Protein AF-A0A511HCX3-F1 (afdb_monomer)

Nearest PDB structures (foldseek):
  8s5f-assembly3_F  TM=6.322E-01  e=2.390E-08  Chlorogloeopsis sp.
  8s5f-assembly3_E  TM=6.211E-01  e=2.627E-08  Chlorogloeopsis sp.
  8s5f-assembly2_D  TM=6.113E-01  e=2.506E-08  Chlorogloeopsis sp.
  7r5j-assembly1_K0  TM=3.294E-01  e=3.253E+00  Homo sapiens

Organism: NCBI:txid83456

Foldseek 3Di:
DQDLLRLLQQLLVLQQPDQQFRPLVNLLVVLLVVLLVLLVVLCVAVVLSPVLSVVLVPDDSLQSCQECQQQVLVLQSVVQVVCVVVVNRHPPGPNSVRSVCQVVQPPHGNQQSPAPDWAWADDPQIATEHAQDDCPDPVSVLLVVLQCVVFNDPDPKGKDWDGDDPVNRVLLNLLLVLLCVLRVRLSVSLLNLARYEIEMFTADPVGTDAKDASASSGASYIYGHCVQLVFSQLSNLRSSLNSSVSSVSSSVVPPFWFPAQQDWDDDPPDPDTDGVVRLLSLLSSLLVLLSSLSSLVVPDVVSCVVRNPLVPDDHDADQSRSHRQDDPDCVSHSVSSNVVSLVCCQPVVVVRTDPVNNVSSVSSCVSRVSSCVNPVDDDPPPPPDPQPFWQKAFDPPWDWDDDPVVQWIWIADPVDGDTDTGHVLLVLLLVLSHRDGPVVSLVVQCVVCVVPDPSVVSVVSSVVSVVVCVVVSRMDIDGPDDDDD

Secondary structure (DSSP, 8-state):
---HHHHHHHHHHHHT--TTTT-HHHHHHHHHHHHHHHHHHHHTT-GGGHHHHHHHHTS-HHHHHHHHTSHHHHHHHHHHHHHHHTT---SS-THHHHHHHHHHTTTS-HHHHT-SS-EEE-SSSPEEEE------SHHHHHHHHHHHHHH-SSSS--EEEE---HHHHHHHHHHHHHHHHH-TTHHHHHHTT--EEEEEEEEETTEE--EEE-TTTSTTEEEE-HHHH-SHHHHHHHHHHHHHHHHHHHHHTS---BSSTT-EE--TT-SS-EEHHHHHHHHHHHHHHHHHHHHHHT--HHHHHHH--GGG------TT-SSTT--SSTT-SHHHHHHHHHHHHHTTTGGGB-HHHHHHHHHHHHHHHHHIIIII-----S---S-SSEEEEEPTT-EEEEETTTTEEEEEETTTTEEEEEEHHHHHHHHT-EEEEHHHHHHHHHHHHTTTS-HHHHHHHHHHHHHHHHHTTSEEEEE-PPP--

Mean predicted aligned error: 12.6 Å

pLDDT: mean 86.77, std 14.05, range [27.03, 98.44]

Radius of gyration: 27.23 Å; Cα contacts (8 Å, |Δi|>4): 743; chains: 1; bounding box: 79×75×61 Å

Sequence (485 aa):
MTSGLGVVQTADRALSKHPVFGDSPRILAKVMTRYRFGVELFAERLPSLARAASTVEALSDADARRVFFDPLVRLTLEQAFSDLEAGHLVSPHPLEEMLPGALEALPLGLCESRMPSRFRVGSEVPKWLWDVARPADPYSRALHAAFDGVFGAKSKSGGTLLSPDATAQRKINDSIELLSLLLPDSGASALTHIEAIALLSARLEGGTVLSAAGGDLTPSTIFLSLEELGNPWDVAGCLLHEGLHMKLFDATRSVALAARPEETIQVPWRDIRWSIVRTVFAYHVYVHLSLFKAAALTADRTLTERFGDPSAYVSRPHAMSVVNNDSASRYGRSVDRARYLGEMLLTEWAHLLTPQGRDFVRWLSESLAPVDRALFLKDAGPRAREQERAAYRKVNGLRVRPSKQGECLMVFSPAAPRIHWLDLNAWLIFELSDGRTYSDMERAYLEVVGARVAPDEARRQLRSGLDSLVRSTLVEPTRQQGDVA

InterPro domains:
  IPR026337 Alpha-ketoglutarate-HExxH-type peptide, beta-hydroxylase domain [TIGR04267] (173-342)

Solvent-accessible surface area (backbone atoms only — not comparable to full-atom values): 26115 Å² total; per-residue (Å²): 134,83,52,68,54,57,40,39,57,49,26,28,48,49,57,27,58,38,79,66,81,20,26,44,71,57,29,49,52,52,49,52,50,51,50,54,54,46,41,53,59,45,22,80,53,33,66,82,30,48,66,47,31,59,52,58,69,70,45,52,73,72,57,43,44,34,38,58,47,20,36,66,37,32,34,35,48,53,49,48,51,54,27,48,78,70,72,63,55,53,68,92,44,73,44,68,55,40,50,54,51,18,65,69,31,55,100,38,22,43,65,64,62,68,33,81,50,90,46,68,35,54,85,91,67,60,22,40,45,45,36,73,60,77,66,82,48,74,64,53,42,50,52,49,49,28,49,40,71,78,36,39,76,90,48,105,38,45,54,42,80,37,62,73,49,76,65,56,43,48,50,50,30,55,8,49,50,50,32,36,71,61,27,59,42,40,34,47,38,14,46,70,36,39,44,36,40,35,37,37,51,32,41,44,102,88,45,73,50,52,60,45,57,34,54,78,60,29,28,36,30,35,37,35,15,66,79,74,40,70,44,39,65,34,44,21,36,44,50,41,48,32,12,42,51,39,38,48,57,50,30,46,76,79,46,64,43,46,66,44,53,83,45,67,43,80,50,97,89,50,100,59,69,35,35,46,48,57,49,53,55,48,33,57,43,21,45,52,51,34,50,49,45,50,28,62,74,53,51,55,68,67,57,34,71,72,66,49,54,70,80,78,57,93,57,75,72,36,88,54,35,82,67,47,25,83,50,100,49,91,64,38,39,43,52,46,42,22,53,53,45,47,51,38,47,72,50,87,45,34,81,44,33,26,75,60,24,48,50,52,50,48,54,52,47,63,34,43,48,61,40,45,61,68,70,72,52,72,76,72,63,80,83,70,65,92,58,76,63,45,21,27,25,55,44,85,78,58,47,75,50,77,35,83,92,71,52,28,32,38,38,33,35,78,94,56,90,47,80,44,79,25,47,62,65,47,37,53,54,54,64,49,24,75,52,39,38,55,62,58,35,50,54,56,48,45,70,72,44,48,94,82,37,58,68,73,55,47,54,48,52,53,51,55,41,49,56,49,36,39,76,65,64,51,29,42,75,41,73,74,78,74,89,76,134

Structure (mmCIF, N/CA/C/O backbone):
data_AF-A0A511HCX3-F1
#
_entry.id   AF-A0A511HCX3-F1
#
loop_
_atom_site.group_PDB
_atom_site.id
_atom_site.type_symbol
_atom_site.label_atom_id
_atom_site.label_alt_id
_atom_site.label_comp_id
_atom_site.label_asym_id
_atom_site.label_entity_id
_atom_site.label_seq_id
_atom_site.pdbx_PDB_ins_code
_atom_site.Cartn_x
_atom_site.Cartn_y
_atom_site.Cartn_z
_atom_site.occupancy
_atom_site.B_iso_or_equiv
_atom_site.auth_seq_id
_atom_site.auth_comp_id
_atom_site.auth_asym_id
_atom_site.auth_atom_id
_atom_site.pdbx_PDB_model_num
ATOM 1 N N . MET A 1 1 ? 6.703 -6.569 -32.839 1.00 46.78 1 MET A N 1
ATOM 2 C CA . MET A 1 1 ? 7.529 -6.093 -31.709 1.00 46.78 1 MET A CA 1
ATOM 3 C C . MET A 1 1 ? 6.677 -5.128 -30.906 1.00 46.78 1 MET A C 1
ATOM 5 O O . MET A 1 1 ? 6.179 -4.175 -31.487 1.00 46.78 1 MET A O 1
ATOM 9 N N . THR A 1 2 ? 6.407 -5.419 -29.637 1.00 57.12 2 THR A N 1
ATOM 10 C CA . THR A 1 2 ? 5.606 -4.551 -28.757 1.00 57.12 2 THR A CA 1
ATOM 11 C C . THR A 1 2 ? 6.434 -3.313 -28.397 1.00 57.12 2 THR A C 1
ATOM 13 O O . THR A 1 2 ? 7.605 -3.462 -28.059 1.00 57.12 2 THR A O 1
ATOM 16 N N . SER A 1 3 ? 5.874 -2.103 -28.495 1.00 84.56 3 SER A N 1
ATOM 17 C CA . SER A 1 3 ? 6.574 -0.875 -28.083 1.00 84.56 3 SER A CA 1
ATOM 18 C C . SER A 1 3 ? 6.848 -0.883 -26.572 1.00 84.56 3 SER A C 1
ATOM 20 O O . SER A 1 3 ? 6.110 -1.523 -25.821 1.00 84.56 3 SER A O 1
ATOM 22 N N . GLY A 1 4 ? 7.880 -0.162 -26.109 1.00 86.25 4 GLY A N 1
ATOM 23 C CA . GLY A 1 4 ? 8.208 -0.064 -24.677 1.00 86.25 4 GLY A CA 1
ATOM 24 C C . GLY A 1 4 ? 7.006 0.362 -23.824 1.00 86.25 4 GLY A C 1
ATOM 25 O O . GLY A 1 4 ? 6.711 -0.275 -22.816 1.00 86.25 4 GLY A O 1
ATOM 26 N N . LEU A 1 5 ? 6.233 1.339 -24.309 1.00 90.50 5 LEU A N 1
ATOM 27 C CA . LEU A 1 5 ? 4.978 1.776 -23.692 1.00 90.50 5 LEU A CA 1
ATOM 28 C C . LEU A 1 5 ? 3.936 0.646 -23.602 1.00 90.50 5 LEU A C 1
ATOM 30 O O . LEU A 1 5 ? 3.326 0.445 -22.556 1.00 90.50 5 LEU A O 1
ATOM 34 N N . GLY A 1 6 ? 3.754 -0.139 -24.670 1.00 94.12 6 GLY A N 1
ATOM 35 C CA . GLY A 1 6 ? 2.804 -1.257 -24.667 1.00 94.12 6 GLY A CA 1
ATOM 36 C C . GLY A 1 6 ? 3.182 -2.367 -23.678 1.00 94.12 6 GLY A C 1
ATOM 37 O O . GLY A 1 6 ? 2.305 -3.004 -23.086 1.00 94.12 6 GLY A O 1
ATOM 38 N N . VAL A 1 7 ? 4.484 -2.583 -23.461 1.00 95.38 7 VAL A N 1
ATOM 39 C CA . VAL A 1 7 ? 4.990 -3.523 -22.449 1.00 95.38 7 VAL A CA 1
ATOM 40 C C . VAL A 1 7 ? 4.717 -3.005 -21.036 1.00 95.38 7 VAL A C 1
ATOM 42 O O . VAL A 1 7 ? 4.209 -3.767 -20.214 1.00 95.38 7 VAL A O 1
ATOM 45 N N . VAL A 1 8 ? 4.972 -1.718 -20.773 1.00 96.88 8 VAL A N 1
ATOM 46 C CA . VAL A 1 8 ? 4.655 -1.061 -19.491 1.00 96.88 8 VAL A CA 1
ATOM 47 C C . VAL A 1 8 ? 3.165 -1.172 -19.177 1.00 96.88 8 VAL A C 1
ATOM 49 O O . VAL A 1 8 ? 2.809 -1.696 -18.129 1.00 96.88 8 VAL A O 1
ATOM 52 N N . GLN A 1 9 ? 2.288 -0.791 -20.109 1.00 96.88 9 GLN A N 1
ATOM 53 C CA . GLN A 1 9 ? 0.832 -0.861 -19.922 1.00 96.88 9 GLN A CA 1
ATOM 54 C C . GLN A 1 9 ? 0.327 -2.288 -19.659 1.00 96.88 9 GLN A C 1
ATOM 56 O O . GLN A 1 9 ? -0.661 -2.501 -18.959 1.00 96.88 9 GLN A O 1
ATOM 61 N N . THR A 1 10 ? 0.977 -3.293 -20.249 1.00 97.62 10 THR A N 1
ATOM 62 C CA . THR A 1 10 ? 0.613 -4.696 -20.018 1.00 97.62 10 THR A CA 1
ATOM 63 C C . THR A 1 10 ? 1.020 -5.154 -18.621 1.00 97.62 10 THR A C 1
ATOM 65 O O . THR A 1 10 ? 0.229 -5.822 -17.956 1.00 97.62 10 THR A O 1
ATOM 68 N N . ALA A 1 11 ? 2.219 -4.782 -18.172 1.00 97.88 11 ALA A N 1
ATOM 69 C CA . ALA A 1 11 ? 2.688 -5.078 -16.823 1.00 97.88 11 ALA A CA 1
ATOM 70 C C . ALA A 1 11 ? 1.877 -4.333 -15.754 1.00 97.88 11 ALA A C 1
ATOM 72 O O . ALA A 1 11 ? 1.534 -4.936 -14.742 1.00 97.88 11 ALA A O 1
ATOM 73 N N . ASP A 1 12 ? 1.504 -3.077 -16.012 1.00 98.44 12 ASP A N 1
ATOM 74 C CA . ASP A 1 12 ? 0.639 -2.280 -15.138 1.00 98.44 12 ASP A CA 1
ATOM 75 C C . ASP A 1 12 ? -0.698 -2.986 -14.876 1.00 98.44 12 ASP A C 1
ATOM 77 O O . ASP A 1 12 ? -1.040 -3.297 -13.736 1.00 98.44 12 ASP A O 1
ATOM 81 N N . ARG A 1 13 ? -1.385 -3.410 -15.945 1.00 97.81 13 ARG A N 1
ATOM 82 C CA . ARG A 1 13 ? -2.601 -4.229 -15.825 1.00 97.81 13 ARG A CA 1
ATOM 83 C C . ARG A 1 13 ? -2.366 -5.549 -15.096 1.00 97.81 13 ARG A C 1
ATOM 85 O O . ARG A 1 13 ? -3.240 -6.000 -14.358 1.00 97.81 13 ARG A O 1
ATOM 92 N N . ALA A 1 14 ? -1.243 -6.221 -15.338 1.00 97.75 14 ALA A N 1
ATOM 93 C CA . ALA A 1 14 ? -0.953 -7.513 -14.716 1.00 97.75 14 ALA A CA 1
ATOM 94 C C . ALA A 1 14 ? -0.747 -7.387 -13.195 1.00 97.75 14 ALA A C 1
ATOM 96 O O . ALA A 1 14 ? -1.244 -8.227 -12.438 1.00 97.75 14 ALA A O 1
ATOM 97 N N . LEU A 1 15 ? -0.092 -6.311 -12.745 1.00 97.75 15 LEU A N 1
ATOM 98 C CA . LEU A 1 15 ? 0.163 -6.010 -11.331 1.00 97.75 15 LEU A CA 1
ATOM 99 C C . LEU A 1 15 ? -1.080 -5.543 -10.545 1.00 97.75 15 LEU A C 1
ATOM 101 O O . LEU A 1 15 ? -1.066 -5.534 -9.310 1.00 97.75 15 LEU A O 1
ATOM 105 N N . SER A 1 16 ? -2.194 -5.275 -11.225 1.00 95.56 16 SER A N 1
ATOM 106 C CA . SER A 1 16 ? -3.472 -4.939 -10.576 1.00 95.56 16 SER A CA 1
ATOM 107 C C . SER A 1 16 ? -4.530 -6.041 -10.647 1.00 95.56 16 SER A C 1
ATOM 109 O O . SER A 1 16 ? -5.608 -5.889 -10.083 1.00 95.56 16 SER A O 1
ATOM 111 N N . LYS A 1 17 ? -4.249 -7.178 -11.296 1.00 93.38 17 LYS A N 1
ATOM 112 C CA . LYS A 1 17 ? -5.261 -8.227 -11.542 1.00 93.38 17 LYS A CA 1
ATOM 113 C C . LYS A 1 17 ? -5.155 -9.465 -10.664 1.00 93.38 17 LYS A C 1
ATOM 115 O O . LYS A 1 17 ? -6.040 -10.317 -10.715 1.00 93.38 17 LYS A O 1
ATOM 120 N N . HIS A 1 18 ? -4.097 -9.604 -9.866 1.00 95.25 18 HIS A N 1
ATOM 121 C CA . HIS A 1 18 ? -3.973 -10.783 -9.015 1.00 95.25 18 HIS A CA 1
ATOM 122 C C . HIS A 1 18 ? -5.100 -10.821 -7.972 1.00 95.25 18 HIS A C 1
ATOM 124 O O . HIS A 1 18 ? -5.212 -9.883 -7.180 1.00 95.25 18 HIS A O 1
ATOM 130 N N . PRO A 1 19 ? -5.892 -11.903 -7.888 1.00 90.31 19 PRO A N 1
ATOM 131 C CA . PRO A 1 19 ? -7.132 -11.935 -7.103 1.00 90.31 19 PRO A CA 1
ATOM 132 C C . PRO A 1 19 ? -6.928 -11.789 -5.589 1.00 90.31 19 PRO A C 1
ATOM 134 O O . PRO A 1 19 ? -7.877 -11.542 -4.847 1.00 90.31 19 PRO A O 1
ATOM 137 N N . VAL A 1 20 ? -5.704 -12.002 -5.109 1.00 90.69 20 VAL A N 1
ATOM 138 C CA . VAL A 1 20 ? -5.365 -11.904 -3.682 1.00 90.69 20 VAL A CA 1
ATOM 139 C C . VAL A 1 20 ? -4.562 -10.644 -3.357 1.00 90.69 20 VAL A C 1
ATOM 141 O O . VAL A 1 20 ? -4.676 -10.128 -2.253 1.00 90.69 20 VAL A O 1
ATOM 144 N N . PHE A 1 21 ? -3.762 -10.152 -4.305 1.00 94.81 21 PHE A N 1
ATOM 145 C CA . PHE A 1 21 ? -2.677 -9.202 -4.024 1.00 94.81 21 PHE A CA 1
ATOM 146 C C . PHE A 1 21 ? -2.669 -7.984 -4.947 1.00 94.81 21 PHE A C 1
ATOM 148 O O . PHE A 1 21 ? -2.062 -6.973 -4.615 1.00 94.81 21 PHE A O 1
ATOM 155 N N . GLY A 1 22 ? -3.299 -8.086 -6.117 1.00 94.50 22 GLY A N 1
ATOM 156 C CA . GLY A 1 22 ? -3.335 -7.048 -7.141 1.00 94.50 22 GLY A CA 1
ATOM 157 C C . GLY A 1 22 ? -4.660 -6.292 -7.142 1.00 94.50 22 GLY A C 1
ATOM 158 O O . GLY A 1 22 ? -4.651 -5.069 -7.206 1.00 94.50 22 GLY A O 1
ATOM 159 N N . ASP A 1 23 ? -5.768 -7.017 -7.015 1.00 96.06 23 ASP A N 1
ATOM 160 C CA . ASP A 1 23 ? -7.133 -6.502 -7.121 1.00 96.06 23 ASP A CA 1
ATOM 161 C C . ASP A 1 23 ? -7.550 -5.751 -5.843 1.00 96.06 23 ASP A C 1
ATOM 163 O O . ASP A 1 23 ? -8.001 -6.348 -4.862 1.00 96.06 23 ASP A O 1
ATOM 167 N N . SER A 1 24 ? -7.361 -4.427 -5.844 1.00 95.81 24 SER A N 1
ATOM 168 C CA . SER A 1 24 ? -7.702 -3.552 -4.713 1.00 95.81 24 SER A CA 1
ATOM 169 C C . SER A 1 24 ? -9.174 -3.622 -4.297 1.00 95.81 24 SER A C 1
ATOM 171 O O . SER A 1 24 ? -9.404 -3.792 -3.099 1.00 95.81 24 SER A O 1
ATOM 173 N N . PRO A 1 25 ? -10.171 -3.552 -5.205 1.00 94.69 25 PRO A N 1
ATOM 174 C CA . PRO A 1 25 ? -11.571 -3.774 -4.837 1.00 94.69 25 PRO A CA 1
ATOM 175 C C . PRO A 1 25 ? -11.781 -5.065 -4.041 1.00 94.69 25 PRO A C 1
ATOM 177 O O . PRO A 1 25 ? -12.428 -5.056 -2.993 1.00 94.69 25 PRO A O 1
ATOM 180 N N . ARG A 1 26 ? -11.169 -6.171 -4.479 1.00 95.38 26 ARG A N 1
ATOM 181 C CA . ARG A 1 26 ? -11.292 -7.457 -3.784 1.00 95.38 26 ARG A CA 1
ATOM 182 C C . ARG A 1 26 ? -10.548 -7.500 -2.451 1.00 95.38 26 ARG A C 1
ATOM 184 O O . ARG A 1 26 ? -11.041 -8.125 -1.510 1.00 95.38 26 ARG A O 1
ATOM 191 N N . ILE A 1 27 ? -9.384 -6.859 -2.350 1.00 96.12 27 ILE A N 1
ATOM 192 C CA . ILE A 1 27 ? -8.650 -6.717 -1.082 1.00 96.12 27 ILE A CA 1
ATOM 193 C C . ILE A 1 27 ? -9.497 -5.930 -0.077 1.00 96.12 27 ILE A C 1
ATOM 195 O O . ILE A 1 27 ? -9.708 -6.393 1.042 1.00 96.12 27 ILE A O 1
ATOM 199 N N . LEU A 1 28 ? -10.033 -4.779 -0.484 1.00 94.25 28 LEU A N 1
ATOM 200 C CA . LEU A 1 28 ? -10.852 -3.930 0.377 1.00 94.25 28 LEU A CA 1
ATOM 201 C C . LEU A 1 28 ? -12.133 -4.627 0.827 1.00 94.25 28 LEU A C 1
ATOM 203 O O . LEU A 1 28 ? -12.451 -4.577 2.010 1.00 94.25 28 LEU A O 1
ATOM 207 N N . ALA A 1 29 ? -12.820 -5.340 -0.070 1.00 94.12 29 ALA A N 1
ATOM 208 C CA . ALA A 1 29 ? -14.015 -6.103 0.286 1.00 94.12 29 ALA A CA 1
ATOM 209 C C . ALA A 1 29 ? -13.730 -7.121 1.405 1.00 94.12 29 ALA A C 1
ATOM 211 O O . ALA A 1 29 ? -14.502 -7.236 2.358 1.00 94.12 29 ALA A O 1
ATOM 212 N N . LYS A 1 30 ? -12.584 -7.818 1.347 1.00 94.38 30 LYS A N 1
ATOM 213 C CA . LYS A 1 30 ? -12.153 -8.734 2.417 1.00 94.38 30 LYS A CA 1
ATOM 214 C C . LYS A 1 30 ? -11.870 -8.001 3.725 1.00 94.38 30 LYS A C 1
ATOM 216 O O . LYS A 1 30 ? -12.291 -8.471 4.777 1.00 94.38 30 LYS A O 1
ATOM 221 N N . VAL A 1 31 ? -11.169 -6.869 3.666 1.00 94.19 31 VAL A N 1
ATOM 222 C CA . VAL A 1 31 ? -10.846 -6.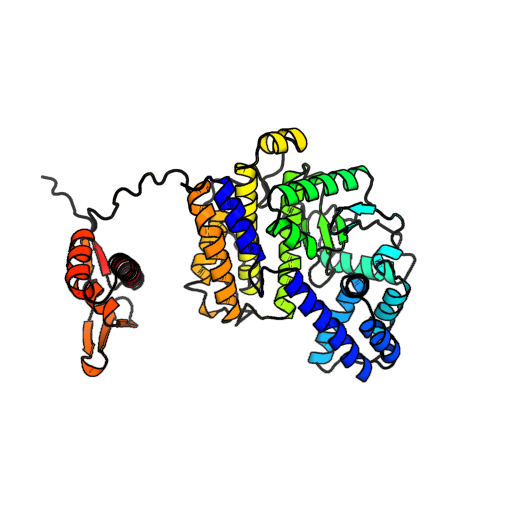058 4.850 1.00 94.19 31 VAL A CA 1
ATOM 223 C C . VAL A 1 31 ? -12.119 -5.527 5.513 1.00 94.19 31 VAL A C 1
ATOM 225 O O . VAL A 1 31 ? -12.280 -5.664 6.721 1.00 94.19 31 VAL A O 1
ATOM 228 N N . MET A 1 32 ? -13.059 -4.994 4.733 1.00 94.69 32 MET A N 1
ATOM 229 C CA . MET A 1 32 ? -14.341 -4.495 5.237 1.00 94.69 32 MET A CA 1
ATOM 230 C C . MET A 1 32 ? -15.194 -5.616 5.832 1.00 94.69 32 MET A C 1
ATOM 232 O O . MET A 1 32 ? -15.746 -5.445 6.915 1.00 94.69 32 MET A O 1
ATOM 236 N N . THR A 1 33 ? -15.241 -6.780 5.176 1.00 94.38 33 THR A N 1
ATOM 237 C CA . THR A 1 33 ? -15.924 -7.969 5.712 1.00 94.38 33 THR A CA 1
ATOM 238 C C . THR A 1 33 ? -15.301 -8.405 7.038 1.00 94.38 33 THR A C 1
ATOM 240 O O . THR A 1 33 ? -16.025 -8.649 8.000 1.00 94.38 33 THR A O 1
ATOM 243 N N . ARG A 1 34 ? -13.960 -8.440 7.125 1.00 95.31 34 ARG A N 1
ATOM 244 C CA . ARG A 1 34 ? -13.247 -8.740 8.375 1.00 95.31 34 ARG A CA 1
ATOM 245 C C . ARG A 1 34 ? -13.640 -7.759 9.473 1.00 95.3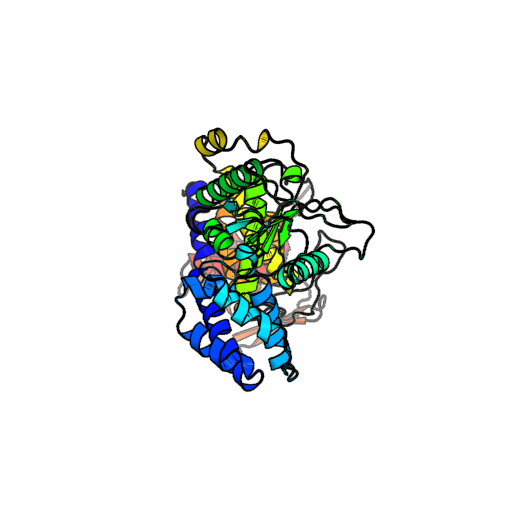1 34 ARG A C 1
ATOM 247 O O . ARG A 1 34 ? -13.914 -8.207 10.575 1.00 95.31 34 ARG A O 1
ATOM 254 N N . TYR A 1 35 ? -13.687 -6.455 9.200 1.00 96.56 35 TYR A N 1
ATOM 255 C CA . TYR A 1 35 ? -14.042 -5.470 10.224 1.00 96.56 35 TYR A CA 1
ATOM 256 C C . TYR A 1 35 ? -15.497 -5.552 10.676 1.00 96.56 35 TYR A C 1
ATOM 258 O O . TYR A 1 35 ? -15.733 -5.491 11.878 1.00 96.56 35 TYR A O 1
ATOM 266 N N . ARG A 1 36 ? -16.455 -5.750 9.762 1.00 96.50 36 ARG A N 1
ATOM 267 C CA . ARG A 1 36 ? -17.866 -5.976 10.129 1.00 96.50 36 ARG A CA 1
ATOM 268 C C . ARG A 1 36 ? -18.004 -7.172 11.065 1.00 96.50 36 ARG A C 1
ATOM 270 O O . ARG A 1 36 ? -18.525 -7.033 12.166 1.00 96.50 36 ARG A O 1
ATOM 277 N N . PHE A 1 37 ? -17.428 -8.303 10.661 1.00 94.88 37 PHE A N 1
ATOM 278 C CA . PHE A 1 37 ? -17.437 -9.522 11.462 1.00 94.88 37 PHE A CA 1
ATOM 279 C C . PHE A 1 37 ? -16.690 -9.352 12.794 1.00 94.88 37 PHE A C 1
ATOM 281 O O . PHE A 1 37 ? -17.142 -9.818 13.832 1.00 94.88 37 PHE A O 1
ATOM 288 N N . GLY A 1 38 ? -15.567 -8.630 12.794 1.00 95.69 38 GLY A N 1
ATOM 289 C CA . GLY A 1 38 ? -14.840 -8.288 14.013 1.00 95.69 38 GLY A CA 1
ATOM 290 C C . GLY A 1 38 ? -15.709 -7.527 15.005 1.00 95.69 38 GLY A C 1
ATOM 291 O O . GLY A 1 38 ? -15.792 -7.922 16.159 1.00 95.69 38 GLY A O 1
ATOM 292 N N . VAL A 1 39 ? -16.402 -6.476 14.558 1.00 96.94 39 VAL A N 1
ATOM 293 C CA . VAL A 1 39 ? -17.292 -5.679 15.418 1.00 96.94 39 VAL A CA 1
ATOM 294 C C . VAL A 1 39 ? -18.426 -6.528 16.005 1.00 96.94 39 VAL A C 1
ATOM 296 O O . VAL A 1 39 ? -18.747 -6.354 17.181 1.00 96.94 39 VAL A O 1
ATOM 299 N N . GLU A 1 40 ? -18.994 -7.456 15.230 1.00 95.00 40 GLU A N 1
ATOM 300 C CA . GLU A 1 40 ? -19.977 -8.433 15.724 1.00 95.00 40 GLU A CA 1
ATOM 301 C C . GLU A 1 40 ? -19.397 -9.280 16.869 1.00 95.00 40 GLU A C 1
ATOM 303 O O . GLU A 1 40 ? -19.969 -9.312 17.958 1.00 95.00 40 GLU A O 1
ATOM 308 N N . LEU A 1 41 ? -18.217 -9.880 16.668 1.00 94.69 41 LEU A N 1
ATOM 309 C CA . LEU A 1 41 ? -17.538 -10.685 17.690 1.00 94.69 41 LEU A CA 1
ATOM 310 C C . LEU A 1 41 ? -17.152 -9.865 18.928 1.00 94.69 41 LEU A C 1
ATOM 312 O O . LEU A 1 41 ? -17.289 -10.323 20.063 1.00 94.69 41 LEU A O 1
ATOM 316 N N . PHE A 1 42 ? -16.661 -8.640 18.734 1.00 97.75 42 PHE A N 1
ATOM 317 C CA . PHE A 1 42 ? -16.239 -7.776 19.834 1.00 97.75 42 PHE A CA 1
ATOM 318 C C . PHE A 1 42 ? -17.414 -7.395 20.732 1.00 97.75 42 PHE A C 1
ATOM 320 O O . PHE A 1 42 ? -17.229 -7.289 21.944 1.00 97.75 42 PHE A O 1
ATOM 327 N N . ALA A 1 43 ? -18.623 -7.242 20.180 1.00 95.75 43 ALA A N 1
ATOM 328 C CA . ALA A 1 43 ? -19.817 -6.900 20.949 1.00 95.75 43 ALA A CA 1
ATOM 329 C C . ALA A 1 43 ? -20.197 -7.963 22.000 1.00 95.75 43 ALA A C 1
ATOM 331 O O . ALA A 1 43 ? -20.840 -7.628 22.994 1.00 95.75 43 ALA A O 1
ATOM 332 N N . GLU A 1 44 ? -19.752 -9.216 21.846 1.00 93.62 44 GLU A N 1
ATOM 333 C CA . GLU A 1 44 ? -19.937 -10.265 22.860 1.00 93.62 44 GLU A CA 1
ATOM 334 C C . GLU A 1 44 ? -19.128 -10.004 24.144 1.00 93.62 44 GLU A C 1
ATOM 336 O O . GLU A 1 44 ? -19.504 -10.454 25.228 1.00 93.62 44 GLU A O 1
ATOM 341 N N . ARG A 1 45 ? -17.996 -9.293 24.031 1.00 95.19 45 ARG A N 1
ATOM 342 C CA . ARG A 1 45 ? -17.058 -9.004 25.135 1.00 95.19 45 ARG A CA 1
ATOM 343 C C . ARG A 1 45 ? -17.038 -7.535 25.548 1.00 95.19 45 ARG A C 1
ATOM 345 O O . ARG A 1 45 ? -16.647 -7.230 26.673 1.00 95.19 45 ARG A O 1
ATOM 352 N N . LEU A 1 46 ? -17.487 -6.654 24.659 1.00 97.25 46 LEU A N 1
ATOM 353 C CA . LEU A 1 46 ? -17.597 -5.209 24.828 1.00 97.25 46 LEU A CA 1
ATOM 354 C C . LEU A 1 46 ? -19.072 -4.803 24.641 1.00 97.25 46 LEU A C 1
ATOM 356 O O . LEU A 1 46 ? -19.455 -4.356 23.557 1.00 97.25 46 LEU A O 1
ATOM 360 N N . PRO A 1 47 ? -19.941 -4.974 25.660 1.00 90.38 47 PRO A N 1
ATOM 361 C CA . PRO A 1 47 ? -21.392 -4.848 25.489 1.00 90.38 47 PRO A CA 1
ATOM 362 C C . PRO A 1 47 ? -21.858 -3.470 25.008 1.00 90.38 47 PRO A C 1
ATOM 364 O O . PRO A 1 47 ? -22.925 -3.357 24.400 1.00 90.38 47 PRO A O 1
ATOM 367 N N . SER A 1 48 ? -21.068 -2.415 25.242 1.00 94.69 48 SER A N 1
ATOM 368 C CA . SER A 1 48 ? -21.378 -1.069 24.745 1.00 94.69 48 SER A CA 1
ATOM 369 C C . SER A 1 48 ? -21.385 -0.990 23.208 1.00 94.69 48 SER A C 1
ATOM 371 O O . SER A 1 48 ? -22.074 -0.140 22.639 1.00 94.69 48 SER A O 1
ATOM 373 N N . LEU A 1 49 ? -20.706 -1.921 22.523 1.00 96.38 49 LEU A N 1
ATOM 374 C CA . LEU A 1 49 ? -20.648 -1.986 21.064 1.00 96.38 49 LEU A CA 1
ATOM 375 C C . LEU A 1 49 ? -21.877 -2.627 20.418 1.00 96.38 49 LEU A C 1
ATOM 377 O O . LEU A 1 49 ? -22.017 -2.516 19.204 1.00 96.38 49 LEU A O 1
ATOM 381 N N . ALA A 1 50 ? -22.805 -3.238 21.164 1.00 93.69 50 ALA A N 1
ATOM 382 C CA . ALA A 1 50 ? -23.951 -3.945 20.572 1.00 93.69 50 ALA A CA 1
ATOM 383 C C . ALA A 1 50 ? -24.784 -3.059 19.617 1.00 93.69 50 ALA A C 1
ATOM 385 O O . ALA A 1 50 ? -25.170 -3.478 18.521 1.00 93.69 50 ALA A O 1
ATOM 386 N N . ARG A 1 51 ? -25.005 -1.788 19.989 1.00 94.06 51 ARG A N 1
ATOM 387 C CA . ARG A 1 51 ? -25.690 -0.808 19.126 1.00 94.06 51 ARG A CA 1
ATOM 388 C C . ARG A 1 51 ? -24.834 -0.394 17.925 1.00 94.06 51 ARG A C 1
ATOM 390 O O . ARG A 1 51 ? -25.366 -0.217 16.825 1.00 94.06 51 ARG A O 1
ATOM 397 N N . ALA A 1 52 ? -23.527 -0.235 18.127 1.00 95.44 52 ALA A N 1
ATOM 398 C CA . ALA A 1 52 ? -22.597 0.116 17.061 1.00 95.44 52 ALA A CA 1
ATOM 399 C C . ALA A 1 52 ? -22.497 -1.012 16.023 1.00 95.44 52 ALA A C 1
ATOM 401 O O . ALA A 1 52 ? -22.549 -0.723 14.834 1.00 95.44 52 ALA A O 1
ATOM 402 N N . ALA A 1 53 ? -22.475 -2.279 16.449 1.00 95.44 53 ALA A N 1
ATOM 403 C CA . ALA A 1 53 ? -22.454 -3.451 15.574 1.00 95.44 53 ALA A CA 1
ATOM 404 C C . ALA A 1 53 ? -23.657 -3.490 14.624 1.00 95.44 53 ALA A C 1
ATOM 406 O O . ALA A 1 53 ? -23.488 -3.606 13.414 1.00 95.44 53 ALA A O 1
ATOM 407 N N . SER A 1 54 ? -24.867 -3.279 15.157 1.00 94.56 54 SER A N 1
ATOM 408 C CA . SER A 1 54 ? -26.086 -3.220 14.335 1.00 94.56 54 SER A CA 1
ATOM 409 C C . SER A 1 54 ? -26.048 -2.068 13.325 1.00 94.56 54 SER A C 1
ATOM 411 O O . SER A 1 54 ? -26.465 -2.222 12.180 1.00 94.56 54 SER A O 1
ATOM 413 N N . THR A 1 55 ? -25.532 -0.906 13.741 1.00 96.88 55 THR A N 1
ATOM 414 C CA . THR A 1 55 ? -25.393 0.263 12.857 1.00 96.88 55 THR A CA 1
ATOM 415 C C . THR A 1 55 ? -24.378 0.003 11.748 1.00 96.88 55 THR A C 1
ATOM 417 O O . THR A 1 55 ? -24.670 0.265 10.586 1.00 96.88 55 THR A O 1
ATOM 420 N N . VAL A 1 56 ? -23.208 -0.533 12.103 1.00 97.00 56 VAL A N 1
ATOM 421 C CA . VAL A 1 56 ? -22.127 -0.882 11.176 1.00 97.00 56 VAL A CA 1
ATOM 422 C C . VAL A 1 56 ? -22.614 -1.863 10.119 1.00 97.00 56 VAL A C 1
ATOM 424 O O . VAL A 1 56 ? -22.321 -1.667 8.940 1.00 97.00 56 VAL A O 1
ATOM 427 N N . GLU A 1 57 ? -23.393 -2.871 10.513 1.00 95.25 57 GLU A N 1
ATOM 428 C CA . GLU A 1 57 ? -23.892 -3.866 9.567 1.00 95.25 57 GLU A CA 1
ATOM 429 C C . GLU A 1 57 ? -24.847 -3.262 8.525 1.00 95.25 57 GLU A C 1
ATOM 431 O O . GLU A 1 57 ? -24.824 -3.639 7.355 1.00 95.25 57 GLU A O 1
ATOM 436 N N . ALA A 1 58 ? -25.604 -2.232 8.901 1.00 95.94 58 ALA A N 1
ATOM 437 C CA . ALA A 1 58 ? -26.498 -1.520 7.992 1.00 95.94 58 ALA A CA 1
ATOM 438 C C . ALA A 1 58 ? -25.803 -0.472 7.095 1.00 95.94 58 ALA A C 1
ATOM 440 O O . ALA A 1 58 ? -26.457 0.087 6.212 1.00 95.94 58 ALA A O 1
ATOM 441 N N . LEU A 1 59 ? -24.514 -0.168 7.304 1.00 97.25 59 LEU A N 1
ATOM 442 C CA . LEU A 1 59 ? -23.816 0.859 6.522 1.00 97.25 59 LEU A CA 1
ATOM 443 C C . LEU A 1 59 ? -23.665 0.461 5.053 1.00 97.25 59 LEU A C 1
ATOM 445 O O . LEU A 1 59 ? -23.442 -0.705 4.721 1.00 97.25 59 LEU A O 1
ATOM 449 N N . SER A 1 60 ? -23.679 1.464 4.175 1.00 96.31 60 SER A N 1
ATOM 450 C CA . SER A 1 60 ? -23.176 1.308 2.812 1.00 96.31 60 SER A CA 1
ATOM 451 C C . SER A 1 60 ? -21.667 1.034 2.828 1.00 96.31 60 SER A C 1
ATOM 453 O O . SER A 1 60 ? -20.970 1.409 3.773 1.00 96.31 60 SER A O 1
ATOM 455 N N . ASP A 1 61 ? -21.124 0.438 1.767 1.00 93.94 61 ASP A N 1
ATOM 456 C CA . ASP A 1 61 ? -19.673 0.240 1.668 1.00 93.94 61 ASP A CA 1
ATOM 457 C C . ASP A 1 61 ? -18.896 1.566 1.661 1.00 93.94 61 ASP A C 1
ATOM 459 O O . ASP A 1 61 ? -17.794 1.653 2.204 1.00 93.94 61 ASP A O 1
ATOM 463 N N . ALA A 1 62 ? -19.482 2.629 1.106 1.00 93.25 62 ALA A N 1
ATOM 464 C CA . ALA A 1 62 ? -18.869 3.951 1.110 1.00 93.25 62 ALA A CA 1
ATOM 465 C C . ALA A 1 62 ? -18.734 4.513 2.536 1.00 93.25 62 ALA A C 1
ATOM 467 O O . ALA A 1 62 ? -17.658 4.986 2.903 1.00 93.25 62 ALA A O 1
ATOM 468 N N . ASP A 1 63 ? -19.784 4.412 3.354 1.00 96.25 63 ASP A N 1
ATOM 469 C CA . ASP A 1 63 ? -19.767 4.902 4.738 1.00 96.25 63 ASP A CA 1
ATOM 470 C C . ASP A 1 63 ? -18.941 3.992 5.650 1.00 96.25 63 ASP A C 1
ATOM 472 O O . ASP A 1 63 ? -18.136 4.469 6.450 1.00 96.25 63 ASP A O 1
ATOM 476 N N . ALA A 1 64 ? -19.061 2.672 5.482 1.00 96.38 64 ALA A N 1
ATOM 477 C CA . ALA A 1 64 ? -18.242 1.703 6.203 1.00 96.38 64 ALA A CA 1
ATOM 478 C C . ALA A 1 64 ? -16.752 1.935 5.936 1.00 96.38 64 ALA A C 1
ATOM 480 O O . ALA A 1 64 ? -15.937 1.842 6.852 1.00 96.38 64 ALA A O 1
ATOM 481 N N . ARG A 1 65 ? -16.380 2.312 4.705 1.00 94.88 65 ARG A N 1
ATOM 482 C CA . ARG A 1 65 ? -15.007 2.708 4.396 1.00 94.88 65 ARG A CA 1
ATOM 483 C C . ARG A 1 65 ? -14.576 3.943 5.195 1.00 94.88 65 ARG A C 1
ATOM 485 O O . ARG A 1 65 ? -13.486 3.914 5.754 1.00 94.88 65 ARG A O 1
ATOM 492 N N . ARG A 1 66 ? -15.407 4.989 5.299 1.00 95.56 66 ARG A N 1
ATOM 493 C CA . ARG A 1 66 ? -15.088 6.203 6.087 1.00 95.56 66 ARG A CA 1
ATOM 494 C C . ARG A 1 66 ? -14.846 5.904 7.563 1.00 95.56 66 ARG A C 1
ATOM 496 O O . ARG A 1 66 ? -13.994 6.539 8.174 1.00 95.56 66 ARG A O 1
ATOM 503 N N . VAL A 1 67 ? -15.568 4.929 8.109 1.00 97.56 67 VAL A N 1
ATOM 504 C CA . VAL A 1 67 ? -15.408 4.475 9.494 1.00 97.56 67 VAL A CA 1
ATOM 505 C C . VAL A 1 67 ? -14.163 3.601 9.640 1.00 97.56 67 VAL A C 1
ATOM 507 O O . VAL A 1 67 ? -13.283 3.902 10.438 1.00 97.56 67 VAL A O 1
ATOM 510 N N . PHE A 1 68 ? -14.053 2.525 8.860 1.00 96.75 68 PHE A N 1
ATOM 511 C CA . PHE A 1 68 ? -13.012 1.513 9.050 1.00 96.75 68 PHE A CA 1
ATOM 512 C C . PHE A 1 68 ? -11.628 1.917 8.560 1.00 96.75 68 PHE A C 1
ATOM 514 O O . PHE A 1 68 ? -10.650 1.305 8.979 1.00 96.75 68 PHE A O 1
ATOM 521 N N . PHE A 1 69 ? -11.529 2.894 7.659 1.00 95.31 69 PHE A N 1
ATOM 522 C CA . PHE A 1 69 ? -10.246 3.416 7.185 1.00 95.31 69 PHE A CA 1
ATOM 523 C C . PHE A 1 69 ? -9.827 4.693 7.911 1.00 95.31 69 PHE A C 1
ATOM 525 O O . PHE A 1 69 ? -8.733 5.189 7.640 1.00 95.31 69 PHE A O 1
ATOM 532 N N . ASP A 1 70 ? -10.626 5.171 8.870 1.00 96.19 70 ASP A N 1
ATOM 533 C CA . ASP A 1 70 ? -10.181 6.195 9.805 1.00 96.19 70 ASP A CA 1
ATOM 534 C C . ASP A 1 70 ? -8.980 5.679 10.625 1.00 96.19 70 ASP A C 1
ATOM 536 O O . ASP A 1 70 ? -9.057 4.573 11.172 1.00 96.19 70 ASP A O 1
ATOM 540 N N . PRO A 1 71 ? -7.874 6.439 10.738 1.00 94.75 71 PRO A N 1
ATOM 541 C CA . PRO A 1 71 ? -6.653 5.944 11.370 1.00 94.75 71 PRO A CA 1
ATOM 542 C C . PRO A 1 71 ? -6.840 5.461 12.815 1.00 94.75 71 PRO A C 1
ATOM 544 O O . PRO A 1 71 ? -6.272 4.435 13.187 1.00 94.75 71 PRO A O 1
ATOM 547 N N . LEU A 1 72 ? -7.648 6.152 13.629 1.00 95.12 72 LEU A N 1
ATOM 548 C CA . LEU A 1 72 ? -7.839 5.791 15.040 1.00 95.12 72 LEU A CA 1
ATOM 549 C C . LEU A 1 72 ? -8.797 4.618 15.214 1.00 95.12 72 LEU A C 1
ATOM 551 O O . LEU A 1 72 ? -8.545 3.716 16.019 1.00 95.12 72 LEU A O 1
ATOM 555 N N . VAL A 1 73 ? -9.884 4.604 14.444 1.00 97.06 73 VAL A N 1
ATOM 556 C CA . VAL A 1 73 ? -10.826 3.478 14.451 1.00 97.06 73 VAL A CA 1
ATOM 557 C C . VAL A 1 73 ? -10.105 2.215 14.005 1.00 97.06 73 VAL A C 1
ATOM 559 O O . VAL A 1 73 ? -10.193 1.178 14.653 1.00 97.06 73 VAL A O 1
ATOM 562 N N . ARG A 1 74 ? -9.320 2.308 12.932 1.00 96.31 74 ARG A N 1
ATOM 563 C CA . ARG A 1 74 ? -8.587 1.172 12.390 1.00 96.31 74 ARG A CA 1
ATOM 564 C C . ARG A 1 74 ? -7.501 0.667 13.337 1.00 96.31 74 ARG A C 1
ATOM 566 O O . ARG A 1 74 ? -7.386 -0.542 13.512 1.00 96.31 74 ARG A O 1
ATOM 573 N N . LEU A 1 75 ? -6.758 1.569 13.981 1.00 95.62 75 LEU A N 1
ATOM 574 C CA . LEU A 1 75 ? -5.784 1.224 15.022 1.00 95.62 75 LEU A CA 1
ATOM 575 C C . LEU A 1 75 ? -6.452 0.444 16.167 1.00 95.62 75 LEU A C 1
ATOM 577 O O . LEU A 1 75 ? -5.986 -0.625 16.552 1.00 95.62 75 LEU A O 1
ATOM 581 N N . THR A 1 76 ? -7.574 0.953 16.681 1.00 96.81 76 THR A N 1
ATOM 582 C CA . THR A 1 76 ? -8.290 0.316 17.799 1.00 96.81 76 THR A CA 1
ATOM 583 C C . THR A 1 76 ? -9.009 -0.975 17.406 1.00 96.81 76 THR A C 1
ATOM 585 O O . THR A 1 76 ? -9.117 -1.872 18.238 1.00 96.81 76 THR A O 1
ATOM 588 N N . LEU A 1 77 ? -9.435 -1.125 16.147 1.00 97.00 77 LEU A N 1
ATOM 589 C CA . LEU A 1 77 ? -9.942 -2.392 15.609 1.00 97.00 77 LEU A CA 1
ATOM 590 C C . LEU A 1 77 ? -8.850 -3.463 15.544 1.00 97.00 77 LEU A C 1
ATOM 592 O O . LEU A 1 77 ? -9.096 -4.596 15.948 1.00 97.00 77 LEU A O 1
ATOM 596 N N . GLU A 1 78 ? -7.651 -3.136 15.052 1.00 95.50 78 GLU A N 1
ATOM 597 C CA . GLU A 1 78 ? -6.549 -4.109 15.022 1.00 95.50 78 GLU A CA 1
ATOM 598 C C . GLU A 1 78 ? -6.083 -4.493 16.427 1.00 95.50 78 GLU A C 1
ATOM 600 O O . GLU A 1 78 ? -5.830 -5.671 16.679 1.00 95.50 78 GLU A O 1
ATOM 605 N N . GLN A 1 79 ? -6.053 -3.537 17.360 1.00 95.88 79 GLN A N 1
ATOM 606 C CA . GLN A 1 79 ? -5.794 -3.831 18.768 1.00 95.88 79 GLN A CA 1
ATOM 607 C C . GLN A 1 79 ? -6.856 -4.782 19.343 1.00 95.88 79 GLN A C 1
ATOM 609 O O . GLN A 1 79 ? -6.501 -5.780 19.964 1.00 95.88 79 GLN A O 1
ATOM 614 N N . ALA A 1 80 ? -8.142 -4.549 19.054 1.00 97.56 80 ALA A N 1
ATOM 615 C CA . ALA A 1 80 ? -9.222 -5.425 19.506 1.00 97.56 80 ALA A CA 1
ATOM 616 C C . ALA A 1 80 ? -9.113 -6.850 18.935 1.00 97.56 80 ALA A C 1
ATOM 618 O O . ALA A 1 80 ? -9.369 -7.812 19.657 1.00 97.56 80 ALA A O 1
ATOM 619 N N . PHE A 1 81 ? -8.696 -7.014 17.672 1.00 95.94 81 PHE A N 1
ATOM 620 C CA . PHE A 1 81 ? -8.400 -8.341 17.115 1.00 95.94 81 PHE A CA 1
ATOM 621 C C . PHE A 1 81 ? -7.253 -9.024 17.856 1.00 95.94 81 PHE A C 1
ATOM 623 O O . PHE A 1 81 ? -7.402 -10.172 18.268 1.00 95.94 81 PHE A O 1
ATOM 630 N N . SER A 1 82 ? -6.139 -8.315 18.054 1.00 94.75 82 SER A N 1
ATOM 631 C CA . SER A 1 82 ? -4.981 -8.841 18.782 1.00 94.75 82 SER A CA 1
ATOM 632 C C . SER A 1 82 ? -5.360 -9.269 20.204 1.00 94.75 82 SER A C 1
ATOM 634 O O . SER A 1 82 ? -4.985 -10.352 20.653 1.00 94.75 82 SER A O 1
ATOM 636 N N . ASP A 1 83 ? -6.133 -8.446 20.912 1.00 96.81 83 ASP A N 1
ATOM 637 C CA . ASP A 1 83 ? -6.568 -8.744 22.276 1.00 96.81 83 ASP A CA 1
ATOM 638 C C . ASP A 1 83 ? -7.590 -9.882 22.313 1.00 96.81 83 ASP A C 1
ATOM 640 O O . ASP A 1 83 ? -7.570 -10.689 23.243 1.00 96.81 83 ASP A O 1
ATOM 644 N N . LEU A 1 84 ? -8.456 -10.010 21.303 1.00 95.50 84 LEU A N 1
ATOM 645 C CA . LEU A 1 84 ? -9.376 -11.143 21.189 1.00 95.50 84 LEU A CA 1
ATOM 646 C C . LEU A 1 84 ? -8.611 -12.458 20.999 1.00 95.50 84 LEU A C 1
ATOM 648 O O . LEU A 1 84 ? -8.873 -13.421 21.718 1.00 95.50 84 LEU A O 1
ATOM 652 N N . GLU A 1 85 ? -7.650 -12.490 20.073 1.00 93.19 85 GLU A N 1
ATOM 653 C CA . GLU A 1 85 ? -6.815 -13.665 19.784 1.00 93.19 85 GLU A CA 1
ATOM 654 C C . GLU A 1 85 ? -5.955 -14.075 20.988 1.00 93.19 85 GLU A C 1
ATOM 656 O O . GLU A 1 85 ? -5.768 -15.266 21.244 1.00 93.19 85 GLU A O 1
ATOM 661 N N . ALA A 1 86 ? -5.483 -13.099 21.768 1.00 94.88 86 ALA A N 1
ATOM 662 C CA . ALA A 1 86 ? -4.749 -13.332 23.009 1.00 94.88 86 ALA A CA 1
ATOM 663 C C . ALA A 1 86 ? -5.648 -13.699 24.208 1.00 94.88 86 ALA A C 1
ATOM 665 O O . ALA A 1 86 ? -5.136 -14.059 25.266 1.00 94.88 86 ALA A O 1
ATOM 666 N N . GLY A 1 87 ? -6.977 -13.608 24.077 1.00 94.50 87 GLY A N 1
ATOM 667 C CA . GLY A 1 87 ? -7.923 -13.839 25.175 1.00 94.50 87 GLY A CA 1
ATOM 668 C C . GLY A 1 87 ? -7.964 -12.714 26.219 1.00 94.50 87 GLY A C 1
ATOM 669 O O . GLY A 1 87 ? -8.399 -12.939 27.347 1.00 94.50 87 GLY A O 1
ATOM 670 N N . HIS A 1 88 ? -7.511 -11.514 25.857 1.00 96.19 88 HIS A N 1
ATOM 671 C CA . HIS A 1 88 ? -7.417 -10.329 26.712 1.00 96.19 88 HIS A CA 1
ATOM 672 C C . HIS A 1 88 ? -8.456 -9.244 26.389 1.00 96.19 88 HIS A C 1
ATOM 674 O O . HIS A 1 88 ? -8.470 -8.213 27.058 1.00 96.19 88 HIS A O 1
ATOM 680 N N . LEU A 1 89 ? -9.332 -9.448 25.397 1.00 97.38 89 LEU A N 1
ATOM 681 C CA . LEU A 1 89 ? -10.357 -8.463 25.047 1.00 97.38 89 LEU A CA 1
ATOM 682 C C . LEU A 1 89 ? -11.378 -8.303 26.182 1.00 97.38 89 LEU A C 1
ATOM 684 O O . LEU A 1 89 ? -12.233 -9.168 26.397 1.00 97.38 89 LEU A O 1
ATOM 688 N N . VAL A 1 90 ? -11.296 -7.179 26.891 1.00 96.25 90 VAL A N 1
ATOM 689 C CA . VAL A 1 90 ? -12.161 -6.844 28.027 1.00 96.25 90 VAL A CA 1
ATOM 690 C C . VAL A 1 90 ? -12.527 -5.362 28.025 1.00 96.25 90 VAL A C 1
ATOM 692 O O . VAL A 1 90 ? -11.760 -4.522 27.563 1.00 96.25 90 VAL A O 1
ATOM 695 N N . SER A 1 91 ? -13.698 -5.044 28.577 1.00 95.06 91 SER A N 1
ATOM 696 C CA . SER A 1 91 ? -14.135 -3.665 28.820 1.00 95.06 91 SER A CA 1
ATOM 697 C C . SER A 1 91 ? -13.451 -3.081 30.075 1.00 95.06 91 SER A C 1
ATOM 699 O O . SER A 1 91 ? -13.340 -3.792 31.079 1.00 95.06 91 SER A O 1
ATOM 701 N N . PRO A 1 92 ? -13.086 -1.783 30.094 1.00 95.12 92 PRO A N 1
ATOM 702 C CA . PRO A 1 92 ? -13.225 -0.829 28.994 1.00 95.12 92 PRO A CA 1
ATOM 703 C C . PRO A 1 92 ? -12.119 -0.996 27.942 1.00 95.12 92 PRO A C 1
ATOM 705 O O . PRO A 1 92 ? -10.941 -1.096 28.288 1.00 95.12 92 PRO A O 1
ATOM 708 N N . HIS A 1 93 ? -12.487 -0.947 26.664 1.00 96.75 93 HIS A N 1
ATOM 709 C CA . HIS A 1 93 ? -11.555 -0.963 25.536 1.00 96.75 93 HIS A CA 1
ATOM 710 C C . HIS A 1 93 ? -11.679 0.330 24.703 1.00 96.75 93 HIS A C 1
ATOM 712 O O . HIS A 1 93 ? -12.799 0.778 24.462 1.00 96.75 93 HIS A O 1
ATOM 718 N N . PRO A 1 94 ? -10.582 0.928 24.184 1.00 95.12 94 PRO A N 1
ATOM 719 C CA . PRO A 1 94 ? -10.641 2.182 23.414 1.00 95.12 94 PRO A CA 1
ATOM 720 C C . PRO A 1 94 ? -11.614 2.174 22.222 1.00 95.12 94 PRO A C 1
ATOM 722 O O . PRO A 1 94 ? -12.174 3.208 21.863 1.00 95.12 94 PRO A O 1
ATOM 725 N N . LEU A 1 95 ? -11.852 1.002 21.623 1.00 96.88 95 LEU A N 1
ATOM 726 C CA . LEU A 1 95 ? -12.822 0.829 20.534 1.00 96.88 95 LEU A CA 1
ATOM 727 C C . LEU A 1 95 ? -14.258 1.229 20.933 1.00 96.88 95 LEU A C 1
ATOM 729 O O . LEU A 1 95 ? -15.006 1.701 20.079 1.00 96.88 95 LEU A O 1
ATOM 733 N N . GLU A 1 96 ? -14.625 1.074 22.212 1.00 96.56 96 GLU A N 1
ATOM 734 C CA . GLU A 1 96 ? -15.944 1.434 22.759 1.00 96.56 96 GLU A CA 1
ATOM 735 C C . GLU A 1 96 ? -16.231 2.940 22.676 1.00 96.56 96 GLU A C 1
ATOM 737 O O . GLU A 1 96 ? -17.390 3.339 22.607 1.00 96.56 96 GLU A O 1
ATOM 742 N N . GLU A 1 97 ? -15.189 3.774 22.615 1.00 95.06 97 GLU A N 1
ATOM 743 C CA . GLU A 1 97 ? -15.302 5.217 22.370 1.00 95.06 97 GLU A CA 1
ATOM 744 C C . GLU A 1 97 ? -15.131 5.550 20.879 1.00 95.06 97 GLU A C 1
ATOM 746 O O . GLU A 1 97 ? -15.928 6.298 20.308 1.00 95.06 97 GLU A O 1
ATOM 751 N N . MET A 1 98 ? -14.116 4.970 20.223 1.00 95.75 98 MET A N 1
ATOM 752 C CA . MET A 1 98 ? -13.752 5.337 18.847 1.00 95.75 98 MET A CA 1
ATOM 753 C C . MET A 1 98 ? -14.832 4.983 17.822 1.00 95.75 98 MET A C 1
ATOM 755 O O . MET A 1 98 ? -15.108 5.781 16.925 1.00 95.75 98 MET A O 1
ATOM 759 N N . LEU A 1 99 ? -15.449 3.800 17.927 1.00 97.44 99 LEU A N 1
ATOM 760 C CA . LEU A 1 99 ? -16.399 3.341 16.914 1.00 97.44 99 LEU A CA 1
ATOM 761 C C . LEU A 1 99 ? -17.713 4.146 16.932 1.00 97.44 99 LEU A C 1
ATOM 763 O O . LEU A 1 99 ? -18.103 4.629 15.867 1.00 97.44 99 LEU A O 1
ATOM 767 N N . PRO A 1 100 ? -18.384 4.369 18.082 1.00 96.31 100 PRO A N 1
ATOM 768 C CA . PRO A 1 100 ? -19.544 5.259 18.129 1.00 96.31 100 PRO A CA 1
ATOM 769 C C . PRO A 1 100 ? -19.225 6.682 17.659 1.00 96.31 100 PRO A C 1
ATOM 771 O O . PRO A 1 100 ? -19.974 7.233 16.855 1.00 96.31 100 PRO A O 1
ATOM 774 N N . GLY A 1 101 ? -18.084 7.246 18.075 1.00 95.62 101 GLY A N 1
ATOM 775 C CA . GLY A 1 101 ? -17.663 8.578 17.635 1.00 95.62 101 GLY A CA 1
ATOM 776 C C . GLY A 1 101 ? -17.481 8.676 16.116 1.00 95.62 101 GLY A C 1
ATOM 777 O O . GLY A 1 101 ? -17.842 9.684 15.510 1.00 95.62 101 GLY A O 1
ATOM 778 N N . ALA A 1 102 ? -16.969 7.623 15.477 1.00 97.19 102 ALA A N 1
ATOM 779 C CA . ALA A 1 102 ? -16.828 7.570 14.025 1.00 97.19 102 ALA A CA 1
ATOM 780 C C . ALA A 1 102 ? -18.168 7.456 13.290 1.00 97.19 102 ALA A C 1
ATOM 782 O O . ALA A 1 102 ? -18.336 8.070 12.238 1.00 97.19 102 ALA A O 1
ATOM 783 N N . LEU A 1 103 ? -19.131 6.722 13.850 1.00 97.75 103 LEU A N 1
ATOM 784 C CA . LEU A 1 103 ? -20.489 6.652 13.305 1.00 97.75 103 LEU A CA 1
ATOM 785 C C . LEU A 1 103 ? -21.189 8.018 13.366 1.00 97.75 103 LEU A C 1
ATOM 787 O O . LEU A 1 103 ? -21.868 8.400 12.417 1.00 97.75 103 LEU A O 1
ATOM 791 N N . GLU A 1 104 ? -20.986 8.777 14.445 1.00 96.88 104 GLU A N 1
ATOM 792 C CA . GLU A 1 104 ? -21.512 10.143 14.592 1.00 96.88 104 GLU A CA 1
ATOM 793 C C . GLU A 1 104 ? -20.838 11.159 13.655 1.00 96.88 104 GLU A C 1
ATOM 795 O O . GLU A 1 104 ? -21.443 12.174 13.311 1.00 96.88 104 GLU A O 1
ATOM 800 N N . ALA A 1 105 ? -19.596 10.903 13.232 1.00 95.81 105 ALA A N 1
ATOM 801 C CA . ALA A 1 105 ? -18.826 11.794 12.363 1.00 95.81 105 ALA A CA 1
ATOM 802 C C . ALA A 1 105 ? -19.216 11.719 10.874 1.00 95.81 105 ALA A C 1
ATOM 804 O O . ALA A 1 105 ? -18.806 12.583 10.086 1.00 95.81 105 ALA A O 1
ATOM 805 N N . LEU A 1 106 ? -20.009 10.716 10.478 1.00 96.69 106 LEU A N 1
ATOM 806 C CA . LEU A 1 106 ? -20.481 10.566 9.102 1.00 96.69 106 LEU A CA 1
ATOM 807 C C . LEU A 1 106 ? -21.237 11.826 8.626 1.00 96.69 106 LEU A C 1
ATOM 809 O O . LEU A 1 106 ? -21.960 12.453 9.403 1.00 96.69 106 LEU A O 1
ATOM 813 N N . PRO A 1 107 ? -21.084 12.235 7.348 1.00 94.06 107 PRO A N 1
ATOM 814 C CA . PRO A 1 107 ? -20.474 11.499 6.229 1.00 94.06 107 PRO A CA 1
ATOM 815 C C . PRO A 1 107 ? -18.939 11.632 6.114 1.00 94.06 107 PRO A C 1
ATOM 817 O O . PRO A 1 107 ? -18.357 11.242 5.100 1.00 94.06 107 PRO A O 1
ATOM 820 N N . LEU A 1 108 ? -18.270 12.232 7.100 1.00 93.06 108 LEU A N 1
ATOM 821 C CA . LEU A 1 108 ? -16.808 12.325 7.154 1.00 93.06 108 LEU A CA 1
ATOM 822 C C . LEU A 1 108 ? -16.221 11.186 8.001 1.00 93.06 108 LEU A C 1
ATOM 824 O O . LEU A 1 108 ? -16.942 10.491 8.711 1.00 93.06 108 LEU A O 1
ATOM 828 N N . GLY A 1 109 ? -14.900 11.003 7.939 1.00 93.12 109 GLY A N 1
ATOM 829 C CA . GLY A 1 109 ? -14.189 10.182 8.927 1.00 93.12 109 GLY A CA 1
ATOM 830 C C . GLY A 1 109 ? -14.091 10.883 10.288 1.00 93.12 109 GLY A C 1
ATOM 831 O O . GLY A 1 109 ? -14.164 12.116 10.360 1.00 93.12 109 GLY A O 1
ATOM 832 N N . LEU A 1 110 ? -13.876 10.115 11.362 1.00 94.50 110 LEU A N 1
ATOM 833 C CA . LEU A 1 110 ? -13.727 10.640 12.726 1.00 94.50 110 LEU A CA 1
ATOM 834 C C . LEU A 1 110 ? -12.641 11.718 12.783 1.00 94.50 110 LEU A C 1
ATOM 836 O O . LEU A 1 110 ? -12.914 12.851 13.172 1.00 94.50 110 LEU A O 1
ATOM 840 N N . CYS A 1 111 ? -11.437 11.393 12.322 1.00 93.06 111 CYS A N 1
ATOM 841 C CA . CYS A 1 111 ? -10.300 12.300 12.303 1.00 93.06 111 CYS A CA 1
ATOM 842 C C . CYS A 1 111 ? -10.525 13.450 11.316 1.00 93.06 111 CYS A C 1
ATOM 844 O O . CYS A 1 111 ? -10.355 14.611 11.682 1.00 93.06 111 CYS A O 1
ATOM 846 N N . GLU A 1 112 ? -10.976 13.156 10.091 1.00 93.00 112 GLU A N 1
ATOM 847 C CA . GLU A 1 112 ? -11.228 14.173 9.057 1.00 93.00 112 GLU A CA 1
ATOM 848 C C . GLU A 1 112 ? -12.211 15.253 9.541 1.00 93.00 112 GLU A C 1
ATOM 850 O O . GLU A 1 112 ? -11.996 16.446 9.316 1.00 93.00 112 GLU A O 1
ATOM 855 N N . SER A 1 113 ? -13.279 14.858 10.243 1.00 92.00 113 SER A N 1
ATOM 856 C CA . SER A 1 113 ? -14.300 15.789 10.732 1.00 92.00 113 SER A CA 1
ATOM 857 C C . SER A 1 113 ? -13.760 16.823 11.727 1.00 92.00 113 SER A C 1
ATOM 859 O O . SER A 1 113 ? -14.333 17.914 11.827 1.00 92.00 113 SER A O 1
ATOM 861 N N . ARG A 1 114 ? -12.651 16.497 12.408 1.00 89.31 114 ARG A N 1
ATOM 862 C CA . ARG A 1 114 ? -11.988 17.302 13.446 1.00 89.31 114 ARG A CA 1
ATOM 863 C C . ARG A 1 114 ? -10.821 18.138 12.926 1.00 89.31 114 ARG A C 1
ATOM 865 O O . ARG A 1 114 ? -10.225 18.884 13.701 1.00 89.31 114 ARG A O 1
ATOM 872 N N . MET A 1 115 ? -10.497 18.038 11.637 1.00 89.25 115 MET A N 1
ATOM 873 C CA . MET A 1 115 ? -9.439 18.850 11.042 1.00 89.25 115 MET A CA 1
ATOM 874 C C . MET A 1 115 ? -9.826 20.338 11.053 1.00 89.25 115 MET A C 1
ATOM 876 O O . MET A 1 115 ? -10.940 20.661 10.627 1.00 89.25 115 MET A O 1
ATOM 880 N N . PRO A 1 116 ? -8.933 21.250 11.495 1.00 87.69 116 PRO A N 1
ATOM 881 C CA . PRO A 1 116 ? -9.202 22.689 11.503 1.00 87.69 116 PRO A CA 1
ATOM 882 C C . PRO A 1 116 ? -9.524 23.216 10.104 1.00 87.69 116 PRO A C 1
ATOM 884 O O . PRO A 1 116 ? -10.481 23.968 9.922 1.00 87.69 116 PRO A O 1
ATOM 887 N N . SER A 1 117 ? -8.759 22.758 9.114 1.00 88.94 117 SER A N 1
ATOM 888 C CA . SER A 1 117 ? -8.984 23.024 7.698 1.00 88.94 117 SER A CA 1
ATOM 889 C C . SER A 1 117 ? -9.183 21.717 6.943 1.00 88.94 117 SER A C 1
ATOM 891 O O . SER A 1 117 ? -8.486 20.729 7.171 1.00 88.94 117 SER A O 1
ATOM 893 N N . ARG A 1 118 ? -10.121 21.711 5.994 1.00 88.81 118 ARG A N 1
ATOM 894 C CA . ARG A 1 118 ? -10.443 20.528 5.187 1.00 88.81 118 ARG A CA 1
ATOM 895 C C . ARG A 1 118 ? -9.854 20.662 3.794 1.00 88.81 118 ARG A C 1
ATOM 897 O O . ARG A 1 118 ? -10.477 21.221 2.895 1.00 88.81 118 ARG A O 1
ATOM 904 N N . PHE A 1 119 ? -8.659 20.116 3.617 1.00 93.56 119 PHE A N 1
ATOM 905 C CA . PHE A 1 119 ? -8.041 19.968 2.306 1.00 93.56 119 PHE A CA 1
ATOM 906 C C . PHE A 1 119 ? -8.243 18.544 1.796 1.00 93.56 119 PHE A C 1
ATOM 908 O O . PHE A 1 119 ? -8.040 17.579 2.532 1.00 93.56 119 PHE A O 1
ATOM 915 N N . ARG A 1 120 ? -8.619 18.413 0.521 1.00 94.56 120 ARG A N 1
ATOM 916 C CA . ARG A 1 120 ? -8.755 17.123 -0.165 1.00 94.56 120 ARG A CA 1
ATOM 917 C C . ARG A 1 120 ? -7.943 17.086 -1.451 1.00 94.56 120 ARG A C 1
ATOM 919 O O . ARG A 1 120 ? -7.794 18.112 -2.115 1.00 94.56 120 ARG A O 1
ATOM 926 N N . VAL A 1 121 ? -7.435 15.911 -1.795 1.00 95.88 121 VAL A N 1
ATOM 927 C CA . VAL A 1 121 ? -6.624 15.670 -2.994 1.00 95.88 121 VAL A CA 1
ATOM 928 C C . VAL A 1 121 ? -7.066 14.397 -3.708 1.00 95.88 121 VAL A C 1
ATOM 930 O O . VAL A 1 121 ? -7.497 13.443 -3.064 1.00 95.88 121 VAL A O 1
ATOM 933 N N . GLY A 1 122 ? -6.940 14.374 -5.033 1.00 92.25 122 GLY A N 1
ATOM 934 C CA . GLY A 1 122 ? -7.488 13.326 -5.893 1.00 92.25 122 GLY A CA 1
ATOM 935 C C . GLY A 1 122 ? -8.996 13.486 -6.124 1.00 92.25 122 GLY A C 1
ATOM 936 O O . GLY A 1 122 ? -9.749 13.834 -5.215 1.00 92.25 122 GLY A O 1
ATOM 937 N N . SER A 1 123 ? -9.438 13.245 -7.359 1.00 80.69 123 SER A N 1
ATOM 938 C CA . SER A 1 123 ? -10.840 13.384 -7.777 1.00 80.69 123 SER A CA 1
ATOM 939 C C . SER A 1 123 ? -11.634 12.085 -7.628 1.00 80.69 123 SER A C 1
ATOM 941 O O . SER A 1 123 ? -12.724 12.102 -7.067 1.00 80.69 123 SER A O 1
ATOM 943 N N . GLU A 1 124 ? -11.089 10.962 -8.104 1.00 80.38 124 GLU A N 1
ATOM 944 C CA . GLU A 1 124 ? -11.792 9.670 -8.114 1.00 80.38 124 GLU A CA 1
ATOM 945 C C . GLU A 1 124 ? -11.853 9.020 -6.729 1.00 80.38 124 GLU A C 1
ATOM 947 O O . GLU A 1 124 ? -12.908 8.565 -6.293 1.00 80.38 124 GLU A O 1
ATOM 952 N N . VAL A 1 125 ? -10.726 9.023 -6.008 1.00 82.31 125 VAL A N 1
ATOM 953 C CA . VAL A 1 125 ? -10.620 8.512 -4.633 1.00 82.31 125 VAL A CA 1
ATOM 954 C C . VAL A 1 125 ? -10.010 9.605 -3.750 1.00 82.31 125 VAL A C 1
ATOM 956 O O . VAL A 1 125 ? -8.792 9.587 -3.514 1.00 82.31 125 VAL A O 1
ATOM 959 N N . PRO A 1 126 ? -10.820 10.585 -3.298 1.00 91.00 126 PRO A N 1
ATOM 960 C CA . PRO A 1 126 ? -10.327 11.724 -2.536 1.00 91.00 126 PRO A CA 1
ATOM 961 C C . PRO A 1 126 ? -9.653 11.285 -1.236 1.00 91.00 126 PRO A C 1
ATOM 963 O O . PRO A 1 126 ? -10.251 10.550 -0.454 1.00 91.00 126 PRO A O 1
ATOM 966 N N . LYS A 1 127 ? -8.438 11.777 -0.990 1.00 94.56 127 LYS A N 1
ATOM 967 C CA . LYS A 1 127 ? -7.762 11.715 0.314 1.00 94.56 127 LYS A CA 1
ATOM 968 C C . LYS A 1 127 ? -7.908 13.042 1.027 1.00 94.56 127 LYS A C 1
ATOM 970 O O . LYS A 1 127 ? -7.947 14.084 0.370 1.00 94.56 127 LYS A O 1
ATOM 975 N N . TRP A 1 128 ? -7.918 13.023 2.350 1.00 95.25 128 TRP A N 1
ATOM 976 C CA . TRP A 1 128 ? -7.815 14.247 3.139 1.00 95.25 128 TRP A CA 1
ATOM 977 C C . TRP A 1 128 ? -6.359 14.514 3.538 1.00 95.25 128 TRP A C 1
ATOM 979 O O . TRP A 1 128 ? -5.569 13.587 3.730 1.00 95.25 128 TRP A O 1
ATOM 989 N N . LEU A 1 129 ? -5.990 15.795 3.613 1.00 95.19 129 LEU A N 1
ATOM 990 C CA . LEU A 1 129 ? -4.685 16.208 4.125 1.00 95.19 129 LEU A CA 1
ATOM 991 C C . LEU A 1 129 ? -4.789 16.516 5.611 1.00 95.19 129 LEU A C 1
ATOM 993 O O . LEU A 1 129 ? -5.723 17.189 6.052 1.00 95.19 129 LEU A O 1
ATOM 997 N N . TRP A 1 130 ? -3.809 16.037 6.363 1.00 92.00 130 TRP A N 1
ATOM 998 C CA . TRP A 1 130 ? -3.788 16.182 7.802 1.00 92.00 130 TRP A CA 1
ATOM 999 C C . TRP A 1 130 ? -3.342 17.592 8.198 1.00 92.00 130 TRP A C 1
ATOM 1001 O O . TRP A 1 130 ? -2.180 17.946 8.019 1.00 92.00 130 TRP A O 1
ATOM 1011 N N . ASP A 1 131 ? -4.270 18.398 8.717 1.00 89.06 131 ASP A N 1
ATOM 1012 C CA . ASP A 1 131 ? -3.979 19.726 9.259 1.00 89.06 131 ASP A CA 1
ATOM 1013 C C . ASP A 1 131 ? -3.633 19.649 10.753 1.00 89.06 131 ASP A C 1
ATOM 1015 O O . ASP A 1 131 ? -4.263 18.918 11.522 1.00 89.06 131 ASP A O 1
ATOM 1019 N N . VAL A 1 132 ? -2.604 20.393 11.162 1.00 80.19 132 VAL A N 1
ATOM 1020 C CA . VAL A 1 132 ? -2.066 20.372 12.523 1.00 80.19 132 VAL A CA 1
ATOM 1021 C C . VAL A 1 132 ? -2.997 21.156 13.441 1.00 80.19 132 VAL A C 1
ATOM 1023 O O . VAL A 1 132 ? -2.873 22.366 13.632 1.00 80.19 132 VAL A O 1
ATOM 1026 N N . ALA A 1 133 ? -3.951 20.449 14.039 1.00 64.75 133 ALA A N 1
ATOM 1027 C CA . ALA A 1 133 ? -4.757 20.989 15.121 1.00 64.75 133 ALA A CA 1
ATOM 1028 C C . ALA A 1 133 ? -3.909 21.181 16.386 1.00 64.75 133 ALA A C 1
ATOM 1030 O O . ALA A 1 133 ? -3.030 20.379 16.699 1.00 64.75 133 ALA A O 1
ATOM 1031 N N . ARG A 1 134 ? -4.232 22.193 17.202 1.00 68.94 134 ARG A N 1
ATOM 1032 C CA . ARG A 1 134 ? -3.870 22.105 18.626 1.00 68.94 134 ARG A CA 1
ATOM 1033 C C . ARG A 1 134 ? -4.658 20.931 19.222 1.00 68.94 134 ARG A C 1
ATOM 1035 O O . ARG A 1 134 ? -5.859 20.883 18.955 1.00 68.94 134 ARG A O 1
ATOM 1042 N N . PRO A 1 135 ? -4.055 20.034 20.028 1.00 70.56 135 PRO A N 1
ATOM 1043 C CA . PRO A 1 135 ? -4.756 18.874 20.588 1.00 70.56 135 PRO A CA 1
ATOM 1044 C C . PRO A 1 135 ? -5.837 19.281 21.608 1.00 70.56 135 PRO A C 1
ATOM 1046 O O . PRO A 1 135 ? -5.632 19.246 22.823 1.00 70.56 135 PRO A O 1
ATOM 1049 N N . ALA A 1 136 ? -6.987 19.735 21.115 1.00 76.69 136 ALA A N 1
ATOM 1050 C CA . ALA A 1 136 ? -8.057 20.320 21.915 1.00 76.69 136 ALA A CA 1
ATOM 1051 C C . ALA A 1 136 ? -9.021 19.257 22.462 1.00 76.69 136 ALA A C 1
ATOM 1053 O O . ALA A 1 136 ? -9.621 19.452 23.517 1.00 76.69 136 ALA A O 1
ATOM 1054 N N . ASP A 1 137 ? -9.126 18.110 21.791 1.00 83.06 137 ASP A N 1
ATOM 1055 C CA . ASP A 1 137 ? -10.034 17.020 22.146 1.00 83.06 137 ASP A CA 1
ATOM 1056 C C . ASP A 1 137 ? -9.293 15.667 22.289 1.00 83.06 137 ASP A C 1
ATOM 1058 O O . ASP A 1 137 ? -8.101 15.572 21.973 1.00 83.06 137 ASP A O 1
ATOM 1062 N N . PRO A 1 138 ? -9.939 14.623 22.846 1.00 85.69 138 PRO A N 1
ATOM 1063 C CA . PRO A 1 138 ? -9.307 13.313 23.022 1.00 85.69 138 PRO A CA 1
ATOM 1064 C C . PRO A 1 138 ? -8.827 12.671 21.712 1.00 85.69 138 PRO A C 1
ATOM 1066 O O . PRO A 1 138 ? -7.743 12.091 21.692 1.00 85.69 138 PRO A O 1
ATOM 1069 N N . TYR A 1 139 ? -9.578 12.827 20.618 1.00 87.88 139 TYR A N 1
ATOM 1070 C CA . TYR A 1 139 ? -9.260 12.232 19.316 1.00 87.88 139 TYR A CA 1
ATOM 1071 C C . TYR A 1 139 ? -8.008 12.853 18.694 1.00 87.88 139 TYR A C 1
ATOM 1073 O O . TYR A 1 139 ? -7.082 12.146 18.311 1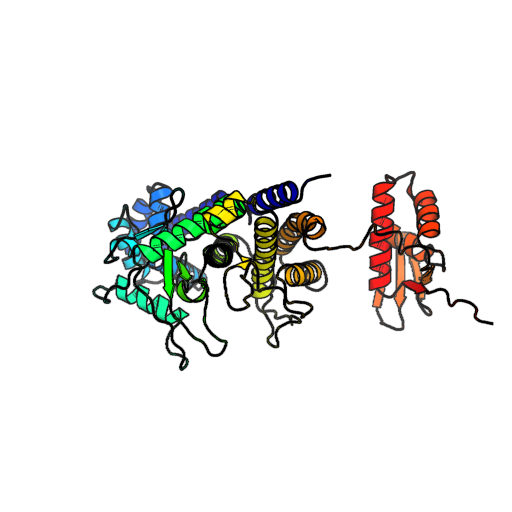.00 87.88 139 TYR A O 1
ATOM 1081 N N . SER A 1 140 ? -7.927 14.183 18.661 1.00 85.25 140 SER A N 1
ATOM 1082 C CA . SER A 1 140 ? -6.737 14.902 18.196 1.00 85.25 140 SER A CA 1
ATOM 1083 C C . SER A 1 140 ? -5.506 14.552 19.035 1.00 85.25 140 SER A C 1
ATOM 1085 O O . SER A 1 140 ? -4.442 14.312 18.471 1.00 85.25 140 SER A O 1
ATOM 1087 N N . ARG A 1 141 ? -5.633 14.414 20.365 1.00 87.88 141 ARG A N 1
ATOM 1088 C CA . ARG A 1 141 ? -4.531 13.919 21.213 1.00 87.88 141 ARG A CA 1
ATOM 1089 C C . ARG A 1 141 ? -4.101 12.496 20.856 1.00 87.88 141 ARG A C 1
ATOM 1091 O O . ARG A 1 141 ? -2.902 12.254 20.754 1.00 87.88 141 ARG A O 1
ATOM 1098 N N . ALA A 1 142 ? -5.044 11.577 20.655 1.00 90.06 142 ALA A N 1
ATOM 1099 C CA . ALA A 1 142 ? -4.742 10.197 20.279 1.00 90.06 142 ALA A CA 1
ATOM 1100 C C . ALA A 1 142 ? -4.051 10.117 18.910 1.00 90.06 142 ALA A C 1
ATOM 1102 O O . ALA A 1 142 ? -3.079 9.385 18.746 1.00 90.06 142 ALA A O 1
ATOM 1103 N N . LEU A 1 143 ? -4.501 10.921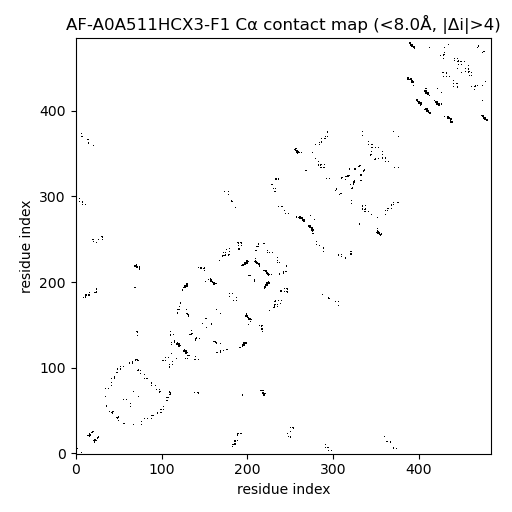 17.948 1.00 89.19 143 LEU A N 1
ATOM 1104 C CA . LEU A 1 143 ? -3.924 10.954 16.611 1.00 89.19 143 LEU A CA 1
ATOM 1105 C C . LEU A 1 143 ? -2.502 11.550 16.618 1.00 89.19 143 LEU A C 1
ATOM 1107 O O . LEU A 1 143 ? -1.604 11.006 15.980 1.00 89.19 143 LEU A O 1
ATOM 1111 N N . HIS A 1 144 ? -2.254 12.598 17.410 1.00 88.12 144 HIS A N 1
ATOM 1112 C CA . HIS A 1 144 ? -0.895 13.100 17.652 1.00 88.12 144 HIS A CA 1
ATOM 1113 C C . HIS A 1 144 ? -0.004 12.064 18.355 1.00 88.12 144 HIS A C 1
ATOM 1115 O O . HIS A 1 144 ? 1.138 11.876 17.951 1.00 88.12 144 HIS A O 1
ATOM 1121 N N . ALA A 1 145 ? -0.522 11.342 19.353 1.00 88.81 145 ALA A N 1
ATOM 1122 C CA . ALA A 1 145 ? 0.228 10.276 20.017 1.00 88.81 145 ALA A CA 1
ATOM 1123 C C . ALA A 1 145 ? 0.583 9.130 19.053 1.00 88.81 145 ALA A C 1
ATOM 1125 O O . ALA A 1 145 ? 1.675 8.570 19.131 1.00 88.81 145 ALA A O 1
ATOM 1126 N N . ALA A 1 146 ? -0.309 8.811 18.112 1.00 88.19 146 ALA A N 1
ATOM 1127 C CA . ALA A 1 146 ? -0.051 7.846 17.052 1.00 88.19 146 ALA A CA 1
ATOM 1128 C C . ALA A 1 146 ? 1.091 8.312 16.126 1.00 88.19 146 ALA A C 1
ATOM 1130 O O . ALA A 1 146 ? 1.992 7.530 15.820 1.00 88.19 146 ALA A O 1
ATOM 1131 N N . PHE A 1 147 ? 1.122 9.601 15.758 1.00 88.38 147 PHE A N 1
ATOM 1132 C CA . PHE A 1 147 ? 2.255 10.208 15.047 1.00 88.38 147 PHE A CA 1
ATOM 1133 C C . PHE A 1 147 ? 3.559 10.139 15.852 1.00 88.38 147 PHE A C 1
ATOM 1135 O O . PHE A 1 147 ? 4.589 9.720 15.321 1.00 88.38 147 PHE A O 1
ATOM 1142 N N . ASP A 1 148 ? 3.519 10.492 17.137 1.00 86.44 148 ASP A N 1
ATOM 1143 C CA . ASP A 1 148 ? 4.680 10.421 18.027 1.00 86.44 148 ASP A CA 1
ATOM 1144 C C . ASP A 1 148 ? 5.166 8.973 18.215 1.00 86.44 148 ASP A C 1
ATOM 1146 O O . ASP A 1 148 ? 6.354 8.730 18.416 1.00 86.44 148 ASP A O 1
ATOM 1150 N N . GLY A 1 149 ? 4.288 7.977 18.089 1.00 83.31 149 GLY A N 1
ATOM 1151 C CA . GLY A 1 149 ? 4.688 6.572 18.027 1.00 83.31 149 GLY A CA 1
ATOM 1152 C C . GLY A 1 149 ? 5.587 6.261 16.825 1.00 83.31 149 GLY A C 1
ATOM 1153 O O . GLY A 1 149 ? 6.504 5.446 16.943 1.00 83.31 149 GLY A O 1
ATOM 1154 N N . VAL A 1 150 ? 5.354 6.923 15.685 1.00 79.69 150 VAL A N 1
ATOM 1155 C CA . VAL A 1 150 ? 6.121 6.735 14.442 1.00 79.69 150 VAL A CA 1
ATOM 1156 C C . VAL A 1 150 ? 7.390 7.599 14.417 1.00 79.69 150 VAL A C 1
ATOM 1158 O O . VAL A 1 150 ? 8.445 7.115 14.007 1.00 79.69 150 VAL A O 1
ATOM 1161 N N . PHE A 1 151 ? 7.315 8.860 14.862 1.00 78.31 151 PHE A N 1
ATOM 1162 C CA . PHE A 1 151 ? 8.392 9.858 14.699 1.00 78.31 151 PHE A CA 1
ATOM 1163 C C . PHE A 1 151 ? 8.860 10.540 15.996 1.00 78.31 151 PHE A C 1
ATOM 1165 O O . PHE A 1 151 ? 9.626 11.509 15.944 1.00 78.31 151 PHE A O 1
ATOM 1172 N N . GLY A 1 152 ? 8.398 10.075 17.155 1.00 65.44 152 GLY A N 1
ATOM 1173 C CA . GLY A 1 152 ? 8.637 10.709 18.448 1.00 65.44 152 GLY A CA 1
ATOM 1174 C C . GLY A 1 152 ? 10.050 10.541 19.013 1.00 65.44 152 GLY A C 1
ATOM 1175 O O . GLY A 1 152 ? 10.879 9.754 18.553 1.00 65.44 152 GLY A O 1
ATOM 1176 N N . ALA A 1 153 ? 10.300 11.312 20.074 1.00 52.41 153 ALA A N 1
ATOM 1177 C CA . ALA A 1 153 ? 11.589 11.736 20.631 1.00 52.41 153 ALA A CA 1
ATOM 1178 C C . ALA A 1 153 ? 12.492 10.658 21.279 1.00 52.41 153 ALA A C 1
ATOM 1180 O O . ALA A 1 153 ? 13.251 10.963 22.200 1.00 52.41 153 ALA A O 1
ATOM 1181 N N . LYS A 1 154 ? 12.478 9.399 20.821 1.00 52.03 154 LYS A N 1
ATOM 1182 C CA . LYS A 1 154 ? 13.470 8.396 21.270 1.00 52.03 154 LYS A CA 1
ATOM 1183 C C . LYS A 1 154 ? 14.875 8.613 20.684 1.00 52.03 154 LYS A C 1
ATOM 1185 O O . LYS A 1 154 ? 15.791 7.863 20.998 1.00 52.03 154 LYS A O 1
ATOM 1190 N N . SER A 1 155 ? 15.077 9.656 19.884 1.00 44.94 155 SER A N 1
ATOM 1191 C CA . SER A 1 155 ? 16.389 10.085 19.393 1.00 44.94 155 SER A CA 1
ATOM 1192 C C . SER A 1 155 ? 16.421 11.611 19.255 1.00 44.94 155 SER A C 1
ATOM 1194 O O . SER A 1 155 ? 15.375 12.258 19.233 1.00 44.94 155 SER A O 1
ATOM 1196 N N . LYS A 1 156 ? 17.615 12.209 19.158 1.00 49.00 156 LYS A N 1
ATOM 1197 C CA . LYS A 1 156 ? 17.858 13.662 18.976 1.00 49.00 156 LYS A CA 1
ATOM 1198 C C . LYS A 1 156 ? 17.369 14.207 17.614 1.00 49.00 156 LYS A C 1
ATOM 1200 O O . LYS A 1 156 ? 17.894 15.189 17.098 1.00 49.00 156 LYS A O 1
ATOM 1205 N N . SER A 1 157 ? 16.403 13.533 17.009 1.00 53.53 157 SER A N 1
ATOM 1206 C CA . SER A 1 157 ? 16.027 13.598 15.611 1.00 53.53 157 SER A CA 1
ATOM 1207 C C . SER A 1 157 ? 14.530 13.268 15.532 1.00 53.53 157 SER A C 1
ATOM 1209 O O . SER A 1 157 ? 14.146 12.110 15.410 1.00 53.53 157 SER A O 1
ATOM 1211 N N . GLY A 1 158 ? 13.694 14.284 15.771 1.00 67.75 158 GLY A N 1
ATOM 1212 C CA . GLY A 1 158 ? 12.231 14.170 15.810 1.00 67.75 158 GLY A CA 1
ATOM 1213 C C . GLY A 1 158 ? 11.579 14.638 14.510 1.00 67.75 158 GLY A C 1
ATOM 1214 O O . GLY A 1 158 ? 12.135 15.476 13.795 1.00 67.75 158 GLY A O 1
ATOM 1215 N N . GLY A 1 159 ? 10.401 14.094 14.203 1.00 82.75 159 GLY A N 1
ATOM 1216 C CA . GLY A 1 159 ? 9.549 14.580 13.117 1.00 82.75 159 GLY A CA 1
ATOM 1217 C C . GLY A 1 159 ? 8.619 15.707 13.562 1.00 82.75 159 GLY A C 1
ATOM 1218 O O . GLY A 1 159 ? 8.179 15.750 14.705 1.00 82.75 159 GLY A O 1
ATOM 1219 N N . THR A 1 160 ? 8.311 16.625 12.650 1.00 88.50 160 THR A N 1
ATOM 1220 C CA . THR A 1 160 ? 7.336 17.706 12.835 1.00 88.50 160 THR A CA 1
ATOM 1221 C C . THR A 1 160 ? 6.255 17.599 11.767 1.00 88.50 160 THR A C 1
ATOM 1223 O O . THR A 1 160 ? 6.569 17.608 10.575 1.00 88.50 160 THR A O 1
ATOM 1226 N N . LEU A 1 161 ? 4.992 17.508 12.189 1.00 90.31 161 LEU A N 1
ATOM 1227 C CA . LEU A 1 161 ? 3.850 17.627 11.283 1.00 90.31 161 LEU A CA 1
ATOM 1228 C C . LEU A 1 161 ? 3.724 19.065 10.776 1.00 90.31 161 LEU A C 1
ATOM 1230 O O . LEU A 1 161 ? 3.913 20.017 11.534 1.00 90.31 161 LEU A O 1
ATOM 1234 N N . LEU A 1 162 ? 3.376 19.213 9.503 1.00 92.19 162 LEU A N 1
ATOM 1235 C CA . LEU A 1 162 ? 3.176 20.505 8.855 1.00 92.19 162 LEU A CA 1
ATOM 1236 C C . LEU A 1 162 ? 1.713 20.652 8.435 1.00 92.19 162 LEU A C 1
ATOM 1238 O O . LEU A 1 162 ? 1.132 19.728 7.869 1.00 92.19 162 LEU A O 1
ATOM 1242 N N . SER A 1 163 ? 1.128 21.827 8.671 1.00 92.94 163 SER A N 1
ATOM 1243 C CA . SER A 1 163 ? -0.202 22.138 8.148 1.00 92.94 163 SER A CA 1
ATOM 1244 C C . SER A 1 163 ? -0.157 22.271 6.622 1.00 92.94 163 SER A C 1
ATOM 1246 O O . SER A 1 163 ? 0.744 22.932 6.095 1.00 92.94 163 SER A O 1
ATOM 1248 N N . PRO A 1 164 ? -1.112 21.673 5.894 1.00 94.38 164 PRO A N 1
ATOM 1249 C CA . PRO A 1 164 ? -1.218 21.825 4.458 1.00 94.38 164 PRO A CA 1
ATOM 1250 C C . PRO A 1 164 ? -1.705 23.227 4.095 1.00 94.38 164 PRO A C 1
ATOM 1252 O O . PRO A 1 164 ? -2.468 23.862 4.820 1.00 94.38 164 PRO A O 1
ATOM 1255 N N . ASP A 1 165 ? -1.301 23.681 2.915 1.00 93.38 165 ASP A N 1
ATOM 1256 C CA . ASP A 1 165 ? -1.813 24.886 2.280 1.00 93.38 165 ASP A CA 1
ATOM 1257 C C . ASP A 1 165 ? -2.280 24.584 0.844 1.00 93.38 165 ASP A C 1
ATOM 1259 O O . ASP A 1 165 ? -2.163 23.464 0.331 1.00 93.38 165 ASP A O 1
ATOM 1263 N N . ALA A 1 166 ? -2.803 25.603 0.158 1.00 94.69 166 ALA A N 1
ATOM 1264 C CA . ALA A 1 166 ? -3.255 25.462 -1.224 1.00 94.69 166 ALA A CA 1
ATOM 1265 C C . ALA A 1 166 ? -2.121 25.062 -2.192 1.00 94.69 166 ALA A C 1
ATOM 1267 O O . ALA A 1 166 ? -2.380 24.470 -3.239 1.00 94.69 166 ALA A O 1
ATOM 1268 N N . THR A 1 167 ? -0.864 25.383 -1.873 1.00 94.50 167 THR A N 1
ATOM 1269 C CA . THR A 1 167 ? 0.296 25.023 -2.698 1.00 94.50 167 THR A CA 1
ATOM 1270 C C . THR A 1 167 ? 0.631 23.543 -2.550 1.00 94.50 167 THR A C 1
ATOM 1272 O O . THR A 1 167 ? 0.810 22.861 -3.558 1.00 94.50 167 THR A O 1
ATOM 1275 N N . ALA A 1 168 ? 0.661 23.029 -1.321 1.00 95.00 168 ALA A N 1
ATOM 1276 C CA . ALA A 1 168 ? 0.820 21.612 -1.024 1.00 95.00 168 ALA A CA 1
ATOM 1277 C C . ALA A 1 168 ? -0.308 20.786 -1.654 1.00 95.00 168 ALA A C 1
ATOM 1279 O O . ALA A 1 168 ? -0.037 19.779 -2.308 1.00 95.00 168 ALA A O 1
ATOM 1280 N N . GLN A 1 169 ? -1.556 21.256 -1.541 1.00 95.94 169 GLN A N 1
ATOM 1281 C CA . GLN A 1 169 ? -2.713 20.613 -2.163 1.00 95.94 169 GLN A CA 1
ATOM 1282 C C . GLN A 1 169 ? -2.552 20.492 -3.686 1.00 95.94 169 GLN A C 1
ATOM 1284 O O . GLN A 1 169 ? -2.757 19.409 -4.233 1.00 95.94 169 GLN A O 1
ATOM 1289 N N . ARG A 1 170 ? -2.148 21.572 -4.375 1.00 95.31 170 ARG A N 1
ATOM 1290 C CA . ARG A 1 170 ? -1.888 21.541 -5.827 1.00 95.31 170 ARG A CA 1
ATOM 1291 C C . ARG A 1 170 ? -0.773 20.563 -6.188 1.00 95.31 170 ARG A C 1
ATOM 1293 O O . ARG A 1 170 ? -0.997 19.700 -7.023 1.00 95.31 170 ARG A O 1
ATOM 1300 N N . LYS A 1 171 ? 0.374 20.621 -5.500 1.00 95.25 171 LYS A N 1
ATOM 1301 C CA . LYS A 1 171 ? 1.507 19.711 -5.753 1.00 95.25 171 LYS A CA 1
ATOM 1302 C C . LYS A 1 171 ? 1.110 18.240 -5.629 1.00 95.25 171 LYS A C 1
ATOM 1304 O O . LYS A 1 171 ? 1.501 17.427 -6.464 1.00 95.25 171 LYS A O 1
ATOM 1309 N N . ILE A 1 172 ? 0.337 17.888 -4.601 1.00 97.12 172 ILE A N 1
ATOM 1310 C CA . ILE A 1 172 ? -0.125 16.508 -4.416 1.00 97.12 172 ILE A CA 1
ATOM 1311 C C . ILE A 1 172 ? -1.142 16.123 -5.497 1.00 97.12 172 ILE A C 1
ATOM 1313 O O . ILE A 1 172 ? -1.041 15.023 -6.030 1.00 97.12 172 ILE A O 1
ATOM 1317 N N . ASN A 1 173 ? -2.074 17.010 -5.863 1.00 97.12 173 ASN A N 1
ATOM 1318 C CA . ASN A 1 173 ? -3.012 16.754 -6.961 1.00 97.12 173 ASN A CA 1
ATOM 1319 C C . ASN A 1 173 ? -2.290 16.501 -8.289 1.00 97.12 173 ASN A C 1
ATOM 1321 O O . ASN A 1 173 ? -2.568 15.491 -8.930 1.00 97.12 173 ASN A O 1
ATOM 1325 N N . ASP A 1 174 ? -1.323 17.348 -8.648 1.00 96.06 174 ASP A N 1
ATOM 1326 C CA . ASP A 1 174 ? -0.526 17.183 -9.868 1.00 96.06 174 ASP A CA 1
ATOM 1327 C C . ASP A 1 174 ? 0.223 15.841 -9.861 1.00 96.06 174 ASP A C 1
ATOM 1329 O O . ASP A 1 174 ? 0.294 15.148 -10.872 1.00 96.06 174 ASP A O 1
ATOM 1333 N N . SER A 1 175 ? 0.737 15.432 -8.698 1.00 96.88 175 SER A N 1
ATOM 1334 C CA . SER A 1 175 ? 1.468 14.169 -8.534 1.00 96.88 175 SER A CA 1
ATOM 1335 C C . SER A 1 175 ? 0.554 12.939 -8.597 1.00 96.88 175 SER A C 1
ATOM 1337 O O . SER A 1 175 ? 0.932 11.919 -9.169 1.00 96.88 175 SER A O 1
ATOM 1339 N N . ILE A 1 176 ? -0.655 13.021 -8.027 1.00 97.56 176 ILE A N 1
ATOM 1340 C CA . ILE A 1 176 ? -1.685 11.976 -8.135 1.00 97.56 176 ILE A CA 1
ATOM 1341 C C . ILE A 1 176 ? -2.120 11.823 -9.591 1.00 97.56 176 ILE A C 1
ATOM 1343 O O . ILE A 1 176 ? -2.239 10.699 -10.081 1.00 97.56 176 ILE A O 1
ATOM 1347 N N . GLU A 1 177 ? -2.345 12.936 -10.286 1.00 96.38 177 GLU A N 1
ATOM 1348 C CA . GLU A 1 177 ? -2.731 12.922 -11.691 1.00 96.38 177 GLU A CA 1
ATOM 1349 C C . GLU A 1 177 ? -1.618 12.333 -12.562 1.00 96.38 177 GLU A C 1
ATOM 1351 O O . GLU A 1 177 ? -1.873 11.413 -13.337 1.00 96.38 177 GLU A O 1
ATOM 1356 N N . LEU A 1 178 ? -0.374 12.781 -12.377 1.00 96.81 178 LEU A N 1
ATOM 1357 C CA . LEU A 1 178 ? 0.791 12.221 -13.056 1.00 96.81 178 LEU A CA 1
ATOM 1358 C C . LEU A 1 178 ? 0.909 10.708 -12.827 1.00 96.81 178 LEU A C 1
ATOM 1360 O O . LEU A 1 178 ? 1.073 9.954 -13.785 1.00 96.81 178 LEU A O 1
ATOM 1364 N N . LEU A 1 179 ? 0.792 10.246 -11.577 1.00 96.94 179 LEU A N 1
ATOM 1365 C CA . LEU A 1 179 ? 0.830 8.818 -11.256 1.00 96.94 179 LEU A CA 1
ATOM 1366 C C . LEU A 1 179 ? -0.289 8.046 -11.970 1.00 96.94 179 LEU A C 1
ATOM 1368 O O . LEU A 1 179 ? -0.035 6.969 -12.504 1.00 96.94 179 LEU A O 1
ATOM 1372 N N . SER A 1 180 ? -1.498 8.606 -12.006 1.00 95.88 180 SER A N 1
ATOM 1373 C CA . SER A 1 180 ? -2.667 7.988 -12.648 1.00 95.88 180 SER A CA 1
ATOM 1374 C C . SER A 1 180 ? -2.536 7.934 -14.173 1.00 95.88 180 SER A C 1
ATOM 1376 O O . SER A 1 180 ? -3.055 7.020 -14.803 1.00 95.88 180 SER A O 1
ATOM 1378 N N . LEU A 1 181 ? -1.815 8.880 -14.781 1.00 95.81 181 LEU A N 1
ATOM 1379 C CA . LEU A 1 181 ? -1.524 8.873 -16.217 1.00 95.81 181 LEU A CA 1
ATOM 1380 C C . LEU A 1 181 ? -0.404 7.887 -16.578 1.00 95.81 181 LEU A C 1
ATOM 1382 O O . LEU A 1 181 ? -0.475 7.231 -17.616 1.00 95.81 181 LEU A O 1
ATOM 1386 N N . LEU A 1 182 ? 0.622 7.765 -15.731 1.00 96.12 182 LEU A N 1
ATOM 1387 C CA . LEU A 1 182 ? 1.743 6.847 -15.956 1.00 96.12 182 LEU A CA 1
ATOM 1388 C C . LEU A 1 182 ? 1.365 5.384 -15.705 1.00 96.12 182 LEU A C 1
ATOM 1390 O O . LEU A 1 182 ? 1.791 4.507 -16.456 1.00 96.12 182 LEU A O 1
ATOM 1394 N N . LEU A 1 183 ? 0.610 5.131 -14.634 1.00 97.19 183 LEU A N 1
ATOM 1395 C CA . LEU A 1 183 ? 0.213 3.807 -14.156 1.00 97.19 183 LEU A CA 1
ATOM 1396 C C . LEU A 1 183 ? -1.283 3.810 -13.800 1.00 97.19 183 LEU A C 1
ATOM 1398 O O . LEU A 1 183 ? -1.628 3.808 -12.612 1.00 97.19 183 LEU A O 1
ATOM 1402 N N . PRO A 1 184 ? -2.181 3.851 -14.798 1.00 96.62 184 PRO A N 1
ATOM 1403 C CA . PRO A 1 184 ? -3.622 3.911 -14.563 1.00 96.62 184 PRO A CA 1
ATOM 1404 C C . PRO A 1 184 ? -4.150 2.745 -13.726 1.00 96.62 184 PRO A C 1
ATOM 1406 O O . PRO A 1 184 ? -5.100 2.930 -12.971 1.00 96.62 184 PRO A O 1
ATOM 1409 N N . ASP A 1 185 ? -3.535 1.563 -13.803 1.00 97.56 185 ASP A N 1
ATOM 1410 C CA . ASP A 1 185 ? -3.975 0.406 -13.031 1.00 97.56 185 ASP A CA 1
ATOM 1411 C C . ASP A 1 185 ? -3.261 0.325 -11.670 1.00 97.56 185 ASP A C 1
ATOM 1413 O O . ASP A 1 185 ? -3.913 0.271 -10.624 1.00 97.56 185 ASP A O 1
ATOM 1417 N N . SER A 1 186 ? -1.924 0.285 -11.637 1.00 97.31 186 SER A N 1
ATOM 1418 C CA . SER A 1 186 ? -1.160 0.096 -10.388 1.00 97.31 186 SER A CA 1
ATOM 1419 C C . SER A 1 186 ? -1.157 1.347 -9.518 1.00 97.31 186 SER A C 1
ATOM 1421 O O . SER A 1 186 ? -1.202 1.238 -8.292 1.00 97.31 186 SER A O 1
ATOM 1423 N N . GLY A 1 187 ? -1.115 2.533 -10.131 1.00 96.75 187 GLY A N 1
ATOM 1424 C CA . GLY A 1 187 ? -1.167 3.818 -9.438 1.00 96.75 187 GLY A CA 1
ATOM 1425 C C . GLY A 1 187 ? -2.508 4.019 -8.742 1.00 96.75 187 GLY A C 1
ATOM 1426 O O . GLY A 1 187 ? -2.541 4.234 -7.529 1.00 96.75 187 GLY A O 1
ATOM 1427 N N . ALA A 1 188 ? -3.617 3.850 -9.470 1.00 95.31 188 ALA A N 1
ATOM 1428 C CA . ALA A 1 188 ? -4.962 3.908 -8.893 1.00 95.31 188 ALA A CA 1
ATOM 1429 C C . ALA A 1 188 ? -5.157 2.848 -7.797 1.00 95.31 188 ALA A C 1
ATOM 1431 O O . ALA A 1 188 ? -5.688 3.138 -6.719 1.00 95.31 188 ALA A O 1
ATOM 1432 N N . SER A 1 189 ? -4.657 1.632 -8.034 1.00 96.00 189 SER A N 1
ATOM 1433 C CA . SER A 1 189 ? -4.685 0.552 -7.052 1.00 96.00 189 SER A CA 1
ATOM 1434 C C . SER A 1 189 ? -3.932 0.915 -5.767 1.00 96.00 189 SER A C 1
ATOM 1436 O O . SER A 1 189 ? -4.503 0.787 -4.690 1.00 96.00 189 SER A O 1
ATOM 1438 N N . ALA A 1 190 ? -2.700 1.425 -5.835 1.00 96.56 190 ALA A N 1
ATOM 1439 C CA . ALA A 1 190 ? -1.951 1.849 -4.648 1.00 96.56 190 ALA A CA 1
ATOM 1440 C C . ALA A 1 190 ? -2.639 3.013 -3.909 1.00 96.56 190 ALA A C 1
ATOM 1442 O O . ALA A 1 190 ? -2.802 2.971 -2.688 1.00 96.56 190 ALA A O 1
ATOM 1443 N N . LEU A 1 191 ? -3.115 4.024 -4.645 1.00 96.56 191 LEU A N 1
ATOM 1444 C CA . LEU A 1 191 ? -3.805 5.188 -4.079 1.00 96.56 191 LEU A CA 1
ATOM 1445 C C . LEU A 1 191 ? -5.115 4.820 -3.372 1.00 96.56 191 LEU A C 1
ATOM 1447 O O . LEU A 1 191 ? -5.537 5.533 -2.464 1.00 96.56 191 LEU A O 1
ATOM 1451 N N . THR A 1 192 ? -5.759 3.721 -3.757 1.00 95.19 192 THR A N 1
ATOM 1452 C CA . THR A 1 192 ? -7.010 3.238 -3.154 1.00 95.19 192 THR A CA 1
ATOM 1453 C C . THR A 1 192 ? -6.845 2.817 -1.685 1.00 95.19 192 THR A C 1
ATOM 1455 O O . THR A 1 192 ? -7.810 2.838 -0.919 1.00 95.19 192 THR A O 1
ATOM 1458 N N . HIS A 1 193 ? -5.627 2.492 -1.250 1.00 95.75 193 HIS A N 1
ATOM 1459 C CA . HIS A 1 193 ? -5.337 2.092 0.134 1.00 95.75 193 HIS A CA 1
ATOM 1460 C C . HIS A 1 193 ? -4.865 3.252 1.024 1.00 95.75 193 HIS A C 1
ATOM 1462 O O . HIS A 1 193 ? -4.574 3.050 2.200 1.00 95.75 193 HIS A O 1
ATOM 1468 N N . ILE A 1 194 ? -4.813 4.471 0.480 1.00 96.06 194 ILE A N 1
ATOM 1469 C CA . ILE A 1 194 ? -4.473 5.686 1.221 1.00 96.06 194 ILE A CA 1
ATOM 1470 C C . ILE A 1 194 ? -5.752 6.491 1.449 1.00 96.06 194 ILE A C 1
ATOM 1472 O O . ILE A 1 194 ? -6.401 6.913 0.486 1.00 96.06 194 ILE A O 1
ATOM 1476 N N . GLU A 1 195 ? -6.068 6.738 2.719 1.00 95.12 195 GLU A N 1
ATOM 1477 C CA . GLU A 1 195 ? -7.188 7.587 3.136 1.00 95.12 195 GLU A CA 1
ATOM 1478 C C . GLU A 1 195 ? -6.703 8.991 3.527 1.00 95.12 195 GLU A C 1
ATOM 1480 O O . GLU A 1 195 ? -7.325 9.992 3.164 1.00 95.12 195 GLU A O 1
ATOM 1485 N N . ALA A 1 196 ? -5.550 9.066 4.201 1.00 95.56 196 ALA A N 1
ATOM 1486 C CA . ALA A 1 196 ? -4.991 10.299 4.743 1.00 95.56 196 ALA A CA 1
ATOM 1487 C C . ALA A 1 196 ? -3.543 10.533 4.293 1.00 95.56 196 ALA A C 1
ATOM 1489 O O . ALA A 1 196 ? -2.742 9.599 4.194 1.00 95.56 196 ALA A O 1
ATOM 1490 N N . ILE A 1 197 ? -3.190 11.798 4.062 1.00 96.94 197 ILE A N 1
ATOM 1491 C CA . ILE A 1 197 ? -1.815 12.219 3.773 1.00 96.94 197 ILE A CA 1
ATOM 1492 C C . ILE A 1 197 ? -1.399 13.295 4.768 1.00 96.94 197 ILE A C 1
ATOM 1494 O O . ILE A 1 197 ? -2.049 14.330 4.898 1.00 96.94 197 ILE A O 1
ATOM 1498 N N . ALA A 1 198 ? -0.277 13.067 5.431 1.00 95.25 198 ALA A N 1
ATOM 1499 C CA . ALA A 1 198 ? 0.311 13.976 6.395 1.00 95.25 198 ALA A CA 1
ATOM 1500 C C . ALA A 1 198 ? 1.581 14.606 5.827 1.00 95.25 198 ALA A C 1
ATOM 1502 O O . ALA A 1 198 ? 2.410 13.919 5.224 1.00 95.25 198 ALA A O 1
ATOM 1503 N N . LEU A 1 199 ? 1.762 15.906 6.043 1.00 94.69 199 LEU A N 1
ATOM 1504 C CA . LEU A 1 199 ? 2.998 16.582 5.667 1.00 94.69 199 LEU A CA 1
ATOM 1505 C C . LEU A 1 199 ? 3.986 16.531 6.829 1.00 94.69 199 LEU A C 1
ATOM 1507 O O . LEU A 1 199 ? 3.616 16.767 7.978 1.00 94.69 199 LEU A O 1
ATOM 1511 N N . LEU A 1 200 ? 5.240 16.219 6.523 1.00 91.25 200 LEU A N 1
ATOM 1512 C CA . LEU A 1 200 ? 6.277 15.944 7.509 1.00 91.25 200 LEU A CA 1
ATOM 1513 C C . LEU A 1 200 ? 7.560 16.705 7.180 1.00 91.25 200 LEU A C 1
ATOM 1515 O O . LEU A 1 200 ? 8.028 16.685 6.046 1.00 91.25 200 LEU A O 1
ATOM 1519 N N . SER A 1 201 ? 8.188 17.269 8.207 1.00 87.75 201 SER A N 1
ATOM 1520 C CA . SER A 1 201 ? 9.619 17.571 8.209 1.00 87.75 201 SER A CA 1
ATOM 1521 C C . SER A 1 201 ? 10.297 16.713 9.271 1.00 87.75 201 SER A C 1
ATOM 1523 O O . SER A 1 201 ? 10.009 16.850 10.458 1.00 87.75 201 SER A O 1
ATOM 1525 N N . ALA A 1 202 ? 11.161 15.783 8.862 1.00 83.06 202 ALA A N 1
ATOM 1526 C CA . ALA A 1 202 ? 11.858 14.897 9.790 1.00 83.06 202 ALA A CA 1
ATOM 1527 C C . ALA A 1 202 ? 13.278 14.594 9.318 1.00 83.06 202 ALA A C 1
ATOM 1529 O O . ALA A 1 202 ? 13.519 14.244 8.162 1.00 83.06 202 ALA A O 1
ATOM 1530 N N . ARG A 1 203 ? 14.224 14.663 10.253 1.00 76.56 203 ARG A N 1
ATOM 1531 C CA . ARG A 1 203 ? 15.577 14.123 10.093 1.00 76.56 203 ARG A CA 1
ATOM 1532 C C . ARG A 1 203 ? 15.756 13.024 11.122 1.00 76.56 203 ARG A C 1
ATOM 1534 O O . ARG A 1 203 ? 15.349 13.224 12.257 1.00 76.56 203 ARG A O 1
ATOM 1541 N N . LEU A 1 204 ? 16.353 11.907 10.717 1.00 69.81 204 LEU A N 1
ATOM 1542 C CA . LEU A 1 204 ? 16.738 10.776 11.568 1.00 69.81 204 LEU A CA 1
ATOM 1543 C C . LEU A 1 204 ? 18.255 10.548 11.458 1.00 69.81 204 LEU A C 1
ATOM 1545 O O . LEU A 1 204 ? 18.900 11.102 10.566 1.00 69.81 204 LEU A O 1
ATOM 1549 N N . GLU A 1 205 ? 18.835 9.694 12.309 1.00 59.53 205 GLU A N 1
ATOM 1550 C CA . GLU A 1 205 ? 20.276 9.346 12.287 1.00 59.53 205 GLU A CA 1
ATOM 1551 C C . GLU A 1 205 ? 20.776 8.760 10.942 1.00 59.53 205 GLU A C 1
ATOM 1553 O O . GLU A 1 205 ? 21.977 8.634 10.729 1.00 59.53 205 GLU A O 1
ATOM 1558 N N . GLY A 1 206 ? 19.876 8.465 9.995 1.00 58.62 206 GLY A N 1
ATOM 1559 C CA . GLY A 1 206 ? 20.186 8.029 8.627 1.00 58.62 206 GLY A CA 1
ATOM 1560 C C . GLY A 1 206 ? 19.947 9.067 7.519 1.00 58.62 206 GLY A C 1
ATOM 1561 O O . GLY A 1 206 ? 20.054 8.709 6.347 1.00 58.62 206 GLY A O 1
ATOM 1562 N N . GLY A 1 207 ? 19.602 10.316 7.856 1.00 70.19 207 GLY A N 1
ATOM 1563 C CA . GLY A 1 207 ? 19.305 11.390 6.901 1.00 70.19 207 GLY A CA 1
ATOM 1564 C C . GLY A 1 207 ? 17.863 11.904 6.969 1.00 70.19 207 GLY A C 1
ATOM 1565 O O . GLY A 1 207 ? 17.109 11.595 7.894 1.00 70.19 207 GLY A O 1
ATOM 1566 N N . THR A 1 208 ? 17.483 12.734 5.995 1.00 77.69 208 THR A N 1
ATOM 1567 C CA . THR A 1 208 ? 16.120 13.274 5.899 1.00 77.69 208 THR A CA 1
ATOM 1568 C C . THR A 1 208 ? 15.121 12.185 5.506 1.00 77.69 208 THR A C 1
ATOM 1570 O O . THR A 1 208 ? 15.373 11.410 4.583 1.00 77.69 208 THR A O 1
ATOM 1573 N N . VAL A 1 209 ? 13.971 12.148 6.179 1.00 80.94 209 VAL A N 1
ATOM 1574 C CA . VAL A 1 209 ? 12.852 11.273 5.817 1.00 80.94 209 VAL A CA 1
ATOM 1575 C C . VAL A 1 209 ? 12.057 11.938 4.697 1.00 80.94 209 VAL A C 1
ATOM 1577 O O . VAL A 1 209 ? 11.522 13.030 4.875 1.00 80.94 209 VAL A O 1
ATOM 1580 N N . LEU A 1 210 ? 11.994 11.283 3.538 1.00 84.44 210 LEU A N 1
ATOM 1581 C CA . LEU A 1 210 ? 11.240 11.774 2.378 1.00 84.44 210 LEU A CA 1
ATOM 1582 C C . LEU A 1 210 ? 9.772 11.356 2.434 1.00 84.44 210 LEU A C 1
ATOM 1584 O O . LEU A 1 210 ? 8.879 12.143 2.128 1.00 84.44 210 LEU A O 1
ATOM 1588 N N . SER A 1 211 ? 9.537 10.112 2.833 1.00 88.94 211 SER A N 1
ATOM 1589 C CA . SER A 1 211 ? 8.213 9.542 3.001 1.00 88.94 211 SER A CA 1
ATOM 1590 C C . SER A 1 211 ? 8.238 8.410 4.019 1.00 88.94 211 SER A C 1
ATOM 1592 O O . SER A 1 211 ? 9.308 7.884 4.346 1.00 88.94 211 SER A O 1
ATOM 1594 N N . ALA A 1 212 ? 7.062 8.070 4.534 1.00 88.62 212 ALA A N 1
ATOM 1595 C CA . ALA A 1 212 ? 6.861 6.883 5.347 1.00 88.62 212 ALA A CA 1
ATOM 1596 C C . ALA A 1 212 ? 5.395 6.442 5.333 1.00 88.62 212 ALA A C 1
ATOM 1598 O O . ALA A 1 212 ? 4.473 7.255 5.386 1.00 88.62 212 ALA A O 1
ATOM 1599 N N . ALA A 1 213 ? 5.190 5.135 5.324 1.00 89.31 213 ALA A N 1
ATOM 1600 C CA . ALA A 1 213 ? 3.931 4.486 5.627 1.00 89.31 213 ALA A CA 1
ATOM 1601 C C . ALA A 1 213 ? 3.665 4.534 7.138 1.00 89.31 213 ALA A C 1
ATOM 1603 O O . ALA A 1 213 ? 4.537 4.180 7.931 1.00 89.31 213 ALA A O 1
ATOM 1604 N N . GLY A 1 214 ? 2.448 4.900 7.541 1.00 86.69 214 GLY A N 1
ATOM 1605 C CA . GLY A 1 214 ? 2.067 4.921 8.954 1.00 86.69 214 GLY A CA 1
ATOM 1606 C C . GLY A 1 214 ? 1.983 3.548 9.625 1.00 86.69 214 GLY A C 1
ATOM 1607 O O . GLY A 1 214 ? 2.023 3.454 10.855 1.00 86.69 214 GLY A O 1
ATOM 1608 N N . GLY A 1 215 ? 1.928 2.482 8.820 1.00 87.12 215 GLY A N 1
ATOM 1609 C CA . GLY A 1 215 ? 1.908 1.096 9.285 1.00 87.12 215 GLY A CA 1
ATOM 1610 C C . GLY A 1 215 ? 0.759 0.834 10.255 1.00 87.12 215 GLY A C 1
ATOM 1611 O O . GLY A 1 215 ? -0.322 1.397 10.108 1.00 87.12 215 GLY A O 1
ATOM 1612 N N . ASP A 1 216 ? 1.001 -0.004 11.261 1.00 85.69 216 ASP A N 1
ATOM 1613 C CA . ASP A 1 216 ? -0.014 -0.320 12.270 1.00 85.69 216 ASP A CA 1
ATOM 1614 C C . ASP A 1 216 ? -0.233 0.812 13.284 1.00 85.69 216 ASP A C 1
ATOM 1616 O O . ASP A 1 216 ? -1.277 0.845 13.919 1.00 85.69 216 ASP A O 1
ATOM 1620 N N . LEU A 1 217 ? 0.704 1.761 13.420 1.00 87.50 217 LEU A N 1
ATOM 1621 C CA . LEU A 1 217 ? 0.589 2.873 14.373 1.00 87.50 217 LEU A CA 1
ATOM 1622 C C . LEU A 1 217 ? -0.328 3.990 13.864 1.00 87.50 217 LEU A C 1
ATOM 1624 O O . LEU A 1 217 ? -1.051 4.595 14.645 1.00 87.50 217 LEU A O 1
ATOM 1628 N N . THR A 1 218 ? -0.302 4.266 12.559 1.00 90.38 218 THR A N 1
ATOM 1629 C CA . THR A 1 218 ? -1.176 5.249 11.892 1.00 90.38 218 THR A CA 1
ATOM 1630 C C . THR A 1 218 ? -1.710 4.654 10.586 1.00 90.38 218 THR A C 1
ATOM 1632 O O . THR A 1 218 ? -1.298 5.042 9.489 1.00 90.38 218 THR A O 1
ATOM 1635 N N . PRO A 1 219 ? -2.602 3.654 10.672 1.00 92.62 219 PRO A N 1
ATOM 1636 C CA . PRO A 1 219 ? -3.063 2.921 9.502 1.00 92.62 219 PRO A CA 1
ATOM 1637 C C . PRO A 1 219 ? -3.831 3.823 8.526 1.00 92.62 219 PRO A C 1
ATOM 1639 O O . PRO A 1 219 ? -4.371 4.867 8.895 1.00 92.62 219 PRO A O 1
ATOM 1642 N N . SER A 1 220 ? -3.836 3.432 7.248 1.00 93.56 220 SER A N 1
ATOM 1643 C CA . SER A 1 220 ? -4.419 4.199 6.129 1.00 93.56 220 SER A CA 1
ATOM 1644 C C . SER A 1 220 ? -3.800 5.592 5.893 1.00 93.56 220 SER A C 1
ATOM 1646 O O . SER A 1 220 ? -4.313 6.354 5.066 1.00 93.56 220 SER A O 1
ATOM 1648 N N . THR A 1 221 ? -2.706 5.926 6.590 1.00 96.00 221 THR A N 1
ATOM 1649 C CA . THR A 1 221 ? -2.023 7.225 6.522 1.00 96.00 221 THR A CA 1
ATOM 165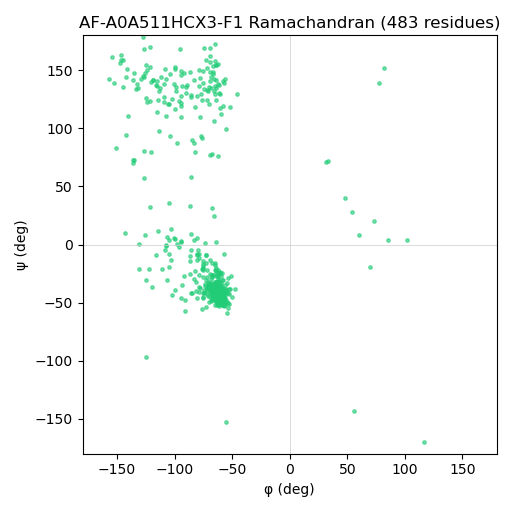0 C C . THR A 1 221 ? -0.619 7.074 5.953 1.00 96.00 221 THR A C 1
ATOM 1652 O O . THR A 1 221 ? 0.112 6.136 6.285 1.00 96.00 221 THR A O 1
ATOM 1655 N N . ILE A 1 222 ? -0.219 8.031 5.118 1.00 96.44 222 ILE A N 1
ATOM 1656 C CA . ILE A 1 222 ? 1.167 8.179 4.666 1.00 96.44 222 ILE A CA 1
ATOM 1657 C C . ILE A 1 222 ? 1.707 9.560 5.037 1.00 96.44 222 ILE A C 1
ATOM 1659 O O . ILE A 1 222 ? 0.959 10.533 5.121 1.00 96.44 222 ILE A O 1
ATOM 1663 N N . PHE A 1 223 ? 3.019 9.645 5.218 1.00 94.88 223 PHE A N 1
ATOM 1664 C CA . PHE A 1 223 ? 3.748 10.863 5.552 1.00 94.88 223 PHE A CA 1
ATOM 1665 C C . PHE A 1 223 ? 4.633 11.266 4.379 1.00 94.88 223 PHE A C 1
ATOM 1667 O O . PHE A 1 223 ? 5.324 10.414 3.823 1.00 94.88 223 PHE A O 1
ATOM 1674 N N . LEU A 1 224 ? 4.632 12.550 4.014 1.00 94.62 224 LEU A N 1
ATOM 1675 C CA . LEU A 1 224 ? 5.399 13.087 2.888 1.00 94.62 224 LEU A CA 1
ATOM 1676 C C . LEU A 1 224 ? 6.140 14.372 3.267 1.00 94.62 224 LEU A C 1
ATOM 1678 O O . LEU A 1 224 ? 5.549 15.305 3.808 1.00 94.62 224 LEU A O 1
ATOM 1682 N N . SER A 1 225 ? 7.412 14.459 2.886 1.00 92.12 225 SER A N 1
ATOM 1683 C CA . SER A 1 225 ? 8.201 15.691 2.934 1.00 92.12 225 SER A CA 1
ATOM 1684 C C . SER A 1 225 ? 8.218 16.362 1.561 1.00 92.12 225 SER A C 1
ATOM 1686 O O . SER A 1 225 ? 9.094 16.120 0.731 1.00 92.12 225 SER A O 1
ATOM 1688 N N . LEU A 1 226 ? 7.211 17.201 1.290 1.00 91.06 226 LEU A N 1
ATOM 1689 C CA . LEU A 1 226 ? 7.056 17.849 -0.022 1.00 91.06 226 LEU A CA 1
ATOM 1690 C C . LEU A 1 226 ? 8.213 18.788 -0.378 1.00 91.06 226 LEU A C 1
ATOM 1692 O O . LEU A 1 226 ? 8.529 18.942 -1.558 1.00 91.06 226 LEU A O 1
ATOM 1696 N N . GLU A 1 227 ? 8.819 19.433 0.619 1.00 86.12 227 GLU A N 1
ATOM 1697 C CA . GLU A 1 227 ? 9.960 20.325 0.406 1.00 86.12 227 GLU A CA 1
ATOM 1698 C C . GLU A 1 227 ? 11.184 19.547 -0.090 1.00 86.12 227 GLU A C 1
ATOM 1700 O O . GLU A 1 227 ? 11.827 19.963 -1.049 1.00 86.12 227 GLU A O 1
ATOM 1705 N N . GLU A 1 228 ? 11.460 18.384 0.503 1.00 84.44 228 GLU A N 1
ATOM 1706 C CA . GLU A 1 228 ? 12.638 17.578 0.161 1.00 84.44 228 GLU A CA 1
ATOM 1707 C C . GLU A 1 228 ? 12.443 16.768 -1.129 1.00 84.44 228 GLU A C 1
ATOM 1709 O O . GLU A 1 228 ? 13.420 16.472 -1.813 1.00 84.44 228 GLU A O 1
ATOM 1714 N N . LEU A 1 229 ? 11.196 16.433 -1.485 1.00 84.69 229 LEU A N 1
ATOM 1715 C CA . LEU A 1 229 ? 10.866 15.784 -2.760 1.00 84.69 229 LEU A CA 1
ATOM 1716 C C . LEU A 1 229 ? 10.941 16.765 -3.940 1.00 84.69 229 LEU A C 1
ATOM 1718 O O . LEU A 1 229 ? 11.408 16.411 -5.019 1.00 84.69 229 LEU A O 1
ATOM 1722 N N . GLY A 1 230 ? 10.499 18.011 -3.748 1.00 81.06 230 GLY A N 1
ATOM 1723 C CA . GLY A 1 230 ? 10.759 19.132 -4.658 1.00 81.06 230 GLY A CA 1
ATOM 1724 C C . GLY A 1 230 ? 10.059 19.114 -6.028 1.00 81.06 230 GLY A C 1
ATOM 1725 O O . GLY A 1 230 ? 9.933 20.180 -6.628 1.00 81.06 230 GLY A O 1
ATOM 1726 N N . ASN A 1 231 ? 9.570 17.969 -6.526 1.00 88.12 231 ASN A N 1
ATOM 1727 C CA . ASN A 1 231 ? 8.946 17.851 -7.851 1.00 88.12 231 ASN A CA 1
ATOM 1728 C C . ASN A 1 231 ? 7.814 16.797 -7.922 1.00 88.12 231 ASN A C 1
ATOM 1730 O O . ASN A 1 231 ? 7.815 15.854 -7.127 1.00 88.12 231 ASN A O 1
ATOM 1734 N N . PRO A 1 232 ? 6.863 16.918 -8.875 1.00 93.06 232 PRO A N 1
ATOM 1735 C CA . PRO A 1 232 ? 5.717 16.008 -8.971 1.00 93.06 232 PRO A CA 1
ATOM 1736 C C . PRO A 1 232 ? 6.071 14.541 -9.243 1.00 93.06 232 PRO A C 1
ATOM 1738 O O . PRO A 1 232 ? 5.346 13.651 -8.806 1.00 93.06 232 PRO A O 1
ATOM 1741 N N . TRP A 1 233 ? 7.180 14.264 -9.934 1.00 92.88 233 TRP A N 1
ATOM 1742 C CA . TRP A 1 233 ? 7.591 12.900 -10.282 1.00 92.88 233 TRP A CA 1
ATOM 1743 C C . TRP A 1 233 ? 8.076 12.121 -9.062 1.00 92.88 233 TRP A C 1
ATOM 1745 O O . TRP A 1 233 ? 7.668 10.979 -8.849 1.00 92.88 233 TRP A O 1
ATOM 1755 N N . ASP A 1 234 ? 8.899 12.753 -8.228 1.00 90.94 234 ASP A N 1
ATOM 1756 C CA . ASP A 1 234 ? 9.396 12.139 -6.998 1.00 90.94 234 ASP A CA 1
ATOM 1757 C C . ASP A 1 234 ? 8.271 12.025 -5.951 1.00 90.94 234 ASP A C 1
ATOM 1759 O O . ASP A 1 234 ? 8.171 11.003 -5.266 1.00 90.94 234 ASP A O 1
ATOM 1763 N N . VAL A 1 235 ? 7.353 13.002 -5.888 1.00 94.44 235 VAL A N 1
ATOM 1764 C CA . VAL A 1 235 ? 6.134 12.897 -5.063 1.00 94.44 235 VAL A CA 1
ATOM 1765 C C . VAL A 1 235 ? 5.235 11.756 -5.550 1.00 94.44 235 VAL A C 1
ATOM 1767 O O . VAL A 1 235 ? 4.797 10.956 -4.726 1.00 94.44 235 VAL A O 1
ATOM 1770 N N . ALA A 1 236 ? 5.003 11.614 -6.859 1.00 96.25 236 ALA A N 1
ATOM 1771 C CA . ALA A 1 236 ? 4.260 10.491 -7.442 1.00 96.25 236 ALA A CA 1
ATOM 1772 C C . ALA A 1 236 ? 4.913 9.138 -7.114 1.00 96.25 236 ALA A C 1
ATOM 1774 O O . ALA A 1 236 ? 4.225 8.192 -6.727 1.00 96.25 236 ALA A O 1
ATOM 1775 N N . GLY A 1 237 ? 6.245 9.060 -7.187 1.00 94.38 237 GLY A N 1
ATOM 1776 C CA . GLY A 1 237 ? 7.005 7.887 -6.767 1.00 94.38 237 GLY A CA 1
ATOM 1777 C C . GLY A 1 237 ? 6.781 7.547 -5.290 1.00 94.38 237 GLY A C 1
ATOM 1778 O O . GLY A 1 237 ? 6.518 6.392 -4.961 1.00 94.38 237 GLY A O 1
ATOM 1779 N N . CYS A 1 238 ? 6.849 8.531 -4.391 1.00 94.44 238 CYS A N 1
ATOM 1780 C CA . CYS A 1 238 ? 6.589 8.322 -2.963 1.00 94.44 238 CYS A CA 1
ATOM 1781 C C . CYS A 1 238 ? 5.131 7.941 -2.670 1.00 94.44 238 CYS A C 1
ATOM 1783 O O . CYS A 1 238 ? 4.899 7.036 -1.872 1.00 94.44 238 CYS A O 1
ATOM 1785 N N . LEU A 1 239 ? 4.156 8.556 -3.348 1.00 96.75 239 LEU A N 1
ATOM 1786 C CA . LEU A 1 239 ? 2.744 8.166 -3.261 1.00 96.75 239 LEU A CA 1
ATOM 1787 C C . LEU A 1 239 ? 2.555 6.694 -3.642 1.00 96.75 239 LEU A C 1
ATOM 1789 O O . LEU A 1 239 ? 1.881 5.953 -2.927 1.00 96.75 239 LEU A O 1
ATOM 1793 N N . LEU A 1 240 ? 3.193 6.259 -4.733 1.00 97.69 240 LEU A N 1
ATOM 1794 C CA . LEU A 1 240 ? 3.186 4.862 -5.145 1.00 97.69 240 LEU A CA 1
ATOM 1795 C C . LEU A 1 240 ? 3.851 3.968 -4.091 1.00 97.69 240 LEU A C 1
ATOM 1797 O O . LEU A 1 240 ? 3.253 2.978 -3.687 1.00 97.69 240 LEU A O 1
ATOM 1801 N N . HIS A 1 241 ? 5.057 4.305 -3.625 1.00 95.56 241 HIS A N 1
ATOM 1802 C CA . HIS A 1 241 ? 5.792 3.511 -2.632 1.00 95.56 241 HIS A CA 1
ATOM 1803 C C . HIS A 1 241 ? 4.957 3.260 -1.380 1.00 95.56 241 HIS A C 1
ATOM 1805 O O . HIS A 1 241 ? 4.708 2.110 -1.015 1.00 95.56 241 HIS A O 1
ATOM 1811 N N . GLU A 1 242 ? 4.523 4.332 -0.720 1.00 96.06 242 GLU A N 1
ATOM 1812 C CA . GLU A 1 242 ? 3.831 4.203 0.557 1.00 96.06 242 GLU A CA 1
ATOM 1813 C C . GLU A 1 242 ? 2.425 3.621 0.367 1.00 96.06 242 GLU A C 1
ATOM 1815 O O . GLU A 1 242 ? 1.966 2.827 1.190 1.00 96.06 242 GLU A O 1
ATOM 1820 N N . GLY A 1 243 ? 1.766 3.918 -0.760 1.00 97.00 243 GLY A N 1
ATOM 1821 C CA . GLY A 1 243 ? 0.494 3.299 -1.133 1.00 97.00 243 GLY A CA 1
ATOM 1822 C C . GLY A 1 243 ? 0.596 1.790 -1.356 1.00 97.00 243 GLY A C 1
ATOM 1823 O O . GLY A 1 243 ? -0.298 1.049 -0.955 1.00 97.00 243 GLY A O 1
ATOM 1824 N N . LEU A 1 244 ? 1.703 1.298 -1.921 1.00 97.31 244 LEU A N 1
ATOM 1825 C CA . LEU A 1 244 ? 1.963 -0.140 -2.059 1.00 97.31 244 LEU A CA 1
ATOM 1826 C C . LEU A 1 244 ? 2.180 -0.817 -0.707 1.00 97.31 244 LEU A C 1
ATOM 1828 O O . LEU A 1 244 ? 1.717 -1.938 -0.503 1.00 97.31 244 LEU A O 1
ATOM 1832 N N . HIS A 1 245 ? 2.836 -0.140 0.239 1.00 95.69 245 HIS A N 1
ATOM 1833 C CA . HIS A 1 245 ? 2.904 -0.632 1.612 1.00 95.69 245 HIS A CA 1
ATOM 1834 C C . HIS A 1 245 ? 1.512 -0.726 2.239 1.00 95.69 245 HIS A C 1
ATOM 1836 O O . HIS A 1 245 ? 1.171 -1.792 2.748 1.00 95.69 245 HIS A O 1
ATOM 1842 N N . MET A 1 246 ? 0.681 0.317 2.123 1.00 96.00 246 MET A N 1
ATOM 1843 C CA . MET A 1 246 ? -0.711 0.283 2.602 1.00 96.00 246 MET A CA 1
ATOM 1844 C C . MET A 1 246 ? -1.513 -0.859 1.968 1.00 96.00 246 MET A C 1
ATOM 1846 O O . MET A 1 246 ? -2.152 -1.640 2.671 1.00 96.00 246 MET A O 1
ATOM 1850 N N . LYS A 1 247 ? -1.413 -1.020 0.645 1.00 96.81 247 LYS A N 1
ATOM 1851 C CA . LYS A 1 247 ? -2.054 -2.113 -0.095 1.00 96.81 247 LYS A CA 1
ATOM 1852 C C . LYS A 1 247 ? -1.630 -3.484 0.418 1.00 96.81 247 LYS A C 1
ATOM 1854 O O . LYS A 1 247 ? -2.470 -4.369 0.585 1.00 96.81 247 LYS A O 1
ATOM 1859 N N . LEU A 1 248 ? -0.334 -3.681 0.649 1.00 95.88 248 LEU A N 1
ATOM 1860 C CA . LEU A 1 248 ? 0.170 -4.969 1.100 1.00 95.88 248 LEU A CA 1
ATOM 1861 C C . LEU A 1 248 ? -0.213 -5.251 2.556 1.00 95.88 248 LEU A C 1
ATOM 1863 O O . LEU A 1 248 ? -0.584 -6.387 2.847 1.00 95.88 248 LEU A O 1
ATOM 1867 N N . PHE A 1 249 ? -0.214 -4.242 3.439 1.00 94.00 249 PHE A N 1
ATOM 1868 C CA . PHE A 1 249 ? -0.764 -4.386 4.792 1.00 94.00 249 PHE A CA 1
ATOM 1869 C C . PHE A 1 249 ? -2.211 -4.889 4.731 1.00 94.00 249 PHE A C 1
ATOM 1871 O O . PHE A 1 249 ? -2.518 -5.918 5.333 1.00 94.00 249 PHE A O 1
ATOM 1878 N N . ASP A 1 250 ? -3.058 -4.265 3.908 1.00 95.19 250 ASP A N 1
ATOM 1879 C CA . ASP A 1 250 ? -4.452 -4.676 3.714 1.00 95.19 250 ASP A CA 1
ATOM 1880 C C . ASP A 1 250 ? -4.576 -6.111 3.186 1.00 95.19 250 ASP A C 1
ATOM 1882 O O . ASP A 1 250 ? -5.344 -6.910 3.725 1.00 95.19 250 ASP A O 1
ATOM 1886 N N . ALA A 1 251 ? -3.797 -6.475 2.164 1.00 94.75 251 ALA A N 1
ATOM 1887 C CA . ALA A 1 251 ? -3.825 -7.824 1.605 1.00 94.75 251 ALA A CA 1
ATOM 1888 C C . ALA A 1 251 ? -3.438 -8.879 2.658 1.00 94.75 251 ALA A C 1
ATOM 1890 O O . ALA A 1 251 ? -4.127 -9.895 2.807 1.00 94.75 251 ALA A O 1
ATOM 1891 N N . THR A 1 252 ? -2.378 -8.615 3.431 1.00 92.62 252 THR A N 1
ATOM 1892 C CA . THR A 1 252 ? -1.844 -9.556 4.431 1.00 92.62 252 THR A CA 1
ATOM 1893 C C . THR A 1 252 ? -2.744 -9.770 5.647 1.00 92.62 252 THR A C 1
ATOM 1895 O O . THR A 1 252 ? -2.593 -10.778 6.330 1.00 92.62 252 THR A O 1
ATOM 1898 N N . ARG A 1 253 ? -3.767 -8.931 5.864 1.00 88.12 253 ARG A N 1
ATOM 1899 C CA . ARG A 1 253 ? -4.818 -9.183 6.873 1.00 88.12 253 ARG A CA 1
ATOM 1900 C C . ARG A 1 253 ? -5.666 -10.422 6.558 1.00 88.12 253 ARG A C 1
ATOM 1902 O O . ARG A 1 253 ? -6.382 -10.904 7.427 1.00 88.12 253 ARG A O 1
ATOM 1909 N N . SER A 1 254 ? -5.611 -10.925 5.321 1.00 84.62 254 SER A N 1
ATOM 1910 C CA . SER A 1 254 ? -6.366 -12.108 4.879 1.00 84.62 254 SER A CA 1
ATOM 1911 C C . SER A 1 254 ? -5.497 -13.301 4.478 1.00 84.62 254 SER A C 1
ATOM 1913 O O . SER A 1 254 ? -6.030 -14.382 4.231 1.00 84.62 254 SER A O 1
ATOM 1915 N N . VAL A 1 255 ? -4.175 -13.121 4.376 1.00 88.81 255 VAL A N 1
ATOM 1916 C CA . VAL A 1 255 ? -3.240 -14.154 3.913 1.00 88.81 255 VAL A CA 1
ATOM 1917 C C . VAL A 1 255 ? -1.843 -13.952 4.498 1.00 88.81 255 VAL A C 1
ATOM 1919 O O . VAL A 1 255 ? -1.313 -12.845 4.514 1.00 88.81 255 VAL A O 1
ATOM 1922 N N . ALA A 1 256 ? -1.193 -15.046 4.894 1.00 91.25 256 ALA A N 1
ATOM 1923 C CA . ALA A 1 256 ? 0.205 -15.029 5.315 1.00 91.25 256 ALA A CA 1
ATOM 1924 C C . ALA A 1 256 ? 1.139 -15.280 4.120 1.00 91.25 256 ALA A C 1
ATOM 1926 O O . ALA A 1 256 ? 0.960 -16.251 3.382 1.00 91.25 256 ALA A O 1
ATOM 1927 N N . LEU A 1 257 ? 2.158 -14.434 3.944 1.00 94.62 257 LEU A N 1
ATOM 1928 C CA . LEU A 1 257 ? 3.178 -14.580 2.889 1.00 94.62 257 LEU A CA 1
ATOM 1929 C C . LEU A 1 257 ? 4.428 -15.332 3.374 1.00 94.62 257 LEU A C 1
ATOM 1931 O O . LEU A 1 257 ? 5.036 -16.093 2.620 1.00 94.62 257 LEU A O 1
ATOM 1935 N N . ALA A 1 258 ? 4.809 -15.133 4.635 1.00 96.00 258 ALA A N 1
ATOM 1936 C CA . ALA A 1 258 ? 5.967 -15.766 5.253 1.00 96.00 258 ALA A CA 1
ATOM 1937 C C . ALA A 1 258 ? 5.537 -16.972 6.094 1.00 96.00 258 ALA A C 1
ATOM 1939 O O . ALA A 1 258 ? 4.618 -16.866 6.900 1.00 96.00 258 ALA A O 1
ATOM 1940 N N . ALA A 1 259 ? 6.211 -18.108 5.913 1.00 94.25 259 ALA A N 1
ATOM 1941 C CA . ALA A 1 259 ? 6.011 -19.300 6.738 1.00 94.25 259 ALA A CA 1
ATOM 1942 C C . ALA A 1 259 ? 6.798 -19.234 8.058 1.00 94.25 259 ALA A C 1
ATOM 1944 O O . ALA A 1 259 ? 6.453 -19.929 9.007 1.00 94.25 259 ALA A O 1
ATOM 1945 N N . ARG A 1 260 ? 7.858 -18.417 8.095 1.00 92.12 260 ARG A N 1
ATOM 1946 C CA . ARG A 1 260 ? 8.711 -18.174 9.266 1.00 92.12 260 ARG A CA 1
ATOM 1947 C C . ARG A 1 260 ? 9.010 -16.675 9.401 1.00 92.12 260 ARG A C 1
ATOM 1949 O O . ARG A 1 260 ? 10.080 -16.233 8.981 1.00 92.12 260 ARG A O 1
ATOM 1956 N N . PRO A 1 261 ? 8.034 -15.853 9.820 1.00 91.38 261 PRO A N 1
ATOM 1957 C CA . PRO A 1 261 ? 8.117 -14.389 9.740 1.00 91.38 261 PRO A CA 1
ATOM 1958 C C . PRO A 1 261 ? 9.293 -13.767 10.514 1.00 91.38 261 PRO A C 1
ATOM 1960 O O . PRO A 1 261 ? 9.790 -12.707 10.125 1.00 91.38 261 PRO A O 1
ATOM 1963 N N . GLU A 1 262 ? 9.752 -14.434 11.567 1.00 92.56 262 GLU A N 1
ATOM 1964 C CA . GLU A 1 262 ? 10.889 -14.077 12.417 1.00 92.56 262 GLU A CA 1
ATOM 1965 C C . GLU A 1 262 ? 12.260 -14.343 11.780 1.00 92.56 262 GLU A C 1
ATOM 1967 O O . GLU A 1 262 ? 13.253 -13.738 12.191 1.00 92.56 262 GLU A O 1
ATOM 1972 N N . GLU A 1 263 ? 12.332 -15.213 10.768 1.00 93.94 263 GLU A N 1
ATOM 1973 C CA . GLU A 1 263 ? 13.601 -15.561 10.132 1.00 93.94 263 GLU A CA 1
ATOM 1974 C C . GLU A 1 263 ? 14.208 -14.350 9.436 1.00 93.94 263 GLU A C 1
ATOM 1976 O O . GLU A 1 263 ? 13.533 -13.590 8.730 1.00 93.94 263 GLU A O 1
ATOM 1981 N N . THR A 1 264 ? 15.517 -14.185 9.615 1.00 93.31 264 THR A N 1
ATOM 1982 C CA . THR A 1 264 ? 16.255 -13.061 9.042 1.00 93.31 264 THR A CA 1
ATOM 1983 C C . THR A 1 264 ? 17.216 -13.522 7.961 1.00 93.31 264 THR A C 1
ATOM 1985 O O . THR A 1 264 ? 17.849 -14.568 8.082 1.00 93.31 264 THR A O 1
ATOM 1988 N N . ILE A 1 265 ? 17.379 -12.711 6.920 1.00 91.25 265 ILE A N 1
ATOM 1989 C CA . ILE A 1 265 ? 18.274 -12.933 5.784 1.00 91.25 265 ILE A CA 1
ATOM 1990 C C . ILE A 1 265 ? 19.224 -11.746 5.621 1.00 91.25 265 ILE A C 1
ATOM 1992 O O . ILE A 1 265 ? 18.931 -10.623 6.039 1.00 91.25 265 ILE A O 1
ATOM 1996 N N . GLN A 1 266 ? 20.383 -11.993 5.017 1.00 90.50 266 GLN A N 1
ATOM 1997 C CA . GLN A 1 266 ? 21.349 -10.947 4.699 1.00 90.50 266 GLN A CA 1
ATOM 1998 C C . GLN A 1 266 ? 21.131 -10.472 3.261 1.00 90.50 266 GLN A C 1
ATOM 2000 O O . GLN A 1 266 ? 21.280 -11.257 2.329 1.00 90.50 266 GLN A O 1
ATOM 2005 N N . VAL A 1 267 ? 20.817 -9.187 3.074 1.00 85.56 267 VAL A N 1
ATOM 2006 C CA . VAL A 1 267 ? 20.803 -8.566 1.739 1.00 85.56 267 VAL A CA 1
ATOM 2007 C C . VAL A 1 267 ? 22.169 -7.943 1.428 1.00 85.56 267 VAL A C 1
ATOM 2009 O O . VAL A 1 267 ? 22.827 -7.438 2.337 1.00 85.56 267 VAL A O 1
ATOM 2012 N N . PRO A 1 268 ? 22.614 -7.919 0.162 1.00 81.75 268 PRO A N 1
ATOM 2013 C CA . PRO A 1 268 ? 23.982 -7.518 -0.177 1.00 81.75 268 PRO A CA 1
ATOM 2014 C C . PRO A 1 268 ? 24.227 -5.999 -0.205 1.00 81.75 268 PRO A C 1
ATOM 2016 O O . PRO A 1 268 ? 25.355 -5.573 -0.422 1.00 81.75 268 PRO A O 1
ATOM 2019 N N . TRP A 1 269 ? 23.198 -5.166 -0.017 1.00 80.62 269 TRP A N 1
ATOM 2020 C CA . TRP A 1 269 ? 23.302 -3.694 -0.042 1.00 80.62 269 TRP A CA 1
ATOM 2021 C C . TRP A 1 269 ? 23.006 -3.024 1.309 1.00 80.62 269 TRP A C 1
ATOM 2023 O O . TRP A 1 269 ? 22.794 -1.811 1.361 1.00 80.62 269 TRP A O 1
ATOM 2033 N N . ARG A 1 270 ? 22.920 -3.792 2.399 1.00 75.50 270 ARG A N 1
ATOM 2034 C CA . ARG A 1 270 ? 22.781 -3.276 3.769 1.00 75.50 270 ARG A CA 1
ATOM 2035 C C . ARG A 1 270 ? 23.589 -4.146 4.716 1.00 75.50 270 ARG A C 1
ATOM 2037 O O . ARG A 1 270 ? 23.532 -5.359 4.597 1.00 75.50 270 ARG A O 1
ATOM 2044 N N . ASP A 1 271 ? 24.184 -3.541 5.733 1.00 72.56 271 ASP A N 1
ATOM 2045 C CA . ASP A 1 271 ? 24.927 -4.272 6.772 1.00 72.56 271 ASP A CA 1
ATOM 2046 C C . ASP A 1 271 ? 24.024 -4.830 7.887 1.00 72.56 271 ASP A C 1
ATOM 2048 O O . ASP A 1 271 ? 24.492 -5.410 8.861 1.00 72.56 271 ASP A O 1
ATOM 2052 N N . ILE A 1 272 ? 22.705 -4.665 7.749 1.00 76.94 272 ILE A N 1
ATOM 2053 C CA . ILE A 1 272 ? 21.701 -5.119 8.712 1.00 76.94 272 ILE A CA 1
ATOM 2054 C C . ILE A 1 272 ? 20.862 -6.217 8.067 1.00 76.94 272 ILE A C 1
ATOM 2056 O O . ILE A 1 272 ? 20.350 -6.042 6.956 1.00 76.94 272 ILE A O 1
ATOM 2060 N N . ARG A 1 273 ? 20.674 -7.321 8.796 1.00 87.00 273 ARG A N 1
ATOM 2061 C CA . ARG A 1 273 ? 19.797 -8.423 8.389 1.00 87.00 273 ARG A CA 1
ATOM 2062 C C . ARG A 1 273 ? 18.339 -7.978 8.347 1.00 87.00 273 ARG A C 1
ATOM 2064 O O . ARG A 1 273 ? 17.883 -7.194 9.176 1.00 87.00 273 ARG A O 1
ATOM 2071 N N . TRP A 1 274 ? 17.595 -8.476 7.372 1.00 91.31 274 TRP A N 1
ATOM 2072 C CA . TRP A 1 274 ? 16.175 -8.176 7.201 1.00 91.31 274 TRP A CA 1
ATOM 2073 C C . TRP A 1 274 ? 15.347 -9.392 7.574 1.00 91.31 274 TRP A C 1
ATOM 2075 O O . TRP A 1 274 ? 15.744 -10.503 7.248 1.00 91.31 274 TRP A O 1
ATOM 2085 N N . SER A 1 275 ? 14.186 -9.206 8.203 1.00 94.62 275 SER A N 1
ATOM 2086 C CA . SER A 1 275 ? 13.216 -10.300 8.305 1.00 94.62 275 SER A CA 1
ATOM 2087 C C . SER A 1 275 ? 12.742 -10.725 6.911 1.00 94.62 275 SER A C 1
ATOM 2089 O O . SER A 1 275 ? 12.757 -9.929 5.959 1.00 94.62 275 SER A O 1
ATOM 2091 N N . ILE A 1 276 ? 12.279 -11.967 6.769 1.00 96.12 276 ILE A N 1
ATOM 2092 C CA . ILE A 1 276 ? 11.684 -12.428 5.510 1.00 96.12 276 ILE A CA 1
ATOM 2093 C C . ILE A 1 276 ? 10.452 -11.589 5.139 1.00 96.12 276 ILE A C 1
ATOM 2095 O O . ILE A 1 276 ? 10.272 -11.257 3.969 1.00 96.12 276 ILE A O 1
ATOM 2099 N N . VAL A 1 277 ? 9.669 -11.140 6.129 1.00 94.50 277 VAL A N 1
ATOM 2100 C CA . VAL A 1 277 ? 8.526 -10.234 5.922 1.00 94.50 277 VAL A CA 1
ATOM 2101 C C . VAL A 1 277 ? 8.990 -8.936 5.266 1.00 94.50 277 VAL A C 1
ATOM 2103 O O . VAL A 1 277 ? 8.497 -8.569 4.199 1.00 94.50 277 VAL A O 1
ATOM 2106 N N . ARG A 1 278 ? 10.012 -8.284 5.836 1.00 93.12 278 ARG A N 1
ATOM 2107 C CA . ARG A 1 278 ? 10.601 -7.067 5.260 1.00 93.12 278 ARG A CA 1
ATOM 2108 C C . ARG A 1 278 ? 11.132 -7.309 3.848 1.00 93.12 278 ARG A C 1
ATOM 2110 O O . ARG A 1 278 ? 11.015 -6.436 2.992 1.00 93.12 278 ARG A O 1
ATOM 2117 N N . THR A 1 279 ? 11.703 -8.482 3.598 1.00 95.38 279 THR A N 1
ATOM 2118 C CA . THR A 1 279 ? 12.259 -8.861 2.293 1.00 95.38 279 THR A CA 1
ATOM 2119 C C . THR A 1 279 ? 11.170 -8.974 1.225 1.00 95.38 279 THR A C 1
ATOM 2121 O O . THR A 1 279 ? 11.320 -8.406 0.144 1.00 95.38 279 THR A O 1
ATOM 2124 N N . VAL A 1 280 ? 10.047 -9.627 1.540 1.00 97.06 280 VAL A N 1
ATOM 2125 C CA . VAL A 1 280 ? 8.885 -9.742 0.642 1.00 97.06 280 VAL A CA 1
ATOM 2126 C C . VAL A 1 280 ? 8.244 -8.374 0.383 1.00 97.06 280 VAL A C 1
ATOM 2128 O O . VAL A 1 280 ? 7.959 -8.042 -0.768 1.00 97.06 280 VAL A O 1
ATOM 2131 N N . PHE A 1 281 ? 8.086 -7.547 1.421 1.00 95.19 281 PHE A N 1
ATOM 2132 C CA . PHE A 1 281 ? 7.554 -6.184 1.292 1.00 95.19 281 PHE A CA 1
ATOM 2133 C C . PHE A 1 281 ? 8.457 -5.297 0.425 1.00 95.19 281 PHE A C 1
ATOM 2135 O O . PHE A 1 281 ? 7.975 -4.579 -0.448 1.00 95.19 281 PHE A O 1
ATOM 2142 N N . ALA A 1 282 ? 9.776 -5.376 0.611 1.00 93.38 282 ALA A N 1
ATOM 2143 C CA . ALA A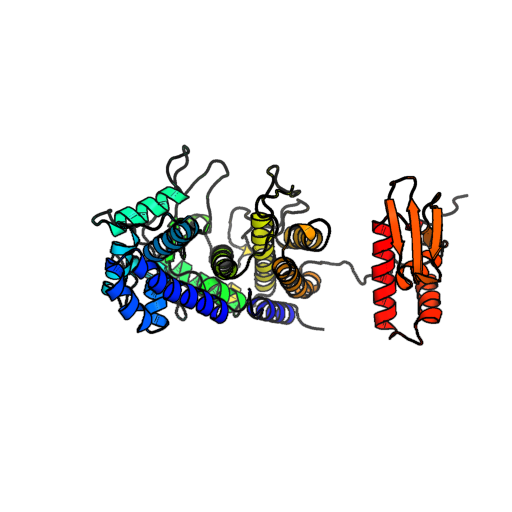 1 282 ? 10.725 -4.632 -0.210 1.00 93.38 282 ALA A CA 1
ATOM 2144 C C . ALA A 1 282 ? 10.715 -5.105 -1.671 1.00 93.38 282 ALA A C 1
ATOM 2146 O O . ALA A 1 282 ? 10.751 -4.277 -2.578 1.00 93.38 282 ALA A O 1
ATOM 2147 N N . TYR A 1 283 ? 10.636 -6.419 -1.912 1.00 97.25 283 TYR A N 1
ATOM 2148 C CA . TYR A 1 283 ? 10.527 -6.971 -3.263 1.00 97.25 283 TYR A CA 1
ATOM 2149 C C . TYR A 1 283 ? 9.276 -6.460 -3.989 1.00 97.25 283 TYR A C 1
ATOM 2151 O O . TYR A 1 283 ? 9.383 -5.981 -5.119 1.00 97.25 283 TYR A O 1
ATOM 2159 N N . HIS A 1 284 ? 8.123 -6.484 -3.313 1.00 98.00 284 HIS A N 1
ATOM 2160 C CA . HIS A 1 284 ? 6.866 -5.935 -3.824 1.00 98.00 284 HIS A CA 1
ATOM 2161 C C . HIS A 1 284 ? 7.011 -4.489 -4.295 1.00 98.00 284 HIS A C 1
ATOM 2163 O O . HIS A 1 284 ? 6.659 -4.170 -5.433 1.00 98.00 284 HIS A O 1
ATOM 2169 N N . VAL A 1 285 ? 7.583 -3.634 -3.445 1.00 95.50 285 VAL A N 1
ATOM 2170 C CA . VAL A 1 285 ? 7.812 -2.230 -3.782 1.00 95.50 285 VAL A CA 1
ATOM 2171 C C . VAL A 1 285 ? 8.788 -2.119 -4.950 1.00 95.50 285 VAL A C 1
ATOM 2173 O O . VAL A 1 285 ? 8.444 -1.518 -5.962 1.00 95.50 285 VAL A O 1
ATOM 2176 N N . TYR A 1 286 ? 9.966 -2.751 -4.892 1.00 95.06 286 TYR A N 1
ATOM 2177 C CA . TYR A 1 286 ? 10.972 -2.634 -5.955 1.00 95.06 286 TYR A CA 1
ATOM 2178 C C . TYR A 1 286 ? 10.459 -3.033 -7.338 1.00 95.06 286 TYR A C 1
ATOM 2180 O O . TYR A 1 286 ? 10.853 -2.409 -8.326 1.00 95.06 286 TYR A O 1
ATOM 2188 N N . VAL A 1 287 ? 9.567 -4.021 -7.417 1.00 96.94 287 VAL A N 1
ATOM 2189 C CA . VAL A 1 287 ? 8.918 -4.405 -8.673 1.00 96.94 287 VAL A CA 1
ATOM 2190 C C . VAL A 1 287 ? 8.103 -3.248 -9.251 1.00 96.94 287 VAL A C 1
ATOM 2192 O O . VAL A 1 287 ? 8.323 -2.851 -10.395 1.00 96.94 287 VAL A O 1
ATOM 2195 N N . HIS A 1 288 ? 7.234 -2.639 -8.451 1.00 97.62 288 HIS A N 1
ATOM 2196 C CA . HIS A 1 288 ? 6.399 -1.528 -8.904 1.00 97.62 288 HIS A CA 1
ATOM 2197 C C . HIS A 1 288 ? 7.205 -0.251 -9.153 1.00 97.62 288 HIS A C 1
ATOM 2199 O O . HIS A 1 288 ? 6.900 0.485 -10.083 1.00 97.62 288 HIS A O 1
ATOM 2205 N N . LEU A 1 289 ? 8.277 0.000 -8.397 1.00 94.06 289 LEU A N 1
ATOM 2206 C CA . LEU A 1 289 ? 9.158 1.142 -8.666 1.00 94.06 289 LEU A CA 1
ATOM 2207 C C . LEU A 1 289 ? 9.927 0.983 -9.971 1.00 94.06 289 LEU A C 1
ATOM 2209 O O . LEU A 1 289 ? 10.203 1.964 -10.657 1.00 94.06 289 LEU A O 1
ATOM 2213 N N . SER A 1 290 ? 10.285 -0.253 -10.313 1.00 93.62 290 SER A N 1
ATOM 2214 C CA . SER A 1 290 ? 10.876 -0.558 -11.615 1.00 93.62 290 SER A CA 1
ATOM 2215 C C . SER A 1 290 ? 9.864 -0.293 -12.727 1.00 93.62 290 SER A C 1
ATOM 2217 O O . SER A 1 290 ? 10.212 0.331 -13.725 1.00 93.62 290 SER A O 1
ATOM 2219 N N . LEU A 1 291 ? 8.598 -0.681 -12.537 1.00 96.38 291 LEU A N 1
ATOM 2220 C CA . LEU A 1 291 ? 7.530 -0.354 -13.481 1.00 96.38 291 LEU A CA 1
ATOM 2221 C C . LEU A 1 291 ? 7.293 1.163 -13.592 1.00 96.38 291 LEU A C 1
ATOM 2223 O O . LEU A 1 291 ? 7.190 1.676 -14.699 1.00 96.38 291 LEU A O 1
ATOM 2227 N N . PHE A 1 292 ? 7.272 1.893 -12.478 1.00 95.81 292 PHE A N 1
ATOM 2228 C CA . PHE A 1 292 ? 7.115 3.350 -12.464 1.00 95.81 292 PHE A CA 1
ATOM 2229 C C . PHE A 1 292 ? 8.253 4.063 -13.194 1.00 95.81 292 PHE A C 1
ATOM 2231 O O . PHE A 1 292 ? 8.007 4.909 -14.050 1.00 95.81 292 PHE A O 1
ATOM 2238 N N . LYS A 1 293 ? 9.505 3.669 -12.930 1.00 91.75 293 LYS A N 1
ATOM 2239 C CA . LYS A 1 293 ? 10.670 4.178 -13.667 1.00 91.75 293 LYS A CA 1
ATOM 2240 C C . LYS A 1 293 ? 10.542 3.881 -15.161 1.00 91.75 293 LYS A C 1
ATOM 2242 O O . LYS A 1 293 ? 10.846 4.746 -15.973 1.00 91.75 293 LYS A O 1
ATOM 2247 N N . ALA A 1 294 ? 10.092 2.682 -15.529 1.00 92.94 294 ALA A N 1
ATOM 2248 C CA . ALA A 1 294 ? 9.871 2.316 -16.923 1.00 92.94 294 ALA A CA 1
ATOM 2249 C C . ALA A 1 294 ? 8.791 3.190 -17.573 1.00 92.94 294 ALA A C 1
ATOM 2251 O O . ALA A 1 294 ? 9.023 3.710 -18.661 1.00 92.94 294 ALA A O 1
ATOM 2252 N N . ALA A 1 295 ? 7.666 3.410 -16.887 1.00 94.94 295 ALA A N 1
ATOM 2253 C CA . ALA A 1 295 ? 6.599 4.291 -17.345 1.00 94.94 295 ALA A CA 1
ATOM 2254 C C . ALA A 1 295 ? 7.106 5.717 -17.569 1.00 94.94 295 ALA A C 1
ATOM 2256 O O . ALA A 1 295 ? 6.878 6.274 -18.639 1.00 94.94 295 ALA A O 1
ATOM 2257 N N . ALA A 1 296 ? 7.873 6.261 -16.621 1.00 91.81 296 ALA A N 1
ATOM 2258 C CA . ALA A 1 296 ? 8.469 7.586 -16.740 1.00 91.81 296 ALA A CA 1
ATOM 2259 C C . ALA A 1 296 ? 9.480 7.691 -17.898 1.00 91.81 296 ALA A C 1
ATOM 2261 O O . ALA A 1 296 ? 9.484 8.686 -18.614 1.00 91.81 296 ALA A O 1
ATOM 2262 N N . LEU A 1 297 ? 10.299 6.659 -18.142 1.00 89.06 297 LEU A N 1
ATOM 2263 C CA . LEU A 1 297 ? 11.223 6.616 -19.290 1.00 89.06 297 LEU A CA 1
ATOM 2264 C C . LEU A 1 297 ? 10.501 6.547 -20.642 1.00 89.06 297 LEU A C 1
ATOM 2266 O O . LEU A 1 297 ? 11.061 6.947 -21.660 1.00 89.06 297 LEU A O 1
ATOM 2270 N N . THR A 1 298 ? 9.283 6.009 -20.661 1.00 91.19 298 THR A N 1
ATOM 2271 C CA . THR A 1 298 ? 8.434 5.927 -21.857 1.00 91.19 298 THR A CA 1
ATOM 2272 C C . THR A 1 298 ? 7.371 7.021 -21.918 1.00 91.19 298 THR A C 1
ATOM 2274 O O . THR A 1 298 ? 6.523 6.974 -22.809 1.00 91.19 298 THR A O 1
ATOM 2277 N N . ALA A 1 299 ? 7.385 7.963 -20.970 1.00 90.38 299 ALA A N 1
ATOM 2278 C CA . ALA A 1 299 ? 6.405 9.033 -20.894 1.00 90.38 299 ALA A CA 1
ATOM 2279 C C . ALA A 1 299 ? 6.474 9.888 -22.158 1.00 90.38 299 ALA A C 1
ATOM 2281 O O . ALA A 1 299 ? 7.554 10.199 -22.667 1.00 90.38 299 ALA A O 1
ATOM 2282 N N . ASP A 1 300 ? 5.308 10.253 -22.681 1.00 87.88 300 ASP A N 1
ATOM 2283 C CA . ASP A 1 300 ? 5.258 11.144 -23.825 1.00 87.88 300 ASP A CA 1
ATOM 2284 C C . ASP A 1 300 ? 5.700 12.566 -23.443 1.00 87.88 300 ASP A C 1
ATOM 2286 O O . ASP A 1 300 ? 5.730 12.976 -22.277 1.00 87.88 300 ASP A O 1
ATOM 2290 N N . ARG A 1 301 ? 6.032 13.347 -24.471 1.00 89.38 301 ARG A N 1
ATOM 2291 C CA . ARG A 1 301 ? 6.485 14.726 -24.307 1.00 89.38 301 ARG A CA 1
ATOM 2292 C C . ARG A 1 301 ? 5.424 15.626 -23.660 1.00 89.38 301 ARG A C 1
ATOM 2294 O O . ARG A 1 301 ? 5.787 16.576 -22.970 1.00 89.38 301 ARG A O 1
ATOM 2301 N N . THR A 1 302 ? 4.138 15.324 -23.835 1.00 92.88 302 THR A N 1
ATOM 2302 C CA . THR A 1 302 ? 3.051 16.139 -23.275 1.00 92.88 302 THR A CA 1
ATOM 2303 C C . THR A 1 302 ? 3.035 16.070 -21.749 1.00 92.88 302 THR A C 1
ATOM 2305 O O . THR A 1 302 ? 2.819 17.090 -21.095 1.00 92.88 302 THR A O 1
ATOM 2308 N N . LEU A 1 303 ? 3.374 14.913 -21.166 1.00 93.19 303 LEU A N 1
ATOM 2309 C CA . LEU A 1 303 ? 3.545 14.774 -19.719 1.00 93.19 303 LEU A CA 1
ATOM 2310 C C . LEU A 1 303 ? 4.725 15.604 -19.206 1.00 93.19 303 LEU A C 1
ATOM 2312 O O . LEU A 1 303 ? 4.581 16.304 -18.207 1.00 93.19 303 LEU A O 1
ATOM 2316 N N . THR A 1 304 ? 5.867 15.587 -19.898 1.00 91.19 304 THR A N 1
ATOM 2317 C CA . THR A 1 304 ? 7.030 16.405 -19.503 1.00 91.19 304 THR A CA 1
ATOM 2318 C C . THR A 1 304 ? 6.792 17.905 -19.679 1.00 91.19 304 THR A C 1
ATOM 2320 O O . THR A 1 304 ? 7.274 18.698 -18.877 1.00 91.19 304 THR A O 1
ATOM 2323 N N . GLU A 1 305 ? 6.013 18.322 -20.681 1.00 92.50 305 GLU A N 1
ATOM 2324 C CA . GLU A 1 305 ? 5.632 19.729 -20.865 1.00 92.50 305 GLU A CA 1
ATOM 2325 C C . GLU A 1 305 ? 4.658 20.198 -19.777 1.00 92.50 305 GLU A C 1
ATOM 2327 O O . GLU A 1 305 ? 4.739 21.339 -19.325 1.00 92.50 305 GLU A O 1
ATOM 2332 N N . ARG A 1 306 ? 3.763 19.313 -19.326 1.00 94.62 306 ARG A N 1
ATOM 2333 C CA . ARG A 1 306 ? 2.751 19.626 -18.314 1.00 94.62 306 ARG A CA 1
ATOM 2334 C C . ARG A 1 306 ? 3.287 19.588 -16.883 1.00 94.62 306 ARG A C 1
ATOM 2336 O O . ARG A 1 306 ? 2.988 20.486 -16.103 1.00 94.62 306 ARG A O 1
ATOM 2343 N N . PHE A 1 307 ? 4.045 18.551 -16.534 1.00 93.81 307 PHE A N 1
ATOM 2344 C CA . PHE A 1 307 ? 4.511 18.291 -15.165 1.00 93.81 307 PHE A CA 1
ATOM 2345 C C . PHE A 1 307 ? 5.995 18.619 -14.953 1.00 93.81 307 PHE A C 1
ATOM 2347 O O . PHE A 1 307 ? 6.520 18.396 -13.864 1.00 93.81 307 PHE A O 1
ATOM 2354 N N . GLY A 1 308 ? 6.653 19.161 -15.982 1.00 90.88 308 GLY A N 1
ATOM 2355 C CA . GLY A 1 308 ? 8.079 19.467 -16.012 1.00 90.88 308 GLY A CA 1
ATOM 2356 C C . GLY A 1 308 ? 8.945 18.252 -16.344 1.00 90.88 308 GLY A C 1
ATOM 2357 O O . GLY A 1 308 ? 8.584 17.108 -16.066 1.00 90.88 308 GLY A O 1
ATOM 2358 N N . ASP A 1 309 ? 10.104 18.506 -16.953 1.00 86.50 309 ASP A N 1
ATOM 2359 C CA . ASP A 1 309 ? 11.084 17.468 -17.276 1.00 86.50 309 ASP A CA 1
ATOM 2360 C C . ASP A 1 309 ? 11.731 16.942 -15.981 1.00 86.50 309 ASP A C 1
ATOM 2362 O O . ASP A 1 309 ? 12.368 17.728 -15.270 1.00 86.50 309 ASP A O 1
ATOM 2366 N N . PRO A 1 310 ? 11.627 15.631 -15.675 1.00 82.00 310 PRO A N 1
ATOM 2367 C CA . PRO A 1 310 ? 12.278 15.022 -14.519 1.00 82.00 310 PRO A CA 1
ATOM 2368 C C . PRO A 1 310 ? 13.758 15.404 -14.384 1.00 82.00 310 PRO A C 1
ATOM 2370 O O . PRO A 1 310 ? 14.251 15.596 -13.275 1.00 82.00 310 PRO A O 1
ATOM 2373 N N . SER A 1 311 ? 14.479 15.497 -15.508 1.00 78.44 311 SER A N 1
ATOM 2374 C CA . SER A 1 311 ? 15.927 15.727 -15.539 1.00 78.44 311 SER A CA 1
ATOM 2375 C C . SER A 1 311 ? 16.336 17.162 -15.221 1.00 78.44 311 SER A C 1
ATOM 2377 O O . SER A 1 311 ? 17.491 17.406 -14.871 1.00 78.44 311 SER A O 1
ATOM 2379 N N . ALA A 1 312 ? 15.390 18.100 -15.286 1.00 78.06 312 ALA A N 1
ATOM 2380 C CA . ALA A 1 312 ? 15.614 19.493 -14.926 1.00 78.06 312 ALA A CA 1
ATOM 2381 C C . ALA A 1 312 ? 15.558 19.729 -13.406 1.00 78.06 312 ALA A C 1
ATOM 2383 O O . ALA A 1 312 ? 15.966 20.794 -12.935 1.00 78.06 312 ALA A O 1
ATOM 2384 N N . TYR A 1 313 ? 15.065 18.761 -12.625 1.00 74.94 313 TYR A N 1
ATOM 2385 C CA . TYR A 1 313 ? 14.964 18.895 -11.176 1.00 74.94 313 TYR A CA 1
ATOM 2386 C C . TYR A 1 313 ? 16.265 18.501 -10.474 1.00 74.94 313 TYR A C 1
ATOM 2388 O O . TYR A 1 313 ? 16.786 17.395 -10.620 1.00 74.94 313 TYR A O 1
ATOM 2396 N N . VAL A 1 314 ? 16.762 19.403 -9.628 1.00 65.00 314 VAL A N 1
ATOM 2397 C CA . VAL A 1 314 ? 17.878 19.123 -8.721 1.00 65.00 314 VAL A CA 1
ATOM 2398 C C . VAL A 1 314 ? 17.319 18.442 -7.469 1.00 65.00 314 VAL A C 1
ATOM 2400 O O . VAL A 1 314 ? 16.984 19.112 -6.495 1.00 65.00 314 VAL A O 1
ATOM 2403 N N . SER A 1 315 ? 17.187 17.113 -7.492 1.00 63.31 315 SER A N 1
ATOM 2404 C CA . SER A 1 315 ? 16.821 16.315 -6.310 1.00 63.31 315 SER A CA 1
ATOM 2405 C C . SER A 1 315 ? 18.003 15.493 -5.791 1.00 63.31 315 SER A C 1
ATOM 2407 O O . SER A 1 315 ? 18.924 15.137 -6.531 1.00 63.31 315 SER A O 1
ATOM 2409 N N . ARG A 1 316 ? 18.024 15.210 -4.482 1.00 63.47 316 ARG A N 1
ATOM 2410 C CA . ARG A 1 316 ? 19.050 14.332 -3.897 1.00 63.47 316 ARG A CA 1
ATOM 2411 C C . ARG A 1 316 ? 18.869 12.903 -4.427 1.00 63.47 316 ARG A C 1
ATOM 2413 O O . ARG A 1 316 ? 17.733 12.474 -4.597 1.00 63.47 316 ARG A O 1
ATOM 2420 N N . PRO A 1 317 ? 19.944 12.118 -4.613 1.00 64.38 317 PRO A N 1
ATOM 2421 C CA . PRO A 1 317 ? 19.804 10.707 -4.946 1.00 64.38 317 PRO A CA 1
ATOM 2422 C C . PRO A 1 317 ? 19.004 9.957 -3.876 1.00 64.38 317 PRO A C 1
ATOM 2424 O O . PRO A 1 317 ? 19.413 9.881 -2.716 1.00 64.38 317 PRO A O 1
ATOM 2427 N N . HIS A 1 318 ? 17.871 9.379 -4.261 1.00 68.00 318 HIS A N 1
ATOM 2428 C CA . HIS A 1 318 ? 17.069 8.516 -3.399 1.00 68.00 318 HIS A CA 1
ATOM 2429 C C . HIS A 1 318 ? 16.430 7.387 -4.209 1.00 68.00 318 HIS A C 1
ATOM 2431 O O . HIS A 1 318 ? 16.269 7.481 -5.423 1.00 68.00 318 HIS A O 1
ATOM 2437 N N . ALA A 1 319 ? 16.049 6.297 -3.533 1.00 59.16 319 ALA A N 1
ATOM 2438 C CA . ALA A 1 319 ? 15.540 5.084 -4.188 1.00 59.16 319 ALA A CA 1
ATOM 2439 C C . ALA A 1 319 ? 14.277 5.324 -5.041 1.00 59.16 319 ALA A C 1
ATOM 2441 O O . ALA A 1 319 ? 14.020 4.569 -5.975 1.00 59.16 319 ALA A O 1
ATOM 2442 N N . MET A 1 320 ? 13.529 6.381 -4.713 1.00 63.41 320 MET A N 1
ATOM 2443 C CA . MET A 1 320 ? 12.324 6.820 -5.423 1.00 63.41 320 MET A CA 1
ATOM 2444 C C . MET A 1 320 ? 12.565 7.758 -6.601 1.00 63.41 320 MET A C 1
ATOM 2446 O O . MET A 1 320 ? 11.618 8.025 -7.332 1.00 63.41 320 MET A O 1
ATOM 2450 N N . SER A 1 321 ? 13.789 8.263 -6.782 1.00 64.31 321 SER A N 1
ATOM 2451 C CA . SER A 1 321 ? 14.033 9.310 -7.769 1.00 64.31 321 SER A CA 1
ATOM 2452 C C . SER A 1 321 ? 13.935 8.758 -9.185 1.00 64.31 321 SER A C 1
ATOM 2454 O O . SER A 1 321 ? 14.549 7.735 -9.506 1.00 64.31 321 SER A O 1
ATOM 2456 N N . VAL A 1 322 ? 13.198 9.455 -10.050 1.00 65.19 322 VAL A N 1
ATOM 2457 C CA . VAL A 1 322 ? 13.072 9.083 -11.469 1.00 65.19 322 VAL A CA 1
ATOM 2458 C C . VAL A 1 322 ? 14.361 9.353 -12.244 1.00 65.19 322 VAL A C 1
ATOM 2460 O O . VAL A 1 322 ? 14.590 8.701 -13.258 1.00 65.19 322 VAL A O 1
ATOM 2463 N N . VAL A 1 323 ? 15.248 10.233 -11.773 1.00 58.69 323 VAL A N 1
ATOM 2464 C CA . VAL A 1 323 ? 16.464 10.624 -12.517 1.00 58.69 323 VAL A CA 1
ATOM 2465 C C . VAL A 1 323 ? 17.744 10.299 -11.757 1.00 58.69 323 VAL A C 1
ATOM 2467 O O . VAL A 1 323 ? 18.704 9.824 -12.355 1.00 58.69 323 VAL A O 1
ATOM 2470 N N . ASN A 1 324 ? 17.737 10.435 -10.431 1.00 59.81 324 ASN A N 1
ATOM 2471 C CA . ASN A 1 324 ? 18.940 10.361 -9.602 1.00 59.81 324 ASN A CA 1
ATOM 2472 C C . ASN A 1 324 ? 19.056 9.035 -8.827 1.00 59.81 324 ASN A C 1
ATOM 2474 O O . ASN A 1 324 ? 19.511 9.017 -7.685 1.00 59.81 324 ASN A O 1
ATOM 2478 N N . ASN A 1 325 ? 18.628 7.912 -9.417 1.00 61.03 325 ASN A N 1
ATOM 2479 C CA . ASN A 1 325 ? 18.698 6.584 -8.786 1.00 61.03 325 ASN A CA 1
ATOM 2480 C C . ASN A 1 325 ? 19.757 5.633 -9.382 1.00 61.03 325 ASN A C 1
ATOM 2482 O O . ASN A 1 325 ? 19.990 4.552 -8.832 1.00 61.03 325 ASN A O 1
ATOM 2486 N N . ASP A 1 326 ? 20.446 6.042 -10.449 1.00 56.47 326 ASP A N 1
ATOM 2487 C CA . ASP A 1 326 ? 21.545 5.285 -11.053 1.00 56.47 326 ASP A CA 1
ATOM 2488 C C . ASP A 1 326 ? 22.851 5.550 -10.286 1.00 56.47 326 ASP A C 1
ATOM 2490 O O . ASP A 1 326 ? 23.691 6.355 -10.680 1.00 56.47 326 ASP A O 1
ATOM 2494 N N . SER A 1 327 ? 23.032 4.879 -9.145 1.00 54.56 327 SER A N 1
ATOM 2495 C CA . SER A 1 327 ? 24.360 4.813 -8.516 1.00 54.56 327 SER A CA 1
ATOM 2496 C C . SER A 1 327 ? 25.239 3.783 -9.231 1.00 54.56 327 SER A C 1
ATOM 2498 O O . SER A 1 327 ? 24.745 2.761 -9.702 1.00 54.56 327 SER A O 1
ATOM 2500 N N . ALA A 1 328 ? 26.559 3.994 -9.246 1.00 53.09 328 ALA A N 1
ATOM 2501 C CA . ALA A 1 328 ? 27.536 3.043 -9.798 1.00 53.09 328 ALA A CA 1
ATOM 2502 C C . ALA A 1 328 ? 27.603 1.689 -9.042 1.00 53.09 328 ALA A C 1
ATOM 2504 O O . ALA A 1 328 ? 28.427 0.834 -9.360 1.00 53.09 328 ALA A O 1
ATOM 2505 N N . SER A 1 329 ? 26.761 1.486 -8.021 1.00 62.09 329 SER A N 1
ATOM 2506 C CA . SER A 1 329 ? 26.681 0.252 -7.239 1.00 62.09 329 SER A CA 1
ATOM 2507 C C . SER A 1 329 ? 25.810 -0.798 -7.932 1.00 62.09 329 SER A C 1
ATOM 2509 O O . SER A 1 329 ? 24.731 -0.493 -8.438 1.00 62.09 329 SER A O 1
ATOM 2511 N N . ARG A 1 330 ? 26.228 -2.069 -7.852 1.00 64.69 330 ARG A N 1
ATOM 2512 C CA . ARG A 1 330 ? 25.524 -3.243 -8.409 1.00 64.69 330 ARG A CA 1
ATOM 2513 C C . ARG A 1 330 ? 24.039 -3.334 -8.019 1.00 64.69 330 ARG A C 1
ATOM 2515 O O . ARG A 1 330 ? 23.259 -3.914 -8.762 1.00 64.69 330 ARG A O 1
ATOM 2522 N N . TYR A 1 331 ? 23.654 -2.779 -6.869 1.00 70.44 331 TYR A N 1
ATOM 2523 C CA . TYR A 1 331 ? 22.273 -2.769 -6.364 1.00 70.44 331 TYR A CA 1
ATOM 2524 C C . TYR A 1 331 ? 21.747 -1.345 -6.144 1.00 70.44 331 TYR A C 1
ATOM 2526 O O . TYR A 1 331 ? 20.969 -1.079 -5.219 1.00 70.44 331 TYR A O 1
ATOM 2534 N N . GLY A 1 332 ? 22.217 -0.411 -6.971 1.00 67.38 332 GLY A N 1
ATOM 2535 C CA . GLY A 1 332 ? 21.793 0.982 -6.959 1.00 67.38 332 GLY A CA 1
ATOM 2536 C C . GLY A 1 332 ? 20.332 1.164 -7.354 1.00 67.38 332 GLY A C 1
ATOM 2537 O O . GLY A 1 332 ? 19.613 1.921 -6.705 1.00 67.38 332 GLY A O 1
ATOM 2538 N N . ARG A 1 333 ? 19.885 0.413 -8.366 1.00 77.94 333 ARG A N 1
ATOM 2539 C CA . ARG A 1 333 ? 18.558 0.555 -8.970 1.00 77.94 333 ARG A CA 1
ATOM 2540 C C . ARG A 1 333 ? 17.550 -0.406 -8.345 1.00 77.94 333 ARG A C 1
ATOM 2542 O O . ARG A 1 333 ? 17.890 -1.528 -7.960 1.00 77.94 333 ARG A O 1
ATOM 2549 N N . SER A 1 334 ? 16.284 0.008 -8.307 1.00 83.75 334 SER A N 1
ATOM 2550 C CA . SER A 1 334 ? 15.161 -0.832 -7.864 1.00 83.75 334 SER A CA 1
ATOM 2551 C C . SER A 1 334 ? 15.078 -2.138 -8.655 1.00 83.75 334 SER A C 1
ATOM 2553 O O . SER A 1 334 ? 14.879 -3.190 -8.056 1.00 83.75 334 SER A O 1
ATOM 2555 N N . VAL A 1 335 ? 15.329 -2.095 -9.965 1.00 88.25 335 VAL A N 1
ATOM 2556 C CA . VAL A 1 335 ? 15.273 -3.276 -10.836 1.00 88.25 335 VAL A CA 1
ATOM 2557 C C . VAL A 1 335 ? 16.338 -4.322 -10.501 1.00 88.25 335 VAL A C 1
ATOM 2559 O O . VAL A 1 335 ? 16.051 -5.516 -10.502 1.00 88.25 335 VAL A O 1
ATOM 2562 N N . ASP A 1 336 ? 17.547 -3.901 -10.120 1.00 85.81 336 ASP A N 1
ATOM 2563 C CA . ASP A 1 336 ? 18.615 -4.832 -9.735 1.00 85.81 336 ASP A CA 1
ATOM 2564 C C . ASP A 1 336 ? 18.297 -5.510 -8.398 1.00 85.81 336 ASP A C 1
ATOM 2566 O O . ASP A 1 336 ? 18.523 -6.710 -8.226 1.00 85.81 336 ASP A O 1
ATOM 2570 N N . ARG A 1 337 ? 17.700 -4.760 -7.462 1.00 88.62 337 ARG A N 1
ATOM 2571 C CA . ARG A 1 337 ? 17.202 -5.315 -6.197 1.00 88.62 337 ARG A CA 1
ATOM 2572 C C . ARG A 1 337 ? 16.010 -6.241 -6.420 1.00 88.62 337 ARG A C 1
ATOM 2574 O O . ARG A 1 337 ? 15.956 -7.294 -5.794 1.00 88.62 337 ARG A O 1
ATOM 2581 N N . ALA A 1 338 ? 15.086 -5.884 -7.314 1.00 93.25 338 ALA A N 1
ATOM 2582 C CA . ALA A 1 338 ? 13.945 -6.721 -7.672 1.00 93.25 338 ALA A CA 1
ATOM 2583 C C . ALA A 1 338 ? 14.408 -8.055 -8.269 1.00 93.25 338 ALA A C 1
ATOM 2585 O O . ALA A 1 338 ? 13.954 -9.102 -7.822 1.00 93.25 338 ALA A O 1
ATOM 2586 N N . ARG A 1 339 ? 15.365 -8.041 -9.206 1.00 91.81 339 ARG A N 1
ATOM 2587 C CA . ARG A 1 339 ? 15.955 -9.266 -9.772 1.00 91.81 339 ARG A CA 1
ATOM 2588 C C . ARG A 1 339 ? 16.553 -10.160 -8.693 1.00 91.81 339 ARG A C 1
ATOM 2590 O O . ARG A 1 339 ? 16.189 -11.327 -8.611 1.00 91.81 339 ARG A O 1
ATOM 2597 N N . TYR A 1 340 ? 17.426 -9.599 -7.854 1.00 92.75 340 TYR A N 1
ATOM 2598 C CA . TYR A 1 340 ? 18.097 -10.365 -6.807 1.00 92.75 340 TYR A CA 1
ATOM 2599 C C . TYR A 1 340 ? 17.099 -10.948 -5.803 1.00 92.75 340 TYR A C 1
ATOM 2601 O O . TYR A 1 340 ? 17.104 -12.150 -5.565 1.00 92.75 340 TYR A O 1
ATOM 2609 N N . LEU A 1 341 ? 16.198 -10.129 -5.245 1.00 94.94 341 LEU A N 1
ATOM 2610 C CA . LEU A 1 341 ? 15.209 -10.635 -4.290 1.00 94.94 341 LEU A CA 1
ATOM 2611 C C . LEU A 1 341 ? 14.267 -11.652 -4.935 1.00 94.94 341 LEU A C 1
ATOM 2613 O O . LEU A 1 341 ? 13.983 -12.667 -4.313 1.00 94.94 341 LEU A O 1
ATOM 2617 N N . GLY A 1 342 ? 13.817 -11.412 -6.168 1.00 95.44 342 GLY A N 1
ATOM 2618 C CA . GLY A 1 342 ? 12.956 -12.339 -6.898 1.00 95.44 342 GLY A CA 1
ATOM 2619 C C . GLY A 1 342 ? 13.619 -13.699 -7.107 1.00 95.44 342 GLY A C 1
ATOM 2620 O O . GLY A 1 342 ? 13.005 -14.724 -6.825 1.00 95.44 342 GLY A O 1
ATOM 2621 N N . GLU A 1 343 ? 14.886 -13.725 -7.530 1.00 92.94 343 GLU A N 1
ATOM 2622 C CA . GLU A 1 343 ? 15.655 -14.964 -7.686 1.00 92.94 343 GLU A CA 1
ATOM 2623 C C . GLU A 1 343 ? 15.791 -15.712 -6.357 1.00 92.94 343 GLU A C 1
ATOM 2625 O O . GLU A 1 343 ? 15.457 -16.896 -6.276 1.00 92.94 343 GLU A O 1
ATOM 2630 N N . MET A 1 344 ? 16.223 -15.022 -5.301 1.00 95.44 344 MET A N 1
ATOM 2631 C CA . MET A 1 344 ? 16.451 -15.647 -3.999 1.00 95.44 344 MET A CA 1
ATOM 2632 C C . MET A 1 344 ? 15.145 -16.151 -3.371 1.00 95.44 344 MET A C 1
ATOM 2634 O O . MET A 1 344 ? 15.096 -17.275 -2.877 1.00 95.44 344 MET A O 1
ATOM 2638 N N . LEU A 1 345 ? 14.056 -15.378 -3.448 1.00 96.56 345 LEU A N 1
ATOM 2639 C CA . LEU A 1 345 ? 12.734 -15.765 -2.937 1.00 96.56 345 LEU A CA 1
ATOM 2640 C C . LEU A 1 345 ? 12.105 -16.932 -3.718 1.00 96.56 345 LEU A C 1
ATOM 2642 O O . LEU A 1 345 ? 11.312 -17.680 -3.149 1.00 96.56 345 LEU A O 1
ATOM 2646 N N . LEU A 1 346 ? 12.459 -17.117 -4.994 1.00 93.44 346 LEU A N 1
ATOM 2647 C CA . LEU A 1 346 ? 12.025 -18.264 -5.803 1.00 93.44 346 LEU A CA 1
ATOM 2648 C C . LEU A 1 346 ? 12.931 -19.493 -5.652 1.00 93.44 346 LEU A C 1
ATOM 2650 O O . LEU A 1 346 ? 12.534 -20.585 -6.059 1.00 93.44 346 LEU A O 1
ATOM 2654 N N . THR A 1 347 ? 14.124 -19.333 -5.079 1.00 91.75 347 THR A N 1
ATOM 2655 C CA . THR A 1 347 ? 15.126 -20.399 -4.966 1.00 91.75 347 THR A CA 1
ATOM 2656 C C . THR A 1 347 ? 15.556 -20.607 -3.514 1.00 91.75 347 THR A C 1
ATOM 2658 O O . THR A 1 347 ? 14.866 -21.301 -2.768 1.00 91.75 347 THR A O 1
ATOM 2661 N N . GLU A 1 348 ? 16.673 -20.011 -3.096 1.00 93.56 348 GLU A N 1
ATOM 2662 C CA . GLU A 1 348 ? 17.319 -20.240 -1.803 1.00 93.56 348 GLU A CA 1
ATOM 2663 C C . GLU A 1 348 ? 16.372 -20.007 -0.620 1.00 93.56 348 GLU A C 1
ATOM 2665 O O . GLU A 1 348 ? 16.337 -20.801 0.318 1.00 93.56 348 GLU A O 1
ATOM 2670 N N . TRP A 1 349 ? 15.548 -18.962 -0.680 1.00 96.38 349 TRP A N 1
ATOM 2671 C CA . TRP A 1 349 ? 14.655 -18.539 0.401 1.00 96.38 349 TRP A CA 1
ATOM 2672 C C . TRP A 1 349 ? 13.201 -18.976 0.192 1.00 96.38 349 TRP A C 1
ATOM 2674 O O . TRP A 1 349 ? 12.340 -18.646 1.006 1.00 96.38 349 TRP A O 1
ATOM 2684 N N . ALA A 1 350 ? 12.903 -19.768 -0.844 1.00 95.62 350 ALA A N 1
ATOM 2685 C CA . ALA A 1 350 ? 11.537 -20.214 -1.146 1.00 95.62 350 ALA A CA 1
ATOM 2686 C C . ALA A 1 350 ? 10.898 -21.047 -0.019 1.00 95.62 350 ALA A C 1
ATOM 2688 O O . ALA A 1 350 ? 9.670 -21.104 0.110 1.00 95.62 350 ALA A O 1
ATOM 2689 N N . HIS A 1 351 ? 11.733 -21.689 0.802 1.00 93.75 351 HIS A N 1
ATOM 2690 C CA . HIS A 1 351 ? 11.326 -22.464 1.973 1.00 93.75 351 HIS A CA 1
ATOM 2691 C C . HIS A 1 351 ? 10.847 -21.591 3.149 1.00 93.75 351 HIS A C 1
ATOM 2693 O O . HIS A 1 351 ? 10.179 -22.103 4.044 1.00 93.75 351 HIS A O 1
ATOM 2699 N N . LEU A 1 352 ? 11.147 -20.287 3.140 1.00 96.94 352 LEU A N 1
ATOM 2700 C CA . LEU A 1 352 ? 10.684 -19.318 4.142 1.00 96.94 352 LEU A CA 1
ATOM 2701 C C . LEU A 1 352 ? 9.298 -18.741 3.809 1.00 96.94 352 LEU A C 1
ATOM 2703 O O . LEU A 1 352 ? 8.731 -17.984 4.598 1.00 96.94 352 LEU A O 1
ATOM 2707 N N . LEU A 1 353 ? 8.742 -19.093 2.647 1.00 96.69 353 LEU A N 1
ATOM 2708 C CA . LEU A 1 353 ? 7.463 -18.597 2.148 1.00 96.69 353 LEU A CA 1
ATOM 2709 C C . LEU A 1 353 ? 6.352 -19.640 2.292 1.00 96.69 353 LEU A C 1
ATOM 2711 O O . LEU A 1 353 ? 6.564 -20.847 2.125 1.00 96.69 353 LEU A O 1
ATOM 2715 N N . THR A 1 354 ? 5.134 -19.159 2.530 1.00 95.94 354 THR A N 1
ATOM 2716 C CA . THR A 1 354 ? 3.918 -19.973 2.394 1.00 95.94 354 THR A CA 1
ATOM 2717 C C . THR A 1 354 ? 3.657 -20.292 0.910 1.00 95.94 354 THR A C 1
ATOM 2719 O O . THR A 1 354 ? 4.287 -19.700 0.023 1.00 95.94 354 THR A O 1
ATOM 2722 N N . PRO A 1 355 ? 2.719 -21.201 0.577 1.00 94.81 355 PRO A N 1
ATOM 2723 C CA . PRO A 1 355 ? 2.269 -21.371 -0.805 1.00 94.81 355 PRO A CA 1
ATOM 2724 C C . PRO A 1 355 ? 1.797 -20.055 -1.442 1.00 94.81 355 PRO A C 1
ATOM 2726 O O . PRO A 1 355 ? 2.180 -19.758 -2.571 1.00 94.81 355 PRO A O 1
ATOM 2729 N N . GLN A 1 356 ? 1.049 -19.238 -0.694 1.00 94.19 356 GLN A N 1
ATOM 2730 C CA . GLN A 1 356 ? 0.578 -17.922 -1.131 1.00 94.19 356 GLN A CA 1
ATOM 2731 C C . GLN A 1 356 ? 1.737 -16.930 -1.310 1.00 94.19 356 GLN A C 1
ATOM 2733 O O . GLN A 1 356 ? 1.725 -16.136 -2.244 1.00 94.19 356 GLN A O 1
ATOM 2738 N N . GLY A 1 357 ? 2.771 -17.002 -0.466 1.00 96.12 357 GLY A N 1
ATOM 2739 C CA . GLY A 1 357 ? 3.994 -16.213 -0.618 1.00 96.12 357 GLY A CA 1
ATOM 2740 C C . GLY A 1 357 ? 4.772 -16.543 -1.891 1.00 96.12 357 GLY A C 1
ATOM 2741 O O . GLY A 1 357 ? 5.241 -15.641 -2.581 1.00 96.12 357 GLY A O 1
ATOM 2742 N N . ARG A 1 358 ? 4.877 -17.827 -2.250 1.00 96.81 358 ARG A N 1
ATOM 2743 C CA . ARG A 1 358 ? 5.519 -18.243 -3.511 1.00 96.81 358 ARG A CA 1
ATOM 2744 C C . ARG A 1 358 ? 4.728 -17.795 -4.739 1.00 96.81 358 ARG A C 1
ATOM 2746 O O . ARG A 1 358 ? 5.334 -17.362 -5.716 1.00 96.81 358 ARG A O 1
ATOM 2753 N N . ASP A 1 359 ? 3.403 -17.893 -4.677 1.00 96.62 359 ASP A N 1
ATOM 2754 C CA . ASP A 1 359 ? 2.495 -17.405 -5.719 1.00 96.62 359 ASP A CA 1
ATOM 2755 C C . ASP A 1 359 ? 2.637 -15.887 -5.920 1.00 96.62 359 ASP A C 1
ATOM 2757 O O . ASP A 1 359 ? 2.902 -15.428 -7.029 1.00 96.62 359 ASP A O 1
ATOM 2761 N N . PHE A 1 360 ? 2.626 -15.122 -4.823 1.00 98.06 360 PHE A N 1
ATOM 2762 C CA . PHE A 1 360 ? 2.881 -13.680 -4.826 1.00 98.06 360 PHE A CA 1
ATOM 2763 C C . PHE A 1 360 ? 4.199 -13.316 -5.518 1.00 98.06 360 PHE A C 1
ATOM 2765 O O . PHE A 1 360 ? 4.225 -12.461 -6.404 1.00 98.06 360 PHE A O 1
ATOM 2772 N N . VAL A 1 361 ? 5.299 -13.977 -5.141 1.00 98.12 361 VAL A N 1
ATOM 2773 C CA . VAL A 1 361 ? 6.621 -13.690 -5.712 1.00 98.12 361 VAL A CA 1
ATOM 2774 C C . VAL A 1 361 ? 6.668 -14.035 -7.200 1.00 98.12 361 VAL A C 1
ATOM 2776 O O . VAL A 1 361 ? 7.209 -13.263 -7.994 1.00 98.12 361 VAL A O 1
ATOM 2779 N N . ARG A 1 362 ? 6.081 -15.170 -7.596 1.00 97.56 362 ARG A N 1
ATOM 2780 C CA . ARG A 1 362 ? 6.007 -15.584 -9.000 1.00 97.56 362 ARG A CA 1
ATOM 2781 C C . ARG A 1 362 ? 5.237 -14.568 -9.835 1.00 97.56 362 ARG A C 1
ATOM 2783 O O . ARG A 1 362 ? 5.762 -14.114 -10.846 1.00 97.56 362 ARG A O 1
ATOM 2790 N N . TRP A 1 363 ? 4.049 -14.175 -9.385 1.00 98.12 363 TRP A N 1
ATOM 2791 C CA . TRP A 1 363 ? 3.216 -13.193 -10.071 1.00 98.12 363 TRP A CA 1
ATOM 2792 C C . TRP A 1 363 ? 3.946 -11.860 -10.292 1.00 98.12 363 TRP A C 1
ATOM 2794 O O . TRP A 1 363 ? 3.942 -11.332 -11.407 1.00 98.12 363 TRP A O 1
ATOM 2804 N N . LEU A 1 364 ? 4.618 -11.334 -9.263 1.00 98.31 364 LEU A N 1
ATOM 2805 C CA . LEU A 1 364 ? 5.405 -10.103 -9.379 1.00 98.31 364 LEU A CA 1
ATOM 2806 C C . LEU A 1 364 ? 6.559 -10.250 -10.384 1.00 98.31 364 LEU A C 1
ATOM 2808 O O . LEU A 1 364 ? 6.768 -9.373 -11.225 1.00 98.31 364 LEU A O 1
ATOM 2812 N N . SER A 1 365 ? 7.286 -11.369 -10.317 1.00 97.38 365 SER A N 1
ATOM 2813 C CA . SER A 1 365 ? 8.406 -11.673 -11.214 1.00 97.38 365 SER A CA 1
ATOM 2814 C C . SER A 1 365 ? 7.953 -11.764 -12.672 1.00 97.38 365 SER A C 1
ATOM 2816 O O . SER A 1 365 ? 8.515 -11.106 -13.549 1.00 97.38 365 SER A O 1
ATOM 2818 N N . GLU A 1 366 ? 6.889 -12.524 -12.933 1.00 95.94 366 GLU A N 1
ATOM 2819 C CA . GLU A 1 366 ? 6.324 -12.726 -14.269 1.00 95.94 366 GLU A CA 1
ATOM 2820 C C . GLU A 1 366 ? 5.763 -11.430 -14.859 1.00 95.94 366 GLU A C 1
ATOM 2822 O O . GLU A 1 366 ? 5.941 -11.175 -16.052 1.00 95.94 366 GLU A O 1
ATOM 2827 N N . SER A 1 367 ? 5.151 -10.584 -14.025 1.00 97.56 367 SER A N 1
ATOM 2828 C CA . SER A 1 367 ? 4.592 -9.299 -14.456 1.00 97.56 367 SER A CA 1
ATOM 2829 C C . SER A 1 367 ? 5.680 -8.296 -14.853 1.00 97.56 367 SER A C 1
ATOM 2831 O O . SER A 1 367 ? 5.519 -7.576 -15.838 1.00 97.56 367 SER A O 1
ATOM 2833 N N . LEU A 1 368 ? 6.810 -8.259 -14.133 1.00 95.62 368 LEU A N 1
ATOM 2834 C CA . LEU A 1 368 ? 7.904 -7.324 -14.423 1.00 95.62 368 LEU A CA 1
ATOM 2835 C C . LEU A 1 368 ? 8.848 -7.809 -15.529 1.00 95.62 368 LEU A C 1
ATOM 2837 O O . LEU A 1 368 ? 9.431 -6.990 -16.239 1.00 95.62 368 LEU A O 1
ATOM 2841 N N . ALA A 1 369 ? 9.020 -9.122 -15.695 1.00 94.12 369 ALA A N 1
ATOM 2842 C CA . ALA A 1 369 ? 10.026 -9.684 -16.597 1.00 94.12 369 ALA A CA 1
ATOM 2843 C C . ALA A 1 369 ? 9.988 -9.132 -18.045 1.00 94.12 369 ALA A C 1
ATOM 2845 O O . ALA A 1 369 ? 11.060 -8.921 -18.620 1.00 94.12 369 ALA A O 1
ATOM 2846 N N . PRO A 1 370 ? 8.820 -8.870 -18.672 1.00 93.25 370 PRO A N 1
ATOM 2847 C CA . PRO A 1 370 ? 8.764 -8.235 -19.989 1.00 93.25 370 PRO A CA 1
ATOM 2848 C C . PRO A 1 370 ? 9.321 -6.805 -20.004 1.00 93.25 370 PRO A C 1
ATOM 2850 O O . PRO A 1 370 ? 10.069 -6.462 -20.918 1.00 93.25 370 PRO A O 1
ATOM 2853 N N . VAL A 1 371 ? 8.988 -5.998 -18.992 1.00 93.81 371 VAL A N 1
ATOM 2854 C CA . VAL A 1 371 ? 9.463 -4.611 -18.834 1.00 93.81 371 VAL A CA 1
ATOM 2855 C C . VAL A 1 371 ? 10.970 -4.603 -18.643 1.00 93.81 371 VAL A C 1
ATOM 2857 O O . VAL A 1 371 ? 11.683 -3.851 -19.304 1.00 93.81 371 VAL A O 1
ATOM 2860 N N . ASP A 1 372 ? 11.456 -5.502 -17.789 1.00 92.00 372 ASP A N 1
ATOM 2861 C CA . ASP A 1 372 ? 12.872 -5.624 -17.493 1.00 92.00 372 ASP A CA 1
ATOM 2862 C C . ASP A 1 372 ? 13.716 -5.905 -18.744 1.00 92.00 372 ASP A C 1
ATOM 2864 O O . ASP A 1 372 ? 14.716 -5.230 -19.004 1.00 92.00 372 ASP A O 1
ATOM 2868 N N . ARG A 1 373 ? 13.250 -6.849 -19.573 1.00 90.38 373 ARG A N 1
ATOM 2869 C CA . ARG A 1 373 ? 13.870 -7.176 -20.864 1.00 90.38 373 ARG A CA 1
ATOM 2870 C C . ARG A 1 373 ? 13.823 -6.039 -21.873 1.00 90.38 373 ARG A C 1
ATOM 2872 O O . ARG A 1 373 ? 14.769 -5.899 -22.636 1.00 90.38 373 ARG A O 1
ATOM 2879 N N . ALA A 1 374 ? 12.732 -5.282 -21.915 1.00 90.00 374 ALA A N 1
ATOM 2880 C CA . ALA A 1 374 ? 12.534 -4.262 -22.937 1.00 90.00 374 ALA A CA 1
ATOM 2881 C C . ALA A 1 374 ? 13.258 -2.942 -22.632 1.00 90.00 374 ALA A C 1
ATOM 2883 O O . ALA A 1 374 ? 13.637 -2.245 -23.569 1.00 90.00 374 ALA A O 1
ATOM 2884 N N . LEU A 1 375 ? 13.409 -2.573 -21.352 1.00 87.81 375 LEU A N 1
ATOM 2885 C CA . LEU A 1 375 ? 13.768 -1.198 -20.971 1.00 87.81 375 LEU A CA 1
ATOM 2886 C C . LEU A 1 375 ? 15.016 -1.068 -20.096 1.00 87.81 375 LEU A C 1
ATOM 2888 O O . LEU A 1 375 ? 15.706 -0.053 -20.177 1.00 87.81 375 LEU A O 1
ATOM 2892 N N . PHE A 1 376 ? 15.327 -2.058 -19.259 1.00 85.06 376 PHE A N 1
ATOM 2893 C CA . PHE A 1 376 ? 16.442 -1.945 -18.306 1.00 85.06 376 PHE A CA 1
ATOM 2894 C C . PHE A 1 376 ? 17.672 -2.751 -18.704 1.00 85.06 376 PHE A C 1
ATOM 2896 O O . PHE A 1 376 ? 18.783 -2.456 -18.252 1.00 85.06 376 PHE A O 1
ATOM 2903 N N . LEU A 1 377 ? 17.490 -3.730 -19.582 1.00 81.62 377 LEU A N 1
ATOM 2904 C CA . LEU A 1 377 ? 18.574 -4.393 -20.284 1.00 81.62 377 LEU A CA 1
ATOM 2905 C C . LEU A 1 377 ? 18.938 -3.561 -21.531 1.00 81.62 377 LEU A C 1
ATOM 2907 O O . LEU A 1 377 ? 18.362 -3.755 -22.594 1.00 81.62 377 LEU A O 1
ATOM 2911 N N . LYS A 1 378 ? 19.878 -2.610 -21.402 1.00 53.62 378 LYS A N 1
ATOM 2912 C CA . LYS A 1 378 ? 20.540 -1.973 -22.562 1.00 53.62 378 LYS A CA 1
ATOM 2913 C C . LYS A 1 378 ? 21.559 -2.959 -23.131 1.00 53.62 378 LYS A C 1
ATOM 2915 O O . LYS A 1 378 ? 22.400 -3.412 -22.363 1.00 53.62 378 LYS A O 1
ATOM 2920 N N . ASP A 1 379 ? 21.475 -3.284 -24.420 1.00 37.97 379 ASP A N 1
ATOM 2921 C CA . ASP A 1 379 ? 22.452 -4.084 -25.174 1.00 37.97 379 ASP A CA 1
ATOM 2922 C C . ASP A 1 379 ? 23.205 -5.160 -24.353 1.00 37.97 379 ASP A C 1
ATOM 2924 O O . ASP A 1 379 ? 24.419 -5.122 -24.178 1.00 37.97 379 ASP A O 1
ATOM 2928 N N . ALA A 1 380 ? 22.515 -6.230 -23.956 1.00 37.28 380 ALA A N 1
ATOM 2929 C CA . ALA A 1 380 ? 22.996 -7.465 -24.562 1.00 37.28 380 ALA A CA 1
ATOM 2930 C C . ALA A 1 380 ? 22.522 -7.320 -26.006 1.00 37.28 380 ALA A C 1
ATOM 2932 O O . ALA A 1 380 ? 21.342 -7.020 -26.180 1.00 37.28 380 ALA A O 1
ATOM 2933 N N . GLY A 1 381 ? 23.396 -7.411 -27.012 1.00 32.47 381 GLY A N 1
ATOM 2934 C CA . GLY A 1 381 ? 22.973 -7.354 -28.415 1.00 32.47 381 GLY A CA 1
ATOM 2935 C C . GLY A 1 381 ? 21.906 -8.424 -28.725 1.00 32.47 381 GLY A C 1
ATOM 2936 O O . GLY A 1 381 ? 21.240 -8.953 -27.827 1.00 32.47 381 GLY A O 1
ATOM 2937 N N . PRO A 1 382 ? 21.766 -8.923 -29.966 1.00 33.22 382 PRO A N 1
ATOM 2938 C CA . PRO A 1 382 ? 21.336 -10.314 -30.038 1.00 33.22 382 PRO A CA 1
ATOM 2939 C C . PRO A 1 382 ? 22.210 -11.062 -29.019 1.00 33.22 382 PRO A C 1
ATOM 2941 O O . PRO A 1 382 ? 23.433 -10.898 -29.020 1.00 33.22 382 PRO A O 1
ATOM 2944 N N . ARG A 1 383 ? 21.623 -11.856 -28.119 1.00 38.53 383 ARG A N 1
ATOM 2945 C CA . ARG A 1 383 ? 22.370 -13.008 -27.621 1.00 38.53 383 ARG A CA 1
ATOM 2946 C C . ARG A 1 383 ? 22.606 -13.865 -28.866 1.00 38.53 383 ARG A C 1
ATOM 2948 O O . ARG A 1 383 ? 21.918 -14.850 -29.109 1.00 38.53 383 ARG A O 1
ATOM 2955 N N . ALA A 1 384 ? 23.549 -13.434 -29.703 1.00 35.78 384 ALA A N 1
ATOM 2956 C CA . ALA A 1 384 ? 24.369 -14.299 -30.491 1.00 35.78 384 ALA A CA 1
ATOM 2957 C C . ALA A 1 384 ? 24.985 -15.203 -29.441 1.00 35.78 384 ALA A C 1
ATOM 2959 O O . ALA A 1 384 ? 25.833 -14.788 -28.659 1.00 35.78 384 ALA A O 1
ATOM 2960 N N . ARG A 1 385 ? 24.383 -16.384 -29.326 1.00 35.28 385 ARG A N 1
ATOM 2961 C CA . ARG A 1 385 ? 25.103 -17.631 -29.141 1.00 35.28 385 ARG A CA 1
ATOM 2962 C C . ARG A 1 385 ? 26.390 -17.467 -28.327 1.00 35.28 385 ARG A C 1
ATOM 2964 O O . ARG A 1 385 ? 27.480 -17.665 -28.838 1.00 35.28 385 ARG A O 1
ATOM 2971 N N . GLU A 1 386 ? 26.258 -17.236 -27.026 1.00 36.06 386 GLU A N 1
ATOM 2972 C CA . GLU A 1 386 ? 27.282 -17.680 -26.068 1.00 36.06 386 GLU A CA 1
ATOM 2973 C C . GLU A 1 386 ? 27.014 -19.133 -25.634 1.00 36.06 386 GLU A C 1
ATOM 2975 O O . GLU A 1 386 ? 27.275 -19.562 -24.517 1.00 36.06 386 GLU A O 1
ATOM 2980 N N . GLN A 1 387 ? 26.482 -19.915 -26.569 1.00 43.25 387 GLN A N 1
ATOM 2981 C CA . GLN A 1 387 ? 26.454 -21.369 -26.556 1.00 43.25 387 GLN A CA 1
ATOM 2982 C C . GLN A 1 387 ? 27.043 -21.855 -27.876 1.00 43.25 387 GLN A C 1
ATOM 2984 O O . GLN A 1 387 ? 26.393 -22.551 -28.641 1.00 43.25 387 GLN A O 1
ATOM 2989 N N . GLU A 1 388 ? 28.276 -21.453 -28.176 1.00 45.28 388 GLU A N 1
ATOM 2990 C CA . GLU A 1 388 ? 29.026 -22.115 -29.249 1.00 45.28 388 GLU A CA 1
ATOM 2991 C C . GLU A 1 388 ? 30.451 -22.522 -28.873 1.00 45.28 388 GLU A C 1
ATOM 2993 O O . GLU A 1 388 ? 31.110 -23.149 -29.691 1.00 45.28 388 GLU A O 1
ATOM 2998 N N . ARG A 1 389 ? 30.936 -22.288 -27.641 1.00 44.62 389 ARG A N 1
ATOM 2999 C CA . ARG A 1 389 ? 32.268 -22.796 -27.232 1.00 44.62 389 ARG A CA 1
ATOM 3000 C C . ARG A 1 389 ? 32.413 -23.275 -25.785 1.00 44.62 389 ARG A C 1
ATOM 3002 O O . ARG A 1 389 ? 33.531 -23.547 -25.359 1.00 44.62 389 ARG A O 1
ATOM 3009 N N . ALA A 1 390 ? 31.319 -23.400 -25.033 1.00 57.34 390 ALA A N 1
ATOM 3010 C CA . ALA A 1 390 ? 31.344 -24.144 -23.776 1.00 57.34 390 ALA A CA 1
ATOM 3011 C C . ALA A 1 390 ? 30.902 -25.580 -24.063 1.00 57.34 390 ALA A C 1
ATOM 3013 O O . ALA A 1 390 ? 29.745 -25.827 -24.413 1.00 57.34 390 ALA A O 1
ATOM 3014 N N . ALA A 1 391 ? 31.849 -26.505 -23.974 1.00 79.56 391 ALA A N 1
ATOM 3015 C CA . ALA A 1 391 ? 31.527 -27.913 -23.831 1.00 79.56 391 ALA A CA 1
ATOM 3016 C C . ALA A 1 391 ? 31.072 -28.157 -22.384 1.00 79.56 391 ALA A C 1
ATOM 3018 O O . ALA A 1 391 ? 31.503 -27.451 -21.475 1.00 79.56 391 ALA A O 1
ATOM 3019 N N . TYR A 1 392 ? 30.179 -29.111 -22.153 1.00 84.75 392 TYR A N 1
ATOM 3020 C CA . TYR A 1 392 ? 29.693 -29.430 -20.809 1.00 84.75 392 TYR A CA 1
ATOM 3021 C C . TYR A 1 392 ? 30.149 -30.825 -20.442 1.00 84.75 392 TYR A C 1
ATOM 3023 O O . TYR A 1 392 ? 29.853 -31.770 -21.169 1.00 84.75 392 TYR A O 1
ATOM 3031 N N . ARG A 1 393 ? 30.854 -30.968 -19.319 1.00 89.50 393 ARG A N 1
ATOM 3032 C CA . ARG A 1 393 ? 31.284 -32.276 -18.819 1.00 89.50 393 ARG A CA 1
ATOM 3033 C C . ARG A 1 393 ? 30.800 -32.519 -17.398 1.00 89.50 393 ARG A C 1
ATOM 3035 O O . ARG A 1 393 ? 30.687 -31.587 -16.606 1.00 89.50 393 ARG A O 1
ATOM 3042 N N . LYS A 1 394 ? 30.569 -33.782 -17.055 1.00 92.62 394 LYS A N 1
ATOM 3043 C CA . LYS A 1 394 ? 30.377 -34.225 -15.669 1.00 92.62 394 LYS A CA 1
ATOM 3044 C C . LYS A 1 394 ? 31.594 -33.829 -14.828 1.00 92.62 394 LYS A C 1
ATOM 3046 O O . LYS A 1 394 ? 32.733 -33.962 -15.277 1.00 92.62 394 LYS A O 1
ATOM 3051 N N . VAL A 1 395 ? 31.352 -33.372 -13.604 1.00 88.56 395 VAL A N 1
ATOM 3052 C CA . VAL A 1 395 ? 32.431 -33.091 -12.648 1.00 88.56 395 VAL A CA 1
ATOM 3053 C C . VAL A 1 395 ? 33.160 -34.398 -12.304 1.00 88.56 395 VAL A C 1
ATOM 3055 O O . VAL A 1 395 ? 32.553 -35.466 -12.201 1.00 88.56 395 VAL A O 1
ATOM 3058 N N . ASN A 1 396 ? 34.484 -34.340 -12.154 1.00 85.75 396 ASN A N 1
ATOM 3059 C CA . ASN A 1 396 ? 35.289 -35.528 -11.872 1.00 85.75 396 ASN A CA 1
ATOM 3060 C C . ASN A 1 396 ? 35.022 -36.080 -10.462 1.00 85.75 396 ASN A C 1
ATOM 3062 O O . ASN A 1 396 ? 34.841 -35.334 -9.502 1.00 85.75 396 ASN A O 1
ATOM 3066 N N . GLY A 1 397 ? 35.053 -37.409 -10.324 1.00 83.19 397 GLY A N 1
ATOM 3067 C CA . GLY A 1 397 ? 34.931 -38.087 -9.027 1.00 83.19 397 GLY A CA 1
ATOM 3068 C C . GLY A 1 397 ? 33.496 -38.343 -8.552 1.00 83.19 397 GLY A C 1
ATOM 3069 O O . GLY A 1 397 ? 33.318 -38.882 -7.460 1.00 83.19 397 GLY A O 1
ATOM 3070 N N . LEU A 1 398 ? 32.477 -38.015 -9.353 1.00 89.19 398 LEU A N 1
ATOM 3071 C CA . LEU A 1 398 ? 31.087 -38.361 -9.047 1.00 89.19 398 LEU A CA 1
ATOM 3072 C C . LEU A 1 398 ? 30.895 -39.884 -8.999 1.00 89.19 398 LEU A C 1
ATOM 3074 O O . LEU A 1 398 ? 31.381 -40.618 -9.860 1.00 89.19 398 LEU A O 1
ATOM 3078 N N . ARG A 1 399 ? 30.137 -40.364 -8.010 1.00 90.88 399 ARG A N 1
ATOM 3079 C CA . ARG A 1 399 ? 29.680 -41.760 -7.946 1.00 90.88 399 ARG A CA 1
ATOM 3080 C C . ARG A 1 399 ? 28.223 -41.819 -8.371 1.00 90.88 399 ARG A C 1
ATOM 3082 O O . ARG A 1 399 ? 27.393 -41.132 -7.784 1.00 90.88 399 ARG A O 1
ATOM 3089 N N . VAL A 1 400 ? 27.909 -42.646 -9.362 1.00 92.94 400 VAL A N 1
ATOM 3090 C CA . VAL A 1 400 ? 26.560 -42.734 -9.935 1.00 92.94 400 VAL A CA 1
ATOM 3091 C C . VAL A 1 400 ? 25.975 -44.131 -9.766 1.00 92.94 400 VAL A C 1
ATOM 3093 O O . VAL A 1 400 ? 26.692 -45.126 -9.879 1.00 92.94 400 VAL A O 1
ATOM 3096 N N . ARG A 1 401 ? 24.672 -44.221 -9.487 1.00 93.38 401 ARG A N 1
ATOM 3097 C CA . ARG A 1 401 ? 23.949 -45.495 -9.402 1.00 93.38 401 ARG A CA 1
ATOM 3098 C C . ARG A 1 401 ? 22.556 -45.373 -10.030 1.00 93.38 401 ARG A C 1
ATOM 3100 O O . ARG A 1 401 ? 21.702 -44.702 -9.448 1.00 93.38 401 ARG A O 1
ATOM 3107 N N . PRO A 1 402 ? 22.299 -46.018 -11.182 1.00 90.56 402 PRO A N 1
ATOM 3108 C CA . PRO A 1 402 ? 20.974 -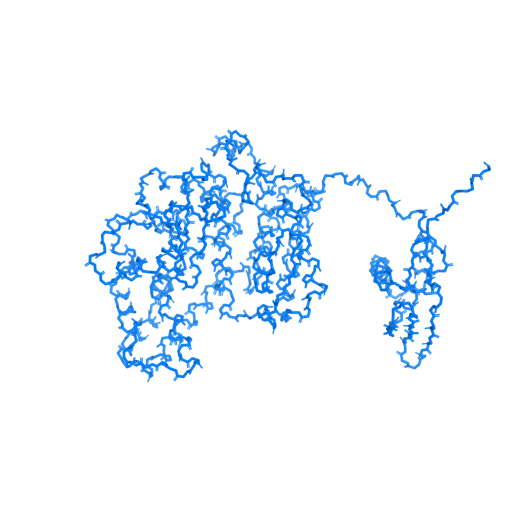46.014 -11.791 1.00 90.56 402 PRO A CA 1
ATOM 3109 C C . PRO A 1 402 ? 20.017 -46.940 -11.032 1.00 90.56 402 PRO A C 1
ATOM 3111 O O . PRO A 1 402 ? 20.386 -48.055 -10.654 1.00 90.56 402 PRO A O 1
ATOM 3114 N N . SER A 1 403 ? 18.773 -46.499 -10.849 1.00 88.06 403 SER A N 1
ATOM 3115 C CA . SER A 1 403 ? 17.665 -47.311 -10.344 1.00 88.06 403 SER A CA 1
ATOM 3116 C C . SER A 1 403 ? 16.634 -47.491 -11.452 1.00 88.06 403 SER A C 1
ATOM 3118 O O . SER A 1 403 ? 15.804 -46.619 -11.687 1.00 88.06 403 SER A O 1
ATOM 3120 N N . LYS A 1 404 ? 16.677 -48.632 -12.152 1.00 77.69 404 LYS A N 1
ATOM 3121 C CA . LYS A 1 404 ? 15.748 -48.910 -13.263 1.00 77.69 404 LYS A CA 1
ATOM 3122 C C . LYS A 1 404 ? 14.289 -48.997 -12.804 1.00 77.69 404 LYS A C 1
ATOM 3124 O O . LYS A 1 404 ? 13.413 -48.541 -13.517 1.00 77.69 404 LYS A O 1
ATOM 3129 N N . GLN A 1 405 ? 14.040 -49.564 -11.621 1.00 77.31 405 GLN A N 1
ATOM 3130 C CA . GLN A 1 405 ? 12.691 -49.649 -11.045 1.00 77.31 405 GLN A CA 1
ATOM 3131 C C . GLN A 1 405 ? 12.201 -48.307 -10.488 1.00 77.31 405 GLN A C 1
ATOM 3133 O O . GLN A 1 405 ? 11.001 -48.078 -10.444 1.00 77.31 405 GLN A O 1
ATOM 3138 N N . GLY A 1 406 ? 13.119 -47.437 -10.051 1.00 73.62 406 GLY A N 1
ATOM 3139 C CA . GLY A 1 406 ? 12.793 -46.109 -9.522 1.00 73.62 406 GLY A CA 1
ATOM 3140 C C . GLY A 1 406 ? 12.866 -44.984 -10.554 1.00 73.62 406 GLY A C 1
ATOM 3141 O O . GLY A 1 406 ? 12.726 -43.831 -10.165 1.00 73.62 406 GLY A O 1
ATOM 3142 N N . GLU A 1 407 ? 13.144 -45.311 -11.821 1.00 86.19 407 GLU A N 1
ATOM 3143 C CA . GLU A 1 407 ? 13.248 -44.369 -12.943 1.00 86.19 407 GLU A CA 1
ATOM 3144 C C . GLU A 1 407 ? 14.118 -43.133 -12.646 1.00 86.19 407 GLU A C 1
ATOM 3146 O O . GLU A 1 407 ? 13.808 -42.007 -13.032 1.00 86.19 407 GLU A O 1
ATOM 3151 N N . CYS A 1 408 ? 15.233 -43.338 -11.939 1.00 87.88 408 CYS A N 1
ATOM 3152 C CA . CYS A 1 408 ? 16.099 -42.247 -11.501 1.00 87.88 408 CYS A CA 1
ATOM 3153 C C . CYS A 1 408 ? 17.582 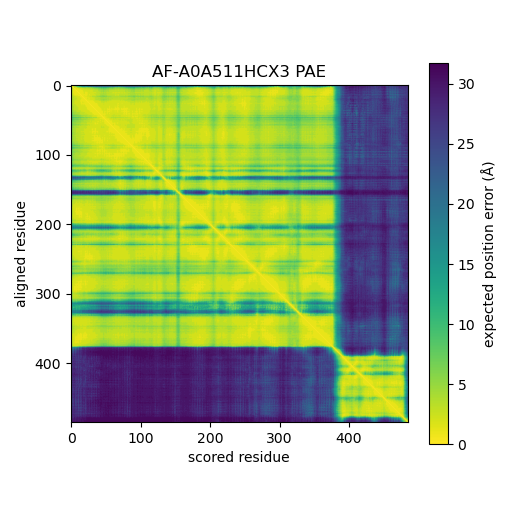-42.630 -11.474 1.00 87.88 408 CYS A C 1
ATOM 3155 O O . CYS A 1 408 ? 17.955 -43.807 -11.375 1.00 87.88 408 CYS A O 1
ATOM 3157 N N . LEU A 1 409 ? 18.440 -41.611 -11.519 1.00 93.38 409 LEU A N 1
ATOM 3158 C CA . LEU A 1 409 ? 19.875 -41.734 -11.289 1.00 93.38 409 LEU A CA 1
ATOM 3159 C C . LEU A 1 409 ? 20.238 -41.087 -9.953 1.00 93.38 409 LEU A C 1
ATOM 3161 O O . LEU A 1 409 ? 20.020 -39.894 -9.751 1.00 93.38 409 LEU A O 1
ATOM 3165 N N . MET A 1 410 ? 20.842 -41.859 -9.052 1.00 92.00 410 MET A N 1
ATOM 3166 C CA . MET A 1 410 ? 21.465 -41.305 -7.851 1.00 92.00 410 MET A CA 1
ATOM 3167 C C . MET A 1 410 ? 22.890 -40.863 -8.178 1.00 92.00 410 MET A C 1
ATOM 3169 O O . MET A 1 410 ? 23.674 -41.661 -8.697 1.00 92.00 410 MET A O 1
ATOM 3173 N N . VAL A 1 411 ? 23.240 -39.623 -7.843 1.00 92.06 411 VAL A N 1
ATOM 3174 C CA . VAL A 1 411 ? 24.577 -39.050 -8.047 1.00 92.06 411 VAL A CA 1
ATOM 3175 C C . VAL A 1 411 ? 25.118 -38.537 -6.717 1.00 92.06 411 VAL A C 1
ATOM 3177 O O . VAL A 1 411 ? 24.495 -37.702 -6.068 1.00 92.06 411 VAL A O 1
ATOM 3180 N N . PHE A 1 412 ? 26.277 -39.033 -6.297 1.00 86.62 412 PHE A N 1
ATOM 3181 C CA . PHE A 1 412 ? 26.984 -38.580 -5.102 1.00 86.62 412 PHE A CA 1
ATOM 3182 C C . PHE A 1 412 ? 28.242 -37.805 -5.493 1.00 86.62 412 PHE A C 1
ATOM 3184 O O . PHE A 1 412 ? 29.085 -38.325 -6.230 1.00 86.62 412 PHE A O 1
ATOM 3191 N N . SER A 1 413 ? 28.380 -36.589 -4.961 1.00 82.88 413 SER A N 1
ATOM 3192 C CA . SER A 1 413 ? 29.578 -35.760 -5.116 1.00 82.88 413 SER A CA 1
ATOM 3193 C C . SER A 1 413 ? 30.469 -35.857 -3.873 1.00 82.88 413 SER A C 1
ATOM 3195 O O . SER A 1 413 ? 30.052 -35.439 -2.795 1.00 82.88 413 SER A O 1
ATOM 3197 N N . PRO A 1 414 ? 31.707 -36.378 -3.969 1.00 70.25 414 PRO A N 1
ATOM 3198 C CA . PRO A 1 414 ? 32.623 -36.410 -2.826 1.00 70.25 414 PRO A CA 1
ATOM 3199 C C . PRO A 1 414 ? 33.097 -35.019 -2.383 1.00 70.25 414 PRO A C 1
ATOM 3201 O O . PRO A 1 414 ? 33.431 -34.840 -1.216 1.00 70.25 414 PRO A O 1
ATOM 3204 N N . ALA A 1 415 ? 33.122 -34.042 -3.299 1.00 66.00 415 ALA A N 1
ATOM 3205 C CA . ALA A 1 415 ? 33.543 -32.666 -3.021 1.00 66.00 415 ALA A CA 1
ATOM 3206 C C . ALA A 1 415 ? 32.480 -31.858 -2.249 1.00 66.00 415 ALA A C 1
ATOM 3208 O O . ALA A 1 415 ? 32.808 -30.886 -1.575 1.00 66.00 415 ALA A O 1
ATOM 3209 N N . ALA A 1 416 ? 31.215 -32.278 -2.326 1.00 67.31 416 ALA A N 1
ATOM 3210 C CA . ALA A 1 416 ? 30.097 -31.727 -1.571 1.00 67.31 416 ALA A CA 1
ATOM 3211 C C . ALA A 1 416 ? 29.176 -32.897 -1.176 1.00 67.31 416 ALA A C 1
ATOM 3213 O O . ALA A 1 416 ? 28.356 -33.293 -2.005 1.00 67.31 416 ALA A O 1
ATOM 3214 N N . PRO A 1 417 ? 29.320 -33.484 0.034 1.00 72.56 417 PRO A N 1
ATOM 3215 C CA . PRO A 1 417 ? 28.799 -34.811 0.383 1.00 72.56 417 PRO A CA 1
ATOM 3216 C C . PRO A 1 417 ? 27.265 -34.843 0.454 1.00 72.56 417 PRO A C 1
ATOM 3218 O O . PRO A 1 417 ? 26.656 -34.838 1.523 1.00 72.56 417 PRO A O 1
ATOM 3221 N N . ARG A 1 418 ? 26.631 -34.879 -0.717 1.00 78.31 418 ARG A N 1
ATOM 3222 C CA . ARG A 1 418 ? 25.187 -34.882 -0.933 1.00 78.31 418 ARG A CA 1
ATOM 3223 C C . ARG A 1 418 ? 24.845 -35.909 -2.008 1.00 78.31 418 ARG A C 1
ATOM 3225 O O . ARG A 1 418 ? 25.571 -36.071 -2.989 1.00 78.31 418 ARG A O 1
ATOM 3232 N N . ILE A 1 419 ? 23.728 -36.604 -1.807 1.00 85.38 419 ILE A N 1
ATOM 3233 C CA . ILE A 1 419 ? 23.128 -37.495 -2.803 1.00 85.38 419 ILE A CA 1
ATOM 3234 C C . ILE A 1 419 ? 22.065 -36.697 -3.561 1.00 85.38 419 ILE A C 1
ATOM 3236 O O . ILE A 1 419 ? 21.131 -36.172 -2.957 1.00 85.38 419 ILE A O 1
ATOM 3240 N N . HIS A 1 420 ? 22.214 -36.613 -4.877 1.00 88.12 420 HIS A N 1
ATOM 3241 C CA . HIS A 1 420 ? 21.254 -36.018 -5.797 1.00 88.12 420 HIS A CA 1
ATOM 3242 C C . HIS A 1 420 ? 20.445 -37.126 -6.464 1.00 88.12 420 HIS A C 1
ATOM 3244 O O . HIS A 1 420 ? 21.006 -38.141 -6.874 1.00 88.12 420 HIS A O 1
ATOM 3250 N N . TRP A 1 421 ? 19.140 -36.913 -6.588 1.00 91.00 421 TRP A N 1
ATOM 3251 C CA . TRP A 1 421 ? 18.231 -37.805 -7.297 1.00 91.00 421 TRP A CA 1
ATOM 3252 C C . TRP A 1 421 ? 17.832 -37.115 -8.593 1.00 91.00 421 TRP A C 1
ATOM 3254 O O . TRP A 1 421 ? 17.163 -36.085 -8.560 1.00 91.00 421 TRP A O 1
ATOM 3264 N N . LEU A 1 422 ? 18.295 -37.641 -9.721 1.00 90.62 422 LEU A N 1
ATOM 3265 C CA . LEU A 1 422 ? 17.952 -37.126 -11.038 1.00 90.62 422 LEU A CA 1
ATOM 3266 C C . LEU A 1 422 ? 16.790 -37.947 -11.588 1.00 90.62 422 LEU A C 1
ATOM 3268 O O . LEU A 1 422 ? 16.895 -39.171 -11.680 1.00 90.62 422 LEU A O 1
ATOM 3272 N N . ASP A 1 423 ? 15.696 -37.277 -11.943 1.00 89.56 423 ASP A N 1
ATOM 3273 C CA . ASP A 1 423 ? 14.616 -37.888 -12.720 1.00 89.56 423 ASP A CA 1
ATOM 3274 C C . ASP A 1 423 ? 15.105 -38.278 -14.129 1.00 89.56 423 ASP A C 1
ATOM 3276 O O . ASP A 1 423 ? 16.228 -37.955 -14.523 1.00 89.56 423 ASP A O 1
ATOM 3280 N N . LEU A 1 424 ? 14.282 -38.986 -14.908 1.00 86.06 424 LEU A N 1
ATOM 3281 C CA . LEU A 1 424 ? 14.659 -39.442 -16.255 1.00 86.06 424 LEU A CA 1
ATOM 3282 C C . LEU A 1 424 ? 15.133 -38.304 -17.172 1.00 86.06 424 LEU A C 1
ATOM 3284 O O . LEU A 1 424 ? 16.016 -38.511 -18.006 1.00 86.06 424 LEU A O 1
ATOM 3288 N N . ASN A 1 425 ? 14.569 -37.107 -17.012 1.00 89.19 425 ASN A N 1
ATOM 3289 C CA . ASN A 1 425 ? 14.924 -35.951 -17.817 1.00 89.19 425 ASN A CA 1
ATOM 3290 C C . ASN A 1 425 ? 16.306 -35.403 -17.426 1.00 89.19 425 ASN A C 1
ATOM 3292 O O . ASN A 1 425 ? 17.202 -35.286 -18.263 1.00 89.19 425 ASN A O 1
ATOM 3296 N N . ALA A 1 426 ? 16.510 -35.117 -16.142 1.00 88.69 426 ALA A N 1
ATOM 3297 C CA . ALA A 1 426 ? 17.783 -34.651 -15.615 1.00 88.69 426 ALA A CA 1
ATOM 3298 C C . ALA A 1 426 ? 18.890 -35.703 -15.781 1.00 88.69 426 ALA A C 1
ATOM 3300 O O . ALA A 1 426 ? 20.040 -35.341 -16.020 1.00 88.69 426 ALA A O 1
ATOM 3301 N N . TRP A 1 427 ? 18.555 -36.996 -15.718 1.00 93.38 427 TRP A N 1
ATOM 3302 C CA . TRP A 1 427 ? 19.477 -38.088 -16.017 1.00 93.38 427 TRP A CA 1
ATOM 3303 C C . TRP A 1 427 ? 19.919 -38.047 -17.483 1.00 93.38 427 TRP A C 1
ATOM 3305 O O . TRP A 1 427 ? 21.120 -38.045 -17.744 1.00 93.38 427 TRP A O 1
ATOM 3315 N N . LEU A 1 428 ? 18.996 -37.930 -18.440 1.00 91.94 428 LEU A N 1
ATOM 3316 C CA . LEU A 1 428 ? 19.354 -37.822 -19.857 1.00 91.94 428 LEU A CA 1
ATOM 3317 C C . LEU A 1 428 ? 20.285 -36.627 -20.124 1.00 91.94 428 LEU A C 1
ATOM 3319 O O . LEU A 1 428 ? 21.312 -36.777 -20.781 1.00 91.94 428 LEU A O 1
ATOM 3323 N N . ILE A 1 429 ? 19.972 -35.452 -19.573 1.00 92.50 429 ILE A N 1
ATOM 3324 C CA . ILE A 1 429 ? 20.800 -34.244 -19.738 1.00 92.50 429 ILE A CA 1
ATOM 3325 C C . ILE A 1 429 ? 22.181 -34.431 -19.091 1.00 92.50 429 ILE A C 1
ATOM 3327 O O . ILE A 1 429 ? 23.202 -34.020 -19.652 1.00 92.50 429 ILE A O 1
ATOM 3331 N N . PHE A 1 430 ? 22.226 -35.084 -17.930 1.00 92.00 430 PHE A N 1
ATOM 3332 C CA . PHE A 1 430 ? 23.468 -35.437 -17.254 1.00 92.00 430 PHE A CA 1
ATOM 3333 C C . PHE A 1 430 ? 24.318 -36.401 -18.093 1.00 92.00 430 PHE A C 1
ATOM 3335 O O . PHE A 1 430 ? 25.526 -36.200 -18.192 1.00 92.00 430 PHE A O 1
ATOM 3342 N N . GLU A 1 431 ? 23.722 -37.405 -18.746 1.00 92.75 431 GLU A N 1
ATOM 3343 C CA . GLU A 1 431 ? 24.449 -38.314 -19.644 1.00 92.75 431 GLU A CA 1
ATOM 3344 C C . GLU A 1 431 ? 24.996 -37.613 -20.887 1.00 92.75 431 GLU A C 1
ATOM 3346 O O . GLU A 1 431 ? 26.122 -37.895 -21.290 1.00 92.75 431 GLU A O 1
ATOM 3351 N N . LEU A 1 432 ? 24.246 -36.660 -21.445 1.00 92.31 432 LEU A N 1
ATOM 3352 C CA . LEU A 1 432 ? 24.664 -35.863 -22.602 1.00 92.31 432 LEU A CA 1
ATOM 3353 C C . LEU A 1 432 ? 25.754 -34.828 -22.273 1.00 92.31 432 LEU A C 1
ATOM 3355 O O . LEU A 1 432 ? 26.310 -34.221 -23.183 1.00 92.31 432 LEU A O 1
ATOM 3359 N N . SER A 1 433 ? 26.068 -34.621 -20.991 1.00 90.69 433 SER A N 1
ATOM 3360 C CA . SER A 1 433 ? 27.138 -33.730 -20.525 1.00 90.69 433 SER A CA 1
ATOM 3361 C C . SER A 1 433 ? 28.492 -34.460 -20.513 1.00 90.69 433 SER A C 1
ATOM 3363 O O . SER A 1 433 ? 29.132 -34.607 -19.472 1.00 90.69 433 SER A O 1
ATOM 3365 N N . ASP A 1 434 ? 28.918 -34.980 -21.662 1.00 86.94 434 ASP A N 1
ATOM 3366 C CA . ASP A 1 434 ? 30.117 -35.814 -21.873 1.00 86.94 434 ASP A CA 1
ATOM 3367 C C . ASP A 1 434 ? 31.301 -35.048 -22.504 1.00 86.94 434 ASP A C 1
ATOM 3369 O O . ASP A 1 434 ? 32.283 -35.645 -22.938 1.00 86.94 434 ASP A O 1
ATOM 3373 N N . GLY A 1 435 ? 31.231 -33.717 -22.536 1.00 83.06 435 GLY A N 1
ATOM 3374 C CA . GLY A 1 435 ? 32.167 -32.837 -23.237 1.00 83.06 435 GLY A CA 1
ATOM 3375 C C . GLY A 1 435 ? 31.625 -32.302 -24.566 1.00 83.06 435 GLY A C 1
ATOM 3376 O O . GLY A 1 435 ? 32.344 -31.597 -25.273 1.00 83.06 435 GLY A O 1
ATOM 3377 N N . ARG A 1 436 ? 30.367 -32.598 -24.913 1.00 86.88 436 ARG A N 1
ATOM 3378 C CA . ARG A 1 436 ? 29.672 -32.002 -26.062 1.00 86.88 436 ARG A CA 1
ATOM 3379 C C . ARG A 1 436 ? 29.407 -30.513 -25.886 1.00 86.88 436 ARG A C 1
ATOM 3381 O O . ARG A 1 436 ? 29.228 -30.008 -24.777 1.00 86.88 436 ARG A O 1
ATOM 3388 N N . THR A 1 437 ? 29.315 -29.823 -27.020 1.00 86.12 437 THR A N 1
ATOM 3389 C CA . THR A 1 437 ? 28.780 -28.461 -27.075 1.00 86.12 437 THR A CA 1
ATOM 3390 C C . THR A 1 437 ? 27.280 -28.473 -26.794 1.00 86.12 437 THR A C 1
ATOM 3392 O O . THR A 1 437 ? 26.601 -29.470 -27.046 1.00 86.12 437 THR A O 1
ATOM 3395 N N . TYR A 1 438 ? 26.728 -27.346 -26.343 1.00 84.06 438 TYR A N 1
ATOM 3396 C CA . TYR A 1 438 ? 25.278 -27.231 -26.158 1.00 84.06 438 TYR A CA 1
ATOM 3397 C C . TYR A 1 438 ? 24.483 -27.566 -27.431 1.00 84.06 438 TYR A C 1
ATOM 3399 O O . TYR A 1 438 ? 23.445 -28.209 -27.344 1.00 84.06 438 TYR A O 1
ATOM 3407 N N . SER A 1 439 ? 24.973 -27.171 -28.612 1.00 79.62 439 SER A N 1
ATOM 3408 C CA . SER A 1 439 ? 24.309 -27.445 -29.897 1.00 79.62 439 SER A CA 1
ATOM 3409 C C . SER A 1 439 ? 24.224 -28.949 -30.191 1.00 79.62 439 SER A C 1
ATOM 3411 O O . SER A 1 439 ? 23.186 -29.451 -30.627 1.00 79.62 439 SER A O 1
ATOM 3413 N N . ASP A 1 440 ? 25.289 -29.695 -29.885 1.00 85.56 440 ASP A N 1
ATOM 3414 C CA . ASP A 1 440 ? 25.296 -31.152 -30.048 1.00 85.56 440 ASP A CA 1
ATOM 3415 C C . ASP A 1 440 ? 24.465 -31.856 -28.971 1.00 85.56 440 ASP A C 1
ATOM 3417 O O . ASP A 1 440 ? 23.808 -32.857 -29.263 1.00 85.56 440 ASP A O 1
ATOM 3421 N N . MET A 1 441 ? 24.440 -31.317 -27.746 1.00 89.06 441 MET A N 1
ATOM 3422 C CA . MET A 1 441 ? 23.524 -31.773 -26.697 1.00 89.06 441 MET A CA 1
ATOM 3423 C C . MET A 1 441 ? 22.065 -31.533 -27.089 1.00 89.06 441 MET A C 1
ATOM 3425 O O . MET A 1 441 ? 21.248 -32.422 -26.897 1.00 89.06 441 MET A O 1
ATOM 3429 N N . GLU A 1 442 ? 21.730 -30.376 -27.667 1.00 88.38 442 GLU A N 1
ATOM 3430 C CA . GLU A 1 442 ? 20.374 -30.044 -28.117 1.00 88.38 442 GLU A CA 1
ATOM 3431 C C . GLU A 1 442 ? 19.904 -30.985 -29.219 1.00 88.38 442 GLU A C 1
ATOM 3433 O O . GLU A 1 442 ? 18.805 -31.531 -29.120 1.00 88.38 442 GLU A O 1
ATOM 3438 N N . ARG A 1 443 ? 20.748 -31.231 -30.228 1.00 85.62 443 ARG A N 1
ATOM 3439 C CA . ARG A 1 443 ? 20.442 -32.187 -31.298 1.00 85.62 443 ARG A CA 1
ATOM 3440 C C . ARG A 1 443 ? 20.185 -33.584 -30.730 1.00 85.62 443 ARG A C 1
ATOM 3442 O O . ARG A 1 443 ? 19.132 -34.157 -30.989 1.00 85.62 443 ARG A O 1
ATOM 3449 N N . ALA A 1 444 ? 21.101 -34.083 -29.899 1.00 88.00 444 ALA A N 1
ATOM 3450 C CA . ALA A 1 444 ? 20.991 -35.411 -29.300 1.00 88.00 444 ALA A CA 1
ATOM 3451 C C . ALA A 1 444 ? 19.791 -35.530 -28.346 1.00 88.00 444 ALA A C 1
ATOM 3453 O O . ALA A 1 444 ? 19.107 -36.549 -28.318 1.00 88.00 444 ALA A O 1
ATOM 3454 N N . TYR A 1 445 ? 19.498 -34.483 -27.578 1.00 90.25 445 TYR A N 1
ATOM 3455 C CA . TYR A 1 445 ? 18.356 -34.459 -26.673 1.00 90.25 445 TYR A CA 1
ATOM 3456 C C . TYR A 1 445 ? 17.034 -34.475 -27.453 1.00 90.25 445 TYR A C 1
ATOM 3458 O O . TYR A 1 445 ? 16.155 -35.27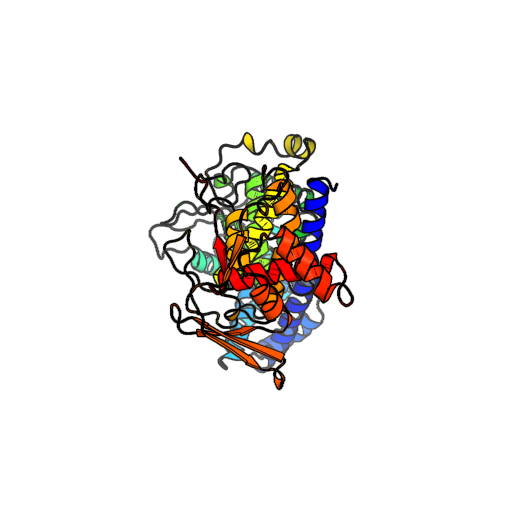9 -27.148 1.00 90.25 445 TYR A O 1
ATOM 3466 N N . LEU A 1 446 ? 16.908 -33.652 -28.503 1.00 88.12 446 LEU A N 1
ATOM 3467 C CA . LEU A 1 446 ? 15.726 -33.616 -29.372 1.00 88.12 446 LEU A CA 1
ATOM 3468 C C . LEU A 1 446 ? 15.502 -34.935 -30.122 1.00 88.12 446 LEU A C 1
ATOM 3470 O O . LEU A 1 446 ? 14.351 -35.334 -30.282 1.00 88.12 446 LEU A O 1
ATOM 3474 N N . GLU A 1 447 ? 16.561 -35.633 -30.535 1.00 88.56 447 GLU A N 1
ATOM 3475 C CA . GLU A 1 447 ? 16.452 -36.978 -31.122 1.00 88.56 447 GLU A CA 1
ATOM 3476 C C . GLU A 1 447 ? 15.819 -37.982 -30.148 1.00 88.56 447 GLU A C 1
ATOM 3478 O O . GLU A 1 447 ? 15.012 -38.818 -30.554 1.00 88.56 447 GLU A O 1
ATOM 3483 N N . VAL A 1 448 ? 16.135 -37.878 -28.854 1.00 86.12 448 VAL A N 1
ATOM 3484 C CA . VAL A 1 448 ? 15.648 -38.811 -27.828 1.00 86.12 448 VAL A CA 1
ATOM 3485 C C . VAL A 1 448 ? 14.228 -38.472 -27.358 1.00 86.12 448 VAL A C 1
ATOM 3487 O O . VAL A 1 448 ? 13.419 -39.382 -27.160 1.00 86.12 448 VAL A O 1
ATOM 3490 N N . VAL A 1 449 ? 13.890 -37.187 -27.178 1.00 86.06 449 VAL A N 1
ATOM 3491 C CA . VAL A 1 449 ? 12.592 -36.775 -26.595 1.00 86.06 449 VAL A CA 1
ATOM 3492 C C . VAL A 1 449 ? 11.569 -36.257 -27.610 1.00 86.06 449 VAL A C 1
ATOM 3494 O O . VAL A 1 449 ? 10.387 -36.139 -27.279 1.00 86.06 449 VAL A O 1
ATOM 3497 N N . GLY A 1 450 ? 11.981 -35.961 -28.845 1.00 73.06 450 GLY A N 1
ATOM 3498 C CA . GLY A 1 450 ? 11.177 -35.235 -29.837 1.00 73.06 450 GLY A CA 1
ATOM 3499 C C . GLY A 1 450 ? 9.898 -35.943 -30.293 1.00 73.06 450 GLY A C 1
ATOM 3500 O O . GLY A 1 450 ? 8.964 -35.285 -30.740 1.00 73.06 450 GLY A O 1
ATOM 3501 N N . ALA A 1 451 ? 9.802 -37.265 -30.121 1.00 78.38 451 ALA A N 1
ATOM 3502 C CA . ALA A 1 451 ? 8.571 -38.016 -30.383 1.00 78.38 451 ALA A CA 1
ATOM 3503 C C . ALA A 1 451 ? 7.489 -37.824 -29.298 1.00 78.38 451 ALA A C 1
ATOM 3505 O O . ALA A 1 451 ? 6.341 -38.212 -29.501 1.00 78.38 451 ALA A O 1
ATOM 3506 N N . ARG A 1 452 ? 7.850 -37.276 -28.128 1.00 77.00 452 ARG A N 1
ATOM 3507 C CA . ARG A 1 452 ? 6.979 -37.179 -26.941 1.00 77.00 452 ARG A CA 1
ATOM 3508 C C . ARG A 1 452 ? 6.770 -35.751 -26.445 1.00 77.00 452 ARG A C 1
ATOM 3510 O O . ARG A 1 452 ? 5.805 -35.499 -25.732 1.00 77.00 452 ARG A O 1
ATOM 3517 N N . VAL A 1 453 ? 7.663 -34.828 -26.797 1.00 80.50 453 VAL A N 1
ATOM 3518 C CA . VAL A 1 453 ? 7.659 -33.444 -26.312 1.00 80.50 453 VAL A CA 1
ATOM 3519 C C . VAL A 1 453 ? 7.821 -32.495 -27.494 1.00 80.50 453 VAL A C 1
ATOM 3521 O O . VAL A 1 453 ? 8.671 -32.709 -28.357 1.00 80.50 453 VAL A O 1
ATOM 3524 N N . ALA A 1 454 ? 7.014 -31.430 -27.532 1.00 82.19 454 ALA A N 1
ATOM 3525 C CA . ALA A 1 454 ? 7.117 -30.412 -28.572 1.00 82.19 454 ALA A CA 1
ATOM 3526 C C . ALA A 1 454 ? 8.534 -29.795 -28.591 1.00 82.19 454 ALA A C 1
ATOM 3528 O O . ALA A 1 454 ? 9.076 -29.522 -27.516 1.00 82.19 454 ALA A O 1
ATOM 3529 N N . PRO A 1 455 ? 9.125 -29.507 -29.767 1.00 73.81 455 PRO A N 1
ATOM 3530 C CA . PRO A 1 455 ? 10.517 -29.062 -29.868 1.00 73.81 455 PRO A CA 1
ATOM 3531 C C . PRO A 1 455 ? 10.868 -27.861 -28.981 1.00 73.81 455 PRO A C 1
ATOM 3533 O O . PRO A 1 455 ? 11.930 -27.833 -28.367 1.00 73.81 455 PRO A O 1
ATOM 3536 N N . ASP A 1 456 ? 9.965 -26.889 -28.844 1.00 72.94 456 ASP A N 1
ATOM 3537 C CA . ASP A 1 456 ? 10.206 -25.707 -28.007 1.00 72.94 456 ASP A CA 1
ATOM 3538 C C . ASP A 1 456 ? 10.155 -26.006 -26.507 1.00 72.94 456 ASP A C 1
ATOM 3540 O O . ASP A 1 456 ? 10.857 -25.367 -25.725 1.00 72.94 456 ASP A O 1
ATOM 3544 N N . GLU A 1 457 ? 9.351 -26.985 -26.101 1.00 76.69 457 GLU A N 1
ATOM 3545 C CA . GLU A 1 457 ? 9.296 -27.452 -24.718 1.00 76.69 457 GLU A CA 1
ATOM 3546 C C . GLU A 1 457 ? 10.517 -28.317 -24.386 1.00 76.69 457 GLU A C 1
ATOM 3548 O O . GLU A 1 457 ? 11.151 -28.098 -23.359 1.00 76.69 457 GLU A O 1
ATOM 3553 N N . ALA A 1 458 ? 10.941 -29.198 -25.295 1.00 80.19 458 ALA A N 1
ATOM 3554 C CA . ALA A 1 458 ? 12.169 -29.978 -25.146 1.00 80.19 458 ALA A CA 1
ATOM 3555 C C . ALA A 1 458 ? 13.407 -29.071 -25.009 1.00 80.19 458 ALA A C 1
ATOM 3557 O O . ALA A 1 458 ? 14.253 -29.281 -24.140 1.00 80.19 458 ALA A O 1
ATOM 3558 N N . ARG A 1 459 ? 13.479 -27.986 -25.792 1.00 81.62 459 ARG A N 1
ATOM 3559 C CA . ARG A 1 459 ? 14.529 -26.962 -25.657 1.00 81.62 459 ARG A CA 1
ATOM 3560 C C . ARG A 1 459 ? 14.508 -26.259 -24.302 1.00 81.62 459 ARG A C 1
ATOM 3562 O O . ARG A 1 459 ? 15.570 -25.971 -23.748 1.00 81.62 459 ARG A O 1
ATOM 3569 N N . ARG A 1 460 ? 13.319 -25.960 -23.764 1.00 76.56 460 ARG A N 1
ATOM 3570 C CA . ARG A 1 460 ? 13.172 -25.369 -22.422 1.00 76.56 460 ARG A CA 1
ATOM 3571 C C . ARG A 1 460 ? 13.610 -26.343 -21.331 1.00 76.56 460 ARG A C 1
ATOM 3573 O O . ARG A 1 460 ? 14.338 -25.930 -20.429 1.00 76.56 460 ARG A O 1
ATOM 3580 N N . GLN A 1 461 ? 13.221 -27.612 -21.441 1.00 84.12 461 GLN A N 1
ATOM 3581 C CA . GLN A 1 461 ? 13.580 -28.674 -20.499 1.00 84.12 461 GLN A CA 1
ATOM 3582 C C . GLN A 1 461 ? 15.087 -28.924 -20.470 1.00 84.12 461 GLN A C 1
ATOM 3584 O O . GLN A 1 461 ? 15.670 -28.937 -19.387 1.00 84.12 461 GLN A O 1
ATOM 3589 N N . LEU A 1 462 ? 15.729 -29.024 -21.639 1.00 86.19 462 LEU A N 1
ATOM 3590 C CA . LEU A 1 462 ? 17.182 -29.147 -21.746 1.00 86.19 462 LEU A CA 1
ATOM 3591 C C . LEU A 1 462 ? 17.896 -27.971 -21.074 1.00 86.19 462 LEU A C 1
ATOM 3593 O O . LEU A 1 462 ? 18.795 -28.175 -20.262 1.00 86.19 462 LEU A O 1
ATOM 3597 N N . ARG A 1 463 ? 17.473 -26.738 -21.381 1.00 82.12 463 ARG A N 1
ATOM 3598 C CA . ARG A 1 463 ? 18.089 -25.526 -20.826 1.00 82.12 463 ARG A CA 1
ATOM 3599 C C . ARG A 1 463 ? 17.960 -25.473 -19.306 1.00 82.12 463 ARG A C 1
ATOM 3601 O O . ARG A 1 463 ? 18.957 -25.337 -18.607 1.00 82.12 463 ARG A O 1
ATOM 3608 N N . SER A 1 464 ? 16.739 -25.621 -18.797 1.00 78.88 464 SER A N 1
ATOM 3609 C CA . SER A 1 464 ? 16.465 -25.547 -17.360 1.00 78.88 464 SER A CA 1
ATOM 3610 C C . SER A 1 464 ? 17.131 -26.687 -16.583 1.00 78.88 464 SER A C 1
ATOM 3612 O O . SER A 1 464 ? 17.671 -26.456 -15.498 1.00 78.88 464 SER A O 1
ATOM 3614 N N . GLY A 1 465 ? 17.139 -27.899 -17.147 1.00 83.44 465 GLY A N 1
ATOM 3615 C CA . GLY A 1 465 ? 17.790 -29.061 -16.551 1.00 83.44 465 GLY A CA 1
ATOM 3616 C C . GLY A 1 465 ? 19.311 -28.922 -16.512 1.00 83.44 465 GLY A C 1
ATOM 3617 O O . GLY A 1 465 ? 19.911 -29.167 -15.467 1.00 83.44 465 GLY A O 1
ATOM 3618 N N . LEU A 1 466 ? 19.937 -28.445 -17.592 1.00 86.81 466 LEU A N 1
ATOM 3619 C CA . LEU A 1 466 ? 21.383 -28.207 -17.633 1.00 86.81 466 LEU A CA 1
ATOM 3620 C C . LEU A 1 466 ? 21.807 -27.120 -16.634 1.00 86.81 466 LEU A C 1
ATOM 3622 O O . LEU A 1 466 ? 22.742 -27.333 -15.864 1.00 86.81 466 LEU A O 1
ATOM 3626 N N . ASP A 1 467 ? 21.069 -26.008 -16.560 1.00 80.56 467 ASP A N 1
ATOM 3627 C CA . ASP A 1 467 ? 21.313 -24.947 -15.571 1.00 80.56 467 ASP A CA 1
ATOM 3628 C C . ASP A 1 467 ? 21.177 -25.467 -14.127 1.00 80.56 467 ASP A C 1
ATOM 3630 O O . ASP A 1 467 ? 21.897 -25.046 -13.219 1.00 80.56 467 ASP A O 1
ATOM 3634 N N . SER A 1 468 ? 20.250 -26.398 -13.887 1.00 79.38 468 SER A N 1
ATOM 3635 C CA . SER A 1 468 ? 20.090 -27.061 -12.587 1.00 79.38 468 SER A CA 1
ATOM 3636 C C . SER A 1 468 ? 21.281 -27.965 -12.242 1.00 79.38 468 SER A C 1
ATOM 3638 O O . SER A 1 468 ? 21.791 -27.909 -11.119 1.00 79.38 468 SER A O 1
ATOM 3640 N N . LEU A 1 469 ? 21.774 -28.755 -13.203 1.00 85.75 469 LEU A N 1
ATOM 3641 C CA . LEU A 1 469 ? 22.929 -29.643 -13.018 1.00 85.75 469 LEU A CA 1
ATOM 3642 C C . LEU A 1 469 ? 24.233 -28.869 -12.788 1.00 85.75 469 LEU A C 1
ATOM 3644 O O . LEU A 1 469 ? 25.042 -29.281 -11.954 1.00 85.75 469 LEU A O 1
ATOM 3648 N N . VAL A 1 470 ? 24.408 -27.730 -13.467 1.00 84.44 470 VAL A N 1
ATOM 3649 C CA . VAL A 1 470 ? 25.558 -26.833 -13.268 1.00 84.44 470 VAL A CA 1
ATOM 3650 C C . VAL A 1 470 ? 25.518 -26.181 -11.887 1.00 84.44 470 VAL A C 1
ATOM 3652 O O . VAL A 1 470 ? 26.503 -26.232 -11.151 1.00 84.44 470 VAL A O 1
ATOM 3655 N N . ARG A 1 471 ? 24.364 -25.639 -11.473 1.00 78.81 471 ARG A N 1
ATOM 3656 C CA . ARG A 1 471 ? 24.190 -25.085 -10.114 1.00 78.81 471 ARG A CA 1
ATOM 3657 C C . ARG A 1 471 ? 24.378 -26.130 -9.017 1.00 78.81 471 ARG A C 1
ATOM 3659 O O . ARG A 1 471 ? 24.859 -25.803 -7.938 1.00 78.81 471 ARG A O 1
ATOM 3666 N N . SER A 1 472 ? 24.026 -27.381 -9.303 1.00 78.44 472 SER A N 1
ATOM 3667 C CA . SER A 1 472 ? 24.206 -28.518 -8.393 1.00 78.44 472 SER A CA 1
ATOM 3668 C C . SER A 1 472 ? 25.626 -29.090 -8.399 1.00 78.44 472 SER A C 1
ATOM 3670 O O . SER A 1 472 ? 25.833 -30.133 -7.787 1.00 78.44 472 SER A O 1
ATOM 3672 N N . THR A 1 473 ? 26.567 -28.454 -9.112 1.00 84.94 473 THR A N 1
ATOM 3673 C CA . THR A 1 473 ? 27.973 -28.873 -9.258 1.00 84.94 473 THR A CA 1
ATOM 3674 C C . THR A 1 473 ? 28.151 -30.317 -9.744 1.00 84.94 473 THR A C 1
ATOM 3676 O O . THR A 1 473 ? 29.161 -30.962 -9.470 1.00 84.94 473 THR A O 1
ATOM 3679 N N . LEU A 1 474 ? 27.172 -30.832 -10.499 1.00 85.69 474 LEU A N 1
ATOM 3680 C CA . LEU A 1 474 ? 27.227 -32.156 -11.130 1.00 85.69 474 LEU A CA 1
ATOM 3681 C C . LEU A 1 474 ? 27.807 -32.087 -12.549 1.00 85.69 474 LEU A C 1
ATOM 3683 O O . LEU A 1 474 ? 28.400 -33.052 -13.032 1.00 85.69 474 LEU A O 1
ATOM 3687 N N . VAL A 1 475 ? 27.649 -30.941 -13.211 1.00 89.81 475 VAL A N 1
ATOM 3688 C CA . VAL A 1 475 ? 28.160 -30.649 -14.554 1.00 89.81 475 VAL A CA 1
ATOM 3689 C C . VAL A 1 475 ? 28.908 -29.322 -14.509 1.00 89.81 475 VAL A C 1
ATOM 3691 O O . VAL A 1 475 ? 28.493 -28.396 -13.819 1.00 89.81 475 VAL A O 1
ATOM 3694 N N . GLU A 1 476 ? 30.003 -29.212 -15.249 1.00 86.00 476 GLU A N 1
ATOM 3695 C CA . GLU A 1 476 ? 30.789 -27.988 -15.369 1.00 86.00 476 GLU A CA 1
ATOM 3696 C C . GLU A 1 476 ? 31.009 -27.607 -16.842 1.00 86.00 476 GLU A C 1
ATOM 3698 O O . GLU A 1 476 ? 31.165 -28.487 -17.699 1.00 86.00 476 GLU A O 1
ATOM 3703 N N . PRO A 1 477 ? 31.029 -26.302 -17.165 1.00 82.50 477 PRO A N 1
ATOM 3704 C CA . PRO A 1 477 ? 31.410 -25.832 -18.487 1.00 82.50 477 PRO A CA 1
ATOM 3705 C C . PRO A 1 477 ? 32.937 -25.884 -18.657 1.00 82.50 477 PRO A C 1
ATOM 3707 O O . PRO A 1 477 ? 33.685 -25.334 -17.849 1.00 82.50 477 PRO A O 1
ATOM 3710 N N . THR A 1 478 ? 33.421 -26.483 -19.742 1.00 74.38 478 THR A N 1
ATOM 3711 C CA . THR A 1 478 ? 34.820 -26.413 -20.171 1.00 74.38 478 THR A CA 1
ATOM 3712 C C . THR A 1 478 ? 35.010 -25.290 -21.186 1.00 74.38 478 THR A C 1
ATOM 3714 O O . THR A 1 478 ? 34.317 -25.207 -22.200 1.00 74.38 478 THR A O 1
ATOM 3717 N N . ARG A 1 479 ? 35.989 -24.415 -20.929 1.00 57.12 479 ARG A N 1
ATOM 3718 C CA . ARG A 1 479 ? 36.525 -23.505 -21.949 1.00 57.12 479 ARG A CA 1
ATOM 3719 C C . ARG A 1 479 ? 37.522 -24.294 -22.793 1.00 57.12 479 ARG A C 1
ATOM 3721 O O . ARG A 1 479 ? 38.432 -24.894 -22.225 1.00 57.12 479 ARG A O 1
ATOM 3728 N N . GLN A 1 480 ? 37.380 -24.289 -24.118 1.00 45.06 480 GLN A N 1
ATOM 3729 C CA . GLN A 1 480 ? 38.468 -24.741 -24.989 1.00 45.06 480 GLN A CA 1
ATOM 3730 C C . GLN A 1 480 ? 39.696 -23.859 -24.725 1.00 45.06 480 GLN A C 1
ATOM 3732 O O . GLN A 1 480 ? 39.679 -22.661 -25.008 1.00 45.06 480 GLN A O 1
ATOM 3737 N N . GLN A 1 481 ? 40.744 -24.446 -24.146 1.00 33.09 481 GLN A N 1
ATOM 3738 C CA . GLN A 1 481 ? 42.096 -23.907 -24.243 1.00 33.09 481 GLN A CA 1
ATOM 3739 C C . GLN A 1 481 ? 42.444 -23.902 -25.732 1.00 33.09 481 GLN A C 1
ATOM 3741 O O . GLN A 1 481 ? 42.422 -24.950 -26.372 1.00 33.09 481 GLN A O 1
ATOM 3746 N N . GLY A 1 482 ? 42.677 -22.718 -26.294 1.00 33.41 482 GLY A N 1
ATOM 3747 C CA . GLY A 1 482 ? 43.309 -22.621 -27.599 1.00 33.41 482 GLY A CA 1
ATOM 3748 C C . GLY A 1 482 ? 44.728 -23.161 -27.487 1.00 33.41 482 GLY A C 1
ATOM 3749 O O . GLY A 1 482 ? 45.462 -22.747 -26.588 1.00 33.41 482 GLY A O 1
ATOM 3750 N N . ASP A 1 483 ? 45.086 -24.072 -28.387 1.00 27.03 483 ASP A N 1
ATOM 3751 C CA . ASP A 1 483 ? 46.477 -24.372 -28.700 1.00 27.03 483 ASP A CA 1
ATOM 3752 C C . ASP A 1 483 ? 47.196 -23.053 -29.018 1.00 27.03 483 ASP A C 1
ATOM 3754 O O . ASP A 1 483 ? 46.834 -22.334 -29.953 1.00 27.03 483 ASP A O 1
ATOM 3758 N N . VAL A 1 484 ? 48.200 -22.725 -28.210 1.00 33.16 484 VAL A N 1
ATOM 3759 C CA . VAL A 1 484 ? 49.264 -21.792 -28.573 1.00 33.16 484 VAL A CA 1
ATOM 3760 C C . VAL A 1 484 ? 50.478 -22.669 -28.839 1.00 33.16 484 VAL A C 1
ATOM 3762 O O . VAL A 1 484 ? 50.876 -23.439 -27.963 1.00 33.16 484 VAL A O 1
ATOM 3765 N N . ALA A 1 485 ? 51.007 -22.583 -30.058 1.00 31.09 485 ALA A N 1
ATOM 3766 C CA . ALA A 1 485 ? 52.377 -22.990 -30.342 1.00 31.09 485 ALA A CA 1
ATOM 3767 C C . ALA A 1 485 ? 53.355 -22.060 -29.617 1.00 31.09 485 ALA A C 1
ATOM 3769 O O . ALA A 1 485 ? 53.096 -20.831 -29.637 1.00 31.09 485 ALA A O 1
#